Protein AF-0000000077863205 (afdb_homodimer)

Nearest PDB structures (foldseek):
  4hhq-assembly1_A  TM=4.491E-01  e=3.820E+00  synthetic construct
  4q1u-assembly1_A  TM=4.513E-01  e=4.059E+00  hybrid
  4hho-assembly1_A  TM=4.516E-01  e=4.584E+00  synthetic construct
  3sre-assembly1_A  TM=4.529E-01  e=5.500E+00  synthetic construct
  6g82-assembly1_A  TM=3.338E-01  e=6.211E+00  Homo sapiens

Radius of gyration: 22.75 Å; Cα contacts (8 Å, |Δi|>4): 1123; chains: 2; bounding box: 44×65×61 Å

Sequence (498 aa):
MNDMQRRRSVHSRLPDLRVNDDHTTYPGVRSLHTLRPDQIVPWNNFAADVRAITSSAIGHPPGAATLPIPDPETYLVGNELGLQGRFTETALGPVGNAIQTANPRATFGDIHCVPHEAALQDIPDVVCINIRRGNHMVGAVVELKTYRTMNLQEQDTLRVRRALGQLAHYIDEHQCRYGVISNYNQTIVAKRVGRYTFALSPIIPHGAISTANPVTISAKEALLFVAMQVRSNSWRWDHPPVGPELTEGMNDMQRRRSVHSRLPDLRVNDDHTTYPGVRSLHTLRPDQIVPWNNFAADVRAITSSAIGHPPGAATLPIPDPETYLVGNELGLQGRFTETALGPVGNAIQTANPRATFGDIHCVPHEAALQDIPDVVCINIRRGNHMVGAVVELKTYRTMNLQEQDTLRVRRALGQLAHYIDEHQCRYGVISNYNQTIVAKRVGRYTFALSPIIPHGAISTANPVTISAKEALLFVAMQVRSNSWRWDHPPVGPELTEG

Structure (mmCIF, N/CA/C/O backbone):
data_AF-0000000077863205-model_v1
#
loop_
_entity.id
_entity.type
_entity.pdbx_description
1 polymer 'Uncharacterized protein'
#
loop_
_atom_site.group_PDB
_atom_site.id
_atom_site.type_symbol
_atom_site.label_atom_id
_atom_site.label_alt_id
_atom_site.label_comp_id
_atom_site.label_asym_id
_atom_site.label_entity_id
_atom_site.label_seq_id
_atom_site.pdbx_PDB_ins_code
_atom_site.Cartn_x
_atom_site.Cartn_y
_atom_site.Cartn_z
_atom_site.occupancy
_atom_site.B_iso_or_equiv
_atom_site.auth_seq_id
_atom_site.auth_comp_id
_atom_site.auth_asym_id
_atom_site.auth_atom_id
_atom_site.pdbx_PDB_model_num
ATOM 1 N N . MET A 1 1 ? -9.047 3.756 -18.75 1 69.12 1 MET A N 1
ATOM 2 C CA . MET A 1 1 ? -7.91 3.164 -19.453 1 69.12 1 MET A CA 1
ATOM 3 C C . MET A 1 1 ? -8.383 2.254 -20.578 1 69.12 1 MET A C 1
ATOM 5 O O . MET A 1 1 ? -9.32 1.476 -20.406 1 69.12 1 MET A O 1
ATOM 9 N N . ASN A 1 2 ? -7.852 2.43 -21.703 1 81.31 2 ASN A N 1
ATOM 10 C CA . ASN A 1 2 ? -8.281 1.58 -22.812 1 81.31 2 ASN A CA 1
ATOM 11 C C . ASN A 1 2 ? -7.504 0.269 -22.844 1 81.31 2 ASN A C 1
ATOM 13 O O . ASN A 1 2 ? -6.605 0.052 -22.031 1 81.31 2 ASN A O 1
ATOM 17 N N . ASP A 1 3 ? -7.852 -0.614 -23.719 1 83.5 3 ASP A N 1
ATOM 18 C CA . ASP A 1 3 ? -7.332 -1.978 -23.75 1 83.5 3 ASP A CA 1
ATOM 19 C C . ASP A 1 3 ? -5.836 -1.985 -24.047 1 83.5 3 ASP A C 1
ATOM 21 O O . ASP A 1 3 ? -5.086 -2.771 -23.469 1 83.5 3 ASP A O 1
ATOM 25 N N . MET A 1 4 ? -5.426 -1.104 -24.891 1 87.44 4 MET A N 1
ATOM 26 C CA . MET A 1 4 ? -4.016 -1.044 -25.25 1 87.44 4 MET A CA 1
ATOM 27 C C . MET A 1 4 ? -3.16 -0.58 -24.078 1 87.44 4 MET A C 1
ATOM 29 O O . MET A 1 4 ? -2.07 -1.107 -23.859 1 87.44 4 MET A O 1
ATOM 33 N N . GLN A 1 5 ? -3.67 0.374 -23.359 1 87.38 5 GLN A N 1
ATOM 34 C CA . GLN A 1 5 ? -2.951 0.887 -22.203 1 87.38 5 GLN A CA 1
ATOM 35 C C . GLN A 1 5 ? -2.854 -0.169 -21.094 1 87.38 5 GLN A C 1
ATOM 37 O O . GLN A 1 5 ? -1.813 -0.303 -20.453 1 87.38 5 GLN A O 1
ATOM 42 N N . ARG A 1 6 ? -3.914 -0.899 -20.969 1 87.69 6 ARG A N 1
ATOM 43 C CA . ARG A 1 6 ? -3.928 -1.957 -19.969 1 87.69 6 ARG A CA 1
ATOM 44 C C . ARG A 1 6 ? -2.922 -3.051 -20.312 1 87.69 6 ARG A C 1
ATOM 46 O O . ARG A 1 6 ? -2.162 -3.494 -19.453 1 87.69 6 ARG A O 1
ATOM 53 N N . ARG A 1 7 ? -2.949 -3.371 -21.562 1 92.06 7 ARG A N 1
ATOM 54 C CA . ARG A 1 7 ? -2.025 -4.391 -22.047 1 92.06 7 ARG A CA 1
ATOM 55 C C . ARG A 1 7 ? -0.578 -3.941 -21.875 1 92.06 7 ARG A C 1
ATOM 57 O O . ARG A 1 7 ? 0.254 -4.684 -21.359 1 92.06 7 ARG A O 1
ATOM 64 N N . ARG A 1 8 ? -0.281 -2.74 -22.25 1 95.19 8 ARG A N 1
ATOM 65 C CA . ARG A 1 8 ? 1.075 -2.215 -22.141 1 95.19 8 ARG A CA 1
ATOM 66 C C . ARG A 1 8 ? 1.519 -2.137 -20.688 1 95.19 8 ARG A C 1
ATOM 68 O O . ARG A 1 8 ? 2.68 -2.404 -20.375 1 95.19 8 ARG A O 1
ATOM 75 N N . SER A 1 9 ? 0.605 -1.849 -19.875 1 94.81 9 SER A N 1
ATOM 76 C CA . SER A 1 9 ? 0.916 -1.718 -18.453 1 94.81 9 SER A CA 1
ATOM 77 C C . SER A 1 9 ? 1.313 -3.061 -17.859 1 94.81 9 SER A C 1
ATOM 79 O O . SER A 1 9 ? 2.283 -3.143 -17.094 1 94.81 9 SER A O 1
ATOM 81 N N . VAL A 1 10 ? 0.647 -4.129 -18.219 1 97.38 10 VAL A N 1
ATOM 82 C CA . VAL A 1 10 ? 0.893 -5.453 -17.656 1 97.38 10 VAL A CA 1
ATOM 83 C C . VAL A 1 10 ? 2.24 -5.98 -18.156 1 97.38 10 VAL A C 1
ATOM 85 O O . VAL A 1 10 ? 2.955 -6.66 -17.406 1 97.38 10 VAL A O 1
ATOM 88 N N . HIS A 1 11 ? 2.627 -5.602 -19.328 1 98.38 11 HIS A N 1
ATOM 89 C CA . HIS A 1 11 ? 3.836 -6.148 -19.922 1 98.38 11 HIS A CA 1
ATOM 90 C C . HIS A 1 11 ? 5.055 -5.293 -19.594 1 98.38 11 HIS A C 1
ATOM 92 O O . HIS A 1 11 ? 6.18 -5.645 -19.953 1 98.38 11 HIS A O 1
ATOM 98 N N . SER A 1 12 ? 4.867 -4.191 -18.922 1 98.19 12 SER A N 1
ATOM 99 C CA . SER A 1 12 ? 5.957 -3.277 -18.578 1 98.19 12 SER A CA 1
ATOM 100 C C . SER A 1 12 ? 6.59 -3.643 -17.25 1 98.19 12 SER A C 1
ATOM 102 O O . SER A 1 12 ? 6.047 -4.453 -16.5 1 98.19 12 SER A O 1
ATOM 104 N N . ARG A 1 13 ? 7.703 -3.053 -17 1 98.06 13 ARG A N 1
ATOM 105 C CA . ARG A 1 13 ? 8.469 -3.281 -15.773 1 98.06 13 ARG A CA 1
ATOM 106 C C . ARG A 1 13 ? 7.84 -2.541 -14.594 1 98.06 13 ARG A C 1
ATOM 108 O O . ARG A 1 13 ? 7.035 -1.625 -14.781 1 98.06 13 ARG A O 1
ATOM 115 N N . LEU A 1 14 ? 8.172 -2.959 -13.375 1 97.44 14 LEU A N 1
ATOM 116 C CA . LEU A 1 14 ? 7.879 -2.168 -12.18 1 97.44 14 LEU A CA 1
ATOM 117 C C . LEU A 1 14 ? 8.859 -1.01 -12.047 1 97.44 14 LEU A C 1
ATOM 119 O O . LEU A 1 14 ? 10.008 -1.11 -12.484 1 97.44 14 LEU A O 1
ATOM 123 N N . PRO A 1 15 ? 8.422 0.095 -11.469 1 96.06 15 PRO A N 1
ATOM 124 C CA . PRO A 1 15 ? 9.391 1.157 -11.188 1 96.06 15 PRO A CA 1
ATOM 125 C C . PRO A 1 15 ? 10.43 0.747 -10.141 1 96.06 15 PRO A C 1
ATOM 127 O O . PRO A 1 15 ? 10.18 -0.161 -9.344 1 96.06 15 PRO A O 1
ATOM 130 N N . ASP A 1 16 ? 11.609 1.416 -10.258 1 95.62 16 ASP A N 1
ATOM 131 C CA . ASP A 1 16 ? 12.57 1.254 -9.172 1 95.62 16 ASP A CA 1
ATOM 132 C C . ASP A 1 16 ? 12.047 1.856 -7.871 1 95.62 16 ASP A C 1
ATOM 134 O O . ASP A 1 16 ? 11.5 2.961 -7.871 1 95.62 16 ASP A O 1
ATOM 138 N N . LEU A 1 17 ? 12.18 1.082 -6.785 1 93 17 LEU A N 1
ATOM 139 C CA . LEU A 1 17 ? 11.828 1.652 -5.492 1 93 17 LEU A CA 1
ATOM 140 C C . LEU A 1 17 ? 12.742 2.818 -5.141 1 93 17 LEU A C 1
ATOM 142 O O . LEU A 1 17 ? 13.938 2.783 -5.434 1 93 17 LEU A O 1
ATOM 146 N N . ARG A 1 18 ? 12.109 3.803 -4.551 1 90.75 18 ARG A N 1
ATOM 147 C CA . ARG A 1 18 ? 12.922 4.828 -3.902 1 90.75 18 ARG A CA 1
ATOM 148 C C . ARG A 1 18 ? 13.266 4.426 -2.475 1 90.75 18 ARG A C 1
ATOM 150 O O . ARG A 1 18 ? 12.383 4.164 -1.662 1 90.75 18 ARG A O 1
ATOM 157 N N . VAL A 1 19 ? 14.477 4.281 -2.193 1 89.19 19 VAL A N 1
ATOM 158 C CA . VAL A 1 19 ? 14.898 3.771 -0.894 1 89.19 19 VAL A CA 1
ATOM 159 C C . VAL A 1 19 ? 15.969 4.688 -0.306 1 89.19 19 VAL A C 1
ATOM 161 O O . VAL A 1 19 ? 16.547 5.52 -1.016 1 89.19 19 VAL A O 1
ATOM 164 N N . ASN A 1 20 ? 16.047 4.617 1.047 1 80.5 20 ASN A N 1
ATOM 165 C CA . ASN A 1 20 ? 17.156 5.219 1.778 1 80.5 20 ASN A CA 1
ATOM 166 C C . ASN A 1 20 ? 17.984 4.168 2.514 1 80.5 20 ASN A C 1
ATOM 168 O O . ASN A 1 20 ? 17.641 3.773 3.629 1 80.5 20 ASN A O 1
ATOM 172 N N . ASP A 1 21 ? 18.891 3.545 1.944 1 67.31 21 ASP A N 1
ATOM 173 C CA . ASP A 1 21 ? 19.609 2.314 2.287 1 67.31 21 ASP A CA 1
ATOM 174 C C . ASP A 1 21 ? 20.328 2.453 3.625 1 67.31 21 ASP A C 1
ATOM 176 O O . ASP A 1 21 ? 20.891 1.483 4.133 1 67.31 21 ASP A O 1
ATOM 180 N N . ASP A 1 22 ? 20.312 3.463 4.195 1 60.91 22 ASP A N 1
ATOM 181 C CA . ASP A 1 22 ? 21.172 3.605 5.367 1 60.91 22 ASP A CA 1
ATOM 182 C C . ASP A 1 22 ? 20.484 3.098 6.629 1 60.91 22 ASP A C 1
ATOM 184 O O . ASP A 1 22 ? 21.047 3.131 7.719 1 60.91 22 ASP A O 1
ATOM 188 N N . HIS A 1 23 ? 19.312 2.475 6.379 1 60.12 23 HIS A N 1
ATOM 189 C CA . HIS A 1 23 ? 18.688 2.189 7.664 1 60.12 23 HIS A CA 1
ATOM 190 C C . HIS A 1 23 ? 18.125 0.771 7.703 1 60.12 23 HIS A C 1
ATOM 192 O O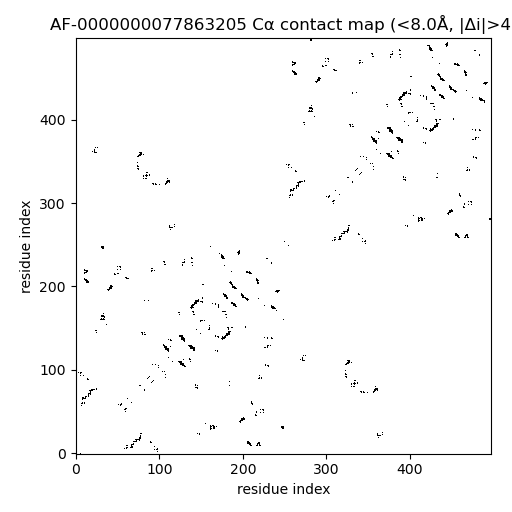 . HIS A 1 23 ? 17.875 0.171 6.656 1 60.12 23 HIS A O 1
ATOM 198 N N . THR A 1 24 ? 18.156 0.202 9 1 53.84 24 THR A N 1
ATOM 199 C CA . THR A 1 24 ? 17.922 -1.214 9.258 1 53.84 24 THR A CA 1
ATOM 200 C C . THR A 1 24 ? 16.422 -1.496 9.375 1 53.84 24 THR A C 1
ATOM 202 O O . THR A 1 24 ? 15.656 -0.644 9.836 1 53.84 24 THR A O 1
ATOM 205 N N . THR A 1 25 ? 15.93 -2.389 8.523 1 59.59 25 THR A N 1
ATOM 206 C CA . THR A 1 25 ? 14.602 -2.953 8.75 1 59.59 25 THR A CA 1
ATOM 207 C C . THR A 1 25 ? 14.688 -4.184 9.648 1 59.59 25 THR A C 1
ATOM 209 O O . THR A 1 25 ? 15.68 -4.918 9.617 1 59.59 25 THR A O 1
ATOM 212 N N . TYR A 1 26 ? 13.82 -4.242 10.703 1 52.81 26 TYR A N 1
ATOM 213 C CA . TYR A 1 26 ? 13.828 -5.434 11.547 1 52.81 26 TYR A CA 1
ATOM 214 C C . TYR A 1 26 ? 13.07 -6.578 10.891 1 52.81 26 TYR A C 1
ATOM 216 O O . TYR A 1 26 ? 12.078 -6.355 10.195 1 52.81 26 TYR A O 1
ATOM 224 N N . PRO A 1 27 ? 13.828 -7.707 10.922 1 53 27 PRO A N 1
ATOM 225 C CA . PRO A 1 27 ? 13.211 -8.898 10.32 1 53 27 PRO A CA 1
ATOM 226 C C . PRO A 1 27 ? 11.852 -9.227 10.93 1 53 27 PRO A C 1
ATOM 228 O O . PRO A 1 27 ? 11.648 -9.031 12.133 1 53 27 PRO A O 1
ATOM 231 N N . GLY A 1 28 ? 10.812 -9.234 10.195 1 53.03 28 GLY A N 1
ATOM 232 C CA . GLY A 1 28 ? 9.508 -9.711 10.641 1 53.03 28 GLY A CA 1
ATOM 233 C C . GLY A 1 28 ? 9.578 -11.062 11.336 1 53.03 28 GLY A C 1
ATOM 234 O O . GLY A 1 28 ? 10.656 -11.633 11.492 1 53.03 28 GLY A O 1
ATOM 235 N N . VAL A 1 29 ? 8.477 -11.531 11.867 1 51.09 29 VAL A N 1
ATOM 236 C CA . VAL A 1 29 ? 8.297 -12.789 12.594 1 51.09 29 VAL A CA 1
ATOM 237 C C . VAL A 1 29 ? 8.812 -13.953 11.75 1 51.09 29 VAL A C 1
ATOM 239 O O . VAL A 1 29 ? 8.516 -14.047 10.555 1 51.09 29 VAL A O 1
ATOM 242 N N . ARG A 1 30 ? 9.695 -14.664 12.344 1 57.16 30 ARG A N 1
ATOM 243 C CA . ARG A 1 30 ? 10.281 -15.867 11.758 1 57.16 30 ARG A CA 1
ATOM 244 C C . ARG A 1 30 ? 9.234 -16.969 11.625 1 57.16 30 ARG A C 1
ATOM 246 O O . ARG A 1 30 ? 8.547 -17.297 12.594 1 57.16 30 ARG A O 1
ATOM 253 N N . SER A 1 31 ? 8.945 -17.344 10.367 1 64 31 SER A N 1
ATOM 254 C CA . SER A 1 31 ? 8.062 -18.484 10.133 1 64 31 SER A CA 1
ATOM 255 C C . SER A 1 31 ? 8.648 -19.766 10.711 1 64 31 SER A C 1
ATOM 257 O O . SER A 1 31 ? 9.859 -19.969 10.68 1 64 31 SER A O 1
ATOM 259 N N . LEU A 1 32 ? 7.754 -20.594 11.25 1 74 32 LEU A N 1
ATOM 260 C CA . LEU A 1 32 ? 8.156 -21.891 11.789 1 74 32 LEU A CA 1
ATOM 261 C C . LEU A 1 32 ? 8.203 -22.938 10.688 1 74 32 LEU A C 1
ATOM 263 O O . LEU A 1 32 ? 8.75 -24.031 10.883 1 74 32 LEU A O 1
ATOM 267 N N . HIS A 1 33 ? 7.797 -22.609 9.508 1 82.06 33 HIS A N 1
ATOM 268 C CA . HIS A 1 33 ? 7.738 -23.562 8.406 1 82.06 33 HIS A CA 1
ATOM 269 C C . HIS A 1 33 ? 8.945 -23.422 7.484 1 82.06 33 HIS A C 1
ATOM 271 O O . HIS A 1 33 ? 9.422 -22.312 7.25 1 82.06 33 HIS A O 1
ATOM 277 N N . THR A 1 34 ? 9.375 -24.562 7.035 1 88.19 34 THR A N 1
ATOM 278 C CA . THR A 1 34 ? 10.492 -24.578 6.098 1 88.19 34 THR A CA 1
ATOM 279 C C . THR A 1 34 ? 10.188 -25.484 4.91 1 88.19 34 THR A C 1
ATOM 281 O O . THR A 1 34 ? 9.703 -26.609 5.09 1 88.19 34 THR A O 1
ATOM 284 N N . LEU A 1 35 ? 10.414 -25.016 3.785 1 89.5 35 LEU A N 1
ATOM 285 C CA . LEU A 1 35 ? 10.328 -25.859 2.592 1 89.5 35 LEU A CA 1
ATOM 286 C C . LEU A 1 35 ? 11.672 -26.5 2.275 1 89.5 35 LEU A C 1
ATOM 288 O O . LEU A 1 35 ? 12.648 -25.797 2.016 1 89.5 35 LEU A O 1
ATOM 292 N N . ARG A 1 36 ? 11.742 -27.766 2.266 1 88.81 36 ARG A N 1
ATOM 293 C CA . ARG A 1 36 ? 12.992 -28.484 2.047 1 88.81 36 ARG A CA 1
ATOM 294 C C . ARG A 1 36 ? 13.359 -28.5 0.565 1 88.81 36 ARG A C 1
ATOM 296 O O . ARG A 1 36 ? 12.484 -28.422 -0.297 1 88.81 36 ARG A O 1
ATOM 303 N N . PRO A 1 37 ? 14.68 -28.703 0.338 1 89.19 37 PRO A N 1
ATOM 304 C CA . PRO A 1 37 ? 15.133 -28.703 -1.054 1 89.19 37 PRO A CA 1
ATOM 305 C C . PRO A 1 37 ? 14.469 -29.797 -1.893 1 89.19 37 PRO A C 1
ATOM 307 O O . PRO A 1 37 ? 14.227 -29.609 -3.088 1 89.19 37 PRO A O 1
ATOM 310 N N . ASP A 1 38 ? 14.188 -30.953 -1.315 1 88.81 38 ASP A N 1
ATOM 311 C CA . ASP A 1 38 ? 13.609 -32.062 -2.064 1 88.81 38 ASP A CA 1
ATOM 312 C C . ASP A 1 38 ? 12.133 -31.828 -2.357 1 88.81 38 ASP A C 1
ATOM 314 O O . ASP A 1 38 ? 11.523 -32.562 -3.129 1 88.81 38 ASP A O 1
ATOM 318 N N . GLN A 1 39 ? 11.594 -30.75 -1.78 1 91.56 39 GLN A N 1
ATOM 319 C CA . GLN A 1 39 ? 10.195 -30.391 -2.014 1 91.56 39 GLN A CA 1
ATOM 320 C C . GLN A 1 39 ? 10.07 -29.328 -3.092 1 91.56 39 GLN A C 1
ATOM 322 O O . GLN A 1 39 ? 8.961 -28.859 -3.383 1 91.56 39 GLN A O 1
ATOM 327 N N . ILE A 1 40 ? 11.164 -28.938 -3.67 1 93.81 40 ILE A N 1
ATOM 328 C CA . ILE A 1 40 ? 11.18 -27.875 -4.664 1 93.81 40 ILE A CA 1
ATOM 329 C C . ILE A 1 40 ? 11.672 -28.422 -6.004 1 93.81 40 ILE A C 1
ATOM 331 O O . ILE A 1 40 ? 12.688 -29.109 -6.062 1 93.81 40 ILE A O 1
ATOM 335 N N . VAL A 1 41 ? 10.938 -28.203 -7.039 1 95.56 41 VAL A N 1
ATOM 336 C CA . VAL A 1 41 ? 11.383 -28.5 -8.391 1 95.56 41 VAL A CA 1
ATOM 337 C C . VAL A 1 41 ? 11.312 -27.234 -9.25 1 95.56 41 VAL A C 1
ATOM 339 O O . VAL A 1 41 ? 10.5 -26.344 -8.992 1 95.56 41 VAL A O 1
ATOM 342 N N . PRO A 1 42 ? 12.188 -27.141 -10.227 1 96.88 42 PRO A N 1
ATOM 343 C CA . PRO A 1 42 ? 12.086 -25.984 -11.125 1 96.88 42 PRO A CA 1
ATOM 344 C C . PRO A 1 42 ? 10.836 -26.031 -12.008 1 96.88 42 PRO A C 1
ATOM 346 O O . PRO A 1 42 ? 10.445 -27.109 -12.469 1 96.88 42 PRO A O 1
ATOM 349 N N . TRP A 1 43 ? 10.188 -24.875 -12.188 1 98.06 43 TRP A N 1
ATOM 350 C CA . TRP A 1 43 ? 9.117 -24.734 -13.172 1 98.06 43 TRP A CA 1
ATOM 351 C C . TRP A 1 43 ? 9.695 -24.469 -14.562 1 98.06 43 TRP A C 1
ATOM 353 O O . TRP A 1 43 ? 9.656 -23.344 -15.055 1 98.06 43 TRP A O 1
ATOM 363 N N . ASN A 1 44 ? 10.102 -25.469 -15.328 1 94.75 44 ASN A N 1
ATOM 364 C CA . ASN A 1 44 ? 10.906 -25.359 -16.547 1 94.75 44 ASN A CA 1
ATOM 365 C C . ASN A 1 44 ? 10.141 -24.672 -17.656 1 94.75 44 ASN A C 1
ATOM 367 O O . ASN A 1 44 ? 10.727 -23.922 -18.453 1 94.75 44 ASN A O 1
ATOM 371 N N . ASN A 1 45 ? 8.883 -24.812 -17.797 1 96.06 45 ASN A N 1
ATOM 372 C CA . ASN A 1 45 ? 8.094 -24.203 -18.859 1 96.06 45 ASN A CA 1
ATOM 373 C C . ASN A 1 45 ? 7.277 -23.016 -18.344 1 96.06 45 ASN A C 1
ATOM 375 O O . ASN A 1 45 ? 6.203 -22.734 -18.875 1 96.06 45 ASN A O 1
ATOM 379 N N . PHE A 1 46 ? 7.832 -22.328 -17.344 1 98.25 46 PHE A N 1
ATOM 380 C CA . PHE A 1 46 ? 7.094 -21.266 -16.656 1 98.25 46 PHE A CA 1
ATOM 381 C C . PHE A 1 46 ? 6.672 -20.188 -17.656 1 98.25 46 PHE A C 1
ATOM 383 O O . PHE A 1 46 ? 5.488 -19.859 -17.75 1 98.25 46 PHE A O 1
ATOM 390 N N . ALA A 1 47 ? 7.652 -19.656 -18.422 1 98.12 47 ALA A N 1
ATOM 391 C CA . ALA A 1 47 ? 7.379 -18.531 -19.312 1 98.12 47 ALA A CA 1
ATOM 392 C C . ALA A 1 47 ? 6.336 -18.906 -20.359 1 98.12 47 ALA A C 1
ATOM 394 O O . ALA A 1 47 ? 5.418 -18.125 -20.625 1 98.12 47 ALA A O 1
ATOM 395 N N . ALA A 1 48 ? 6.461 -20.062 -20.891 1 97.19 48 ALA A N 1
ATOM 396 C CA . ALA A 1 48 ? 5.516 -20.531 -21.906 1 97.19 48 ALA A CA 1
ATOM 397 C C . ALA A 1 48 ? 4.125 -20.734 -21.312 1 97.19 48 ALA A C 1
ATOM 399 O O . ALA A 1 48 ? 3.119 -20.375 -21.938 1 97.19 48 ALA A O 1
ATOM 400 N N . ASP A 1 49 ? 4.047 -21.344 -20.141 1 97.38 49 ASP A N 1
ATOM 401 C CA . ASP A 1 49 ? 2.773 -21.562 -19.469 1 97.38 49 ASP A CA 1
ATOM 402 C C . ASP A 1 49 ? 2.061 -20.234 -19.203 1 97.38 49 ASP A C 1
ATOM 404 O O . ASP A 1 49 ? 0.859 -20.109 -19.453 1 97.38 49 ASP A O 1
ATOM 408 N N . VAL A 1 50 ? 2.838 -19.25 -18.672 1 98.44 50 VAL A N 1
ATOM 409 C CA . VAL A 1 50 ? 2.281 -17.938 -18.344 1 98.44 50 VAL A CA 1
ATOM 410 C C . VAL A 1 50 ? 1.783 -17.266 -19.625 1 98.44 50 VAL A C 1
ATOM 412 O O . VAL A 1 50 ? 0.637 -16.812 -19.688 1 98.44 50 VAL A O 1
ATOM 415 N N . ARG A 1 51 ? 2.578 -17.297 -20.672 1 98 51 ARG A N 1
ATOM 416 C CA . ARG A 1 51 ? 2.256 -16.594 -21.906 1 98 51 ARG A CA 1
ATOM 417 C C . ARG A 1 51 ? 1.017 -17.203 -22.562 1 98 51 ARG A C 1
ATOM 419 O O . ARG A 1 51 ? 0.18 -16.469 -23.109 1 98 51 ARG A O 1
ATOM 426 N N . ALA A 1 52 ? 0.884 -18.453 -22.578 1 97.25 52 ALA A N 1
ATOM 427 C CA . ALA A 1 52 ? -0.263 -19.125 -23.172 1 97.25 52 ALA A CA 1
ATOM 428 C C . ALA A 1 52 ? -1.573 -18.625 -22.578 1 97.25 52 ALA A C 1
ATOM 430 O O . ALA A 1 52 ? -2.545 -18.391 -23.297 1 97.25 52 ALA A O 1
ATOM 431 N N . ILE A 1 53 ? -1.596 -18.391 -21.312 1 96.88 53 ILE A N 1
ATOM 432 C CA . ILE A 1 53 ? -2.807 -17.969 -20.609 1 96.88 53 ILE A CA 1
ATOM 433 C C . ILE A 1 53 ? -3.004 -16.469 -20.766 1 96.88 53 ILE A C 1
ATOM 435 O O . ILE A 1 53 ? -4.105 -16 -21.078 1 96.88 53 ILE A O 1
ATOM 439 N N . THR A 1 54 ? -1.918 -15.656 -20.578 1 96.94 54 THR A N 1
ATOM 440 C CA . THR A 1 54 ? -2.055 -14.203 -20.516 1 96.94 54 THR A CA 1
ATOM 441 C C . THR A 1 54 ? -2.299 -13.625 -21.906 1 96.94 54 THR A C 1
ATOM 443 O O . THR A 1 54 ? -3.023 -12.641 -22.062 1 96.94 54 THR A O 1
ATOM 446 N N . SER A 1 55 ? -1.755 -14.289 -22.969 1 95.88 55 SER A N 1
ATOM 447 C CA . SER A 1 55 ? -1.992 -13.805 -24.328 1 95.88 55 SER A CA 1
ATOM 448 C C . SER A 1 55 ? -3.451 -13.992 -24.734 1 95.88 55 SER A C 1
ATOM 450 O O . SER A 1 55 ? -4 -13.18 -25.484 1 95.88 55 SER A O 1
ATOM 452 N N . SER A 1 56 ? -4.031 -15.016 -24.266 1 93.94 56 SER A N 1
ATOM 453 C CA . SER A 1 56 ? -5.449 -15.242 -24.531 1 93.94 56 SER A CA 1
ATOM 454 C C . SER A 1 56 ? -6.316 -14.227 -23.781 1 93.94 56 SER A C 1
ATOM 456 O O . SER A 1 56 ? -7.387 -13.852 -24.266 1 93.94 56 SER A O 1
ATOM 458 N N . ALA A 1 57 ? -5.84 -13.781 -22.672 1 92.88 57 ALA A N 1
ATOM 459 C CA . ALA A 1 57 ? -6.625 -12.898 -21.812 1 92.88 57 ALA A CA 1
ATOM 460 C C . ALA A 1 57 ? -6.527 -11.453 -22.281 1 92.88 57 ALA A C 1
ATOM 462 O O . ALA A 1 57 ? -7.539 -10.75 -22.344 1 92.88 57 ALA A O 1
ATOM 463 N N . ILE A 1 58 ? -5.297 -10.992 -22.625 1 94.56 58 ILE A N 1
ATOM 464 C CA . ILE A 1 58 ? -5.172 -9.555 -22.875 1 94.56 58 ILE A CA 1
ATOM 465 C C . ILE A 1 58 ? -4.395 -9.328 -24.156 1 94.56 58 ILE A C 1
ATOM 467 O O . ILE A 1 58 ? -4.203 -8.18 -24.578 1 94.56 58 ILE A O 1
ATOM 471 N N . GLY A 1 59 ? -3.9 -10.367 -24.797 1 94.25 59 GLY A N 1
ATOM 472 C CA . GLY A 1 59 ? -3.107 -10.234 -26.016 1 94.25 59 GLY A CA 1
ATOM 473 C C . GLY A 1 59 ? -1.617 -10.383 -25.766 1 94.25 59 GLY A C 1
ATOM 474 O O . GLY A 1 59 ? -1.164 -10.359 -24.625 1 94.25 59 GLY A O 1
ATOM 475 N N . HIS A 1 60 ? -0.849 -10.523 -26.828 1 95.12 60 HIS A N 1
ATOM 476 C CA . HIS A 1 60 ? 0.602 -10.664 -26.766 1 95.12 60 HIS A CA 1
ATOM 477 C C . HIS A 1 60 ? 1.27 -9.344 -26.406 1 95.12 60 HIS A C 1
ATOM 479 O O . HIS A 1 60 ? 0.709 -8.273 -26.656 1 95.12 60 HIS A O 1
ATOM 485 N N . PRO A 1 61 ? 2.502 -9.469 -25.766 1 95.5 61 PRO A N 1
ATOM 486 C CA . PRO A 1 61 ? 3.201 -8.211 -25.469 1 95.5 61 PRO A CA 1
ATOM 487 C C . PRO A 1 61 ? 3.521 -7.41 -26.734 1 95.5 61 PRO A C 1
ATOM 489 O O . PRO A 1 61 ? 3.926 -7.98 -27.75 1 95.5 61 PRO A O 1
ATOM 492 N N . PRO A 1 62 ? 3.271 -6.141 -26.594 1 93.69 62 PRO A N 1
ATOM 493 C CA . PRO A 1 62 ? 3.74 -5.293 -27.688 1 93.69 62 PRO A CA 1
ATOM 494 C C . PRO A 1 62 ? 5.262 -5.184 -27.734 1 93.69 62 PRO A C 1
ATOM 496 O O . PRO A 1 62 ? 5.957 -5.766 -26.906 1 93.69 62 PRO A O 1
ATOM 499 N N . GLY A 1 63 ? 5.781 -4.527 -28.797 1 93 63 GLY A N 1
ATOM 500 C CA . GLY A 1 63 ? 7.215 -4.309 -28.891 1 93 63 GLY A CA 1
ATOM 501 C C . GLY A 1 63 ? 7.785 -3.576 -27.688 1 93 63 GLY A C 1
ATOM 502 O O . GLY A 1 63 ? 7.156 -2.658 -27.156 1 93 63 GLY A O 1
ATOM 503 N N . ALA A 1 64 ? 8.953 -3.996 -27.234 1 91.75 64 ALA A N 1
ATOM 504 C CA . ALA A 1 64 ? 9.602 -3.465 -26.047 1 91.75 64 ALA A CA 1
ATOM 505 C C . ALA A 1 64 ? 9.656 -1.94 -26.078 1 91.75 64 ALA A C 1
ATOM 507 O O . ALA A 1 64 ? 9.469 -1.279 -25.062 1 91.75 64 ALA A O 1
ATOM 508 N N . ALA A 1 65 ? 9.875 -1.456 -27.234 1 90.12 65 ALA A N 1
ATOM 509 C CA . ALA A 1 65 ? 10.062 -0.017 -27.406 1 90.12 65 ALA A CA 1
ATOM 510 C C . ALA A 1 65 ? 8.758 0.737 -27.141 1 90.12 65 ALA A C 1
ATOM 512 O O . ALA A 1 65 ? 8.773 1.948 -26.922 1 90.12 65 ALA A O 1
ATOM 513 N N . THR A 1 66 ? 7.668 0.066 -27.219 1 92.06 66 THR A N 1
ATOM 514 C CA . THR A 1 66 ? 6.375 0.721 -27.062 1 92.06 66 THR A CA 1
ATOM 515 C C . THR A 1 66 ? 5.906 0.673 -25.609 1 92.06 66 THR A C 1
ATOM 517 O O . THR A 1 66 ? 4.902 1.295 -25.266 1 92.06 66 THR A O 1
ATOM 520 N N . LEU A 1 67 ? 6.598 -0.025 -24.812 1 94.62 67 LEU A N 1
ATOM 521 C CA . LEU A 1 67 ? 6.18 -0.17 -23.422 1 94.62 67 LEU A CA 1
ATOM 522 C C . LEU A 1 67 ? 6.523 1.08 -22.609 1 94.62 67 LEU A C 1
ATOM 524 O O . LEU A 1 67 ? 7.582 1.679 -22.812 1 94.62 67 LEU A O 1
ATOM 528 N N . PRO A 1 68 ? 5.625 1.446 -21.766 1 91.75 68 PRO A N 1
ATOM 529 C CA . PRO A 1 68 ? 5.875 2.658 -20.984 1 91.75 68 PRO A CA 1
ATOM 530 C C . PRO A 1 68 ? 7.02 2.49 -19.984 1 91.75 68 PRO A C 1
ATOM 532 O O . PRO A 1 68 ? 7.188 1.412 -19.406 1 91.75 68 PRO A O 1
ATOM 535 N N . ILE A 1 69 ? 7.734 3.531 -19.812 1 90.06 69 ILE A N 1
ATOM 536 C CA . ILE A 1 69 ? 8.688 3.646 -18.719 1 90.06 69 ILE A CA 1
ATOM 537 C C . ILE A 1 69 ? 8.008 4.277 -17.516 1 90.06 69 ILE A C 1
ATOM 539 O O . ILE A 1 69 ? 7.461 5.379 -17.594 1 90.06 69 ILE A O 1
ATOM 543 N N . PRO A 1 70 ? 8.023 3.541 -16.438 1 90.19 70 PRO A N 1
ATOM 544 C CA . PRO A 1 70 ? 7.324 4.09 -15.281 1 90.19 70 PRO A CA 1
ATOM 545 C C . PRO A 1 70 ? 7.973 5.367 -14.75 1 90.19 70 PRO A C 1
ATOM 547 O O . PRO A 1 70 ? 9.195 5.512 -14.812 1 90.19 70 PRO A O 1
ATOM 550 N N . ASP A 1 71 ? 7.121 6.219 -14.172 1 84.62 71 ASP A N 1
ATOM 551 C CA . ASP A 1 71 ? 7.621 7.414 -13.492 1 84.62 71 ASP A CA 1
ATOM 552 C C . ASP A 1 71 ? 8.445 7.047 -12.258 1 84.62 71 ASP A C 1
ATOM 554 O O . ASP A 1 71 ? 8.188 6.023 -11.617 1 84.62 71 ASP A O 1
ATOM 558 N N . PRO A 1 72 ? 9.43 7.906 -11.961 1 88 72 PRO A N 1
ATOM 559 C CA . PRO A 1 72 ? 10.164 7.648 -10.727 1 88 72 PRO A CA 1
ATOM 560 C C . PRO A 1 72 ? 9.273 7.668 -9.492 1 88 72 PRO A C 1
ATOM 562 O O . PRO A 1 72 ? 8.344 8.477 -9.406 1 88 72 PRO A O 1
ATOM 565 N N . GLU A 1 73 ? 9.586 6.824 -8.602 1 90.5 73 GLU A N 1
ATOM 566 C CA . GLU A 1 73 ? 8.844 6.754 -7.348 1 90.5 73 GLU A CA 1
ATOM 567 C C . GLU A 1 73 ? 9.156 7.945 -6.449 1 90.5 73 GLU A C 1
ATOM 569 O O . GLU A 1 73 ? 10.305 8.391 -6.375 1 90.5 73 GLU A O 1
ATOM 574 N N . THR A 1 74 ? 8.109 8.406 -5.762 1 89.19 74 THR A N 1
ATOM 575 C CA . THR A 1 74 ? 8.305 9.531 -4.855 1 89.19 74 THR A CA 1
ATOM 576 C C . THR A 1 74 ? 8.266 9.07 -3.4 1 89.19 74 THR A C 1
ATOM 578 O O . THR A 1 74 ? 8.883 9.688 -2.531 1 89.19 74 THR A O 1
ATOM 581 N N . TYR A 1 75 ? 7.484 7.996 -3.1 1 92.12 75 TYR A N 1
ATOM 582 C CA . TYR A 1 75 ? 7.371 7.457 -1.748 1 92.12 75 TYR A CA 1
ATOM 583 C C . TYR A 1 75 ? 8.656 6.746 -1.333 1 92.12 75 TYR A C 1
ATOM 585 O O . TYR A 1 75 ? 9.172 5.91 -2.074 1 92.12 75 TYR A O 1
ATOM 593 N N . LEU A 1 76 ? 9.227 7.062 -0.19 1 91.31 76 LEU A N 1
ATOM 594 C CA . LEU A 1 76 ? 10.422 6.41 0.326 1 91.31 76 LEU A CA 1
ATOM 595 C C . LEU A 1 76 ? 10.062 5.148 1.106 1 91.31 76 LEU A C 1
ATOM 597 O O . LEU A 1 76 ? 9.305 5.215 2.082 1 91.31 76 LEU A O 1
ATOM 601 N N . VAL A 1 77 ? 10.562 4.078 0.633 1 90.31 77 VAL A N 1
ATOM 602 C CA . VAL A 1 77 ? 10.219 2.787 1.218 1 90.31 77 VAL A CA 1
ATOM 603 C C . VAL A 1 77 ? 11.375 2.285 2.08 1 90.31 77 VAL A C 1
ATOM 605 O O . VAL A 1 77 ? 12.523 2.26 1.637 1 90.31 77 VAL A O 1
ATOM 608 N N . GLY A 1 78 ? 11.008 1.889 3.338 1 83.5 78 GLY A N 1
ATOM 609 C CA . GLY A 1 78 ? 12.031 1.362 4.227 1 83.5 78 GLY A CA 1
ATOM 610 C C . GLY A 1 78 ? 11.602 0.093 4.941 1 83.5 78 GLY A C 1
ATOM 611 O O . GLY A 1 78 ? 12.438 -0.609 5.52 1 83.5 78 GLY A O 1
ATOM 612 N N . ASN A 1 79 ? 10.281 -0.185 4.891 1 80.69 79 ASN A N 1
ATOM 613 C CA . ASN A 1 79 ? 9.805 -1.361 5.609 1 80.69 79 ASN A CA 1
ATOM 614 C C . ASN A 1 79 ? 8.773 -2.133 4.793 1 80.69 79 ASN A C 1
ATOM 616 O O . ASN A 1 79 ? 8.492 -1.783 3.646 1 80.69 79 ASN A O 1
ATOM 620 N N . GLU A 1 80 ? 8.266 -3.184 5.363 1 79 80 GLU A N 1
ATOM 621 C CA . GLU A 1 80 ? 7.379 -4.113 4.668 1 79 80 GLU A CA 1
ATOM 622 C C . GLU A 1 80 ? 6.051 -3.449 4.32 1 79 80 GLU A C 1
ATOM 624 O O . GLU A 1 80 ? 5.484 -3.703 3.254 1 79 80 GLU A O 1
ATOM 629 N N . LEU A 1 81 ? 5.609 -2.6 5.191 1 76.25 81 LEU A N 1
ATOM 630 C CA . LEU A 1 81 ? 4.336 -1.934 4.934 1 76.25 81 LEU A CA 1
ATOM 631 C C . LEU A 1 81 ? 4.449 -0.987 3.746 1 76.25 81 LEU A C 1
ATOM 633 O O . LEU A 1 81 ? 3.564 -0.958 2.885 1 76.25 81 LEU A O 1
ATOM 637 N N . GLY A 1 82 ? 5.516 -0.201 3.766 1 82.75 82 GLY A N 1
ATOM 638 C CA . GLY A 1 82 ? 5.762 0.642 2.605 1 82.75 82 GLY A CA 1
ATOM 639 C C . GLY A 1 82 ? 5.914 -0.144 1.317 1 82.75 82 GLY A C 1
ATOM 640 O O . GLY A 1 82 ? 5.359 0.236 0.283 1 82.75 82 GLY A O 1
ATOM 641 N N . LEU A 1 83 ? 6.59 -1.228 1.438 1 88.56 83 LEU A N 1
ATOM 642 C CA . LEU A 1 83 ? 6.797 -2.08 0.273 1 88.56 83 LEU A CA 1
ATOM 643 C C . LEU A 1 83 ? 5.477 -2.654 -0.226 1 88.56 83 LEU A C 1
ATOM 645 O O . LEU A 1 83 ? 5.23 -2.693 -1.434 1 88.56 83 LEU A O 1
ATOM 649 N N . GLN A 1 84 ? 4.672 -3.104 0.653 1 86.19 84 GLN A N 1
ATOM 650 C CA . GLN A 1 84 ? 3.367 -3.639 0.281 1 86.19 84 GLN A CA 1
ATOM 651 C C . GLN A 1 84 ? 2.523 -2.586 -0.433 1 86.19 84 GLN A C 1
ATOM 653 O O . GLN A 1 84 ? 1.821 -2.895 -1.397 1 86.19 84 GLN A O 1
ATOM 658 N N . GLY A 1 85 ? 2.561 -1.443 0.078 1 85.38 85 GLY A N 1
ATOM 659 C CA . GLY A 1 85 ? 1.848 -0.361 -0.583 1 85.38 85 GLY A CA 1
ATOM 660 C C . GLY A 1 85 ? 2.303 -0.132 -2.012 1 85.38 85 GLY A C 1
ATOM 661 O O . GLY A 1 85 ? 1.478 -0.002 -2.918 1 85.38 85 GLY A O 1
ATOM 662 N N . ARG A 1 86 ? 3.615 -0.06 -2.17 1 90.81 86 ARG A N 1
ATOM 663 C CA . ARG A 1 86 ? 4.141 0.162 -3.514 1 90.81 86 ARG A CA 1
ATOM 664 C C . ARG A 1 86 ? 3.816 -1.012 -4.43 1 90.81 86 ARG A C 1
ATOM 666 O O . ARG A 1 86 ? 3.439 -0.816 -5.586 1 90.81 86 ARG A O 1
ATOM 673 N N . PHE A 1 87 ? 3.979 -2.23 -3.883 1 94.19 87 PHE A N 1
ATOM 674 C CA . PHE A 1 87 ? 3.674 -3.422 -4.668 1 94.19 87 PHE A CA 1
ATOM 675 C C . PHE A 1 87 ? 2.213 -3.428 -5.098 1 94.19 87 PHE A C 1
ATOM 677 O O . PHE A 1 87 ? 1.901 -3.75 -6.246 1 94.19 87 PHE A O 1
ATOM 684 N N . THR A 1 88 ? 1.334 -3.125 -4.219 1 91.25 88 THR A N 1
ATOM 685 C CA . THR A 1 88 ? -0.09 -3.066 -4.527 1 91.25 88 THR A CA 1
ATOM 686 C C . THR A 1 88 ? -0.361 -2.041 -5.625 1 91.25 88 THR A C 1
ATOM 688 O O . THR A 1 88 ? -1.104 -2.316 -6.57 1 91.25 88 THR A O 1
ATOM 691 N N . GLU A 1 89 ? 0.295 -0.956 -5.547 1 87.44 89 GLU A N 1
ATOM 692 C CA . GLU A 1 89 ? 0.055 0.112 -6.512 1 87.44 89 GLU A CA 1
ATOM 693 C C . GLU A 1 89 ? 0.647 -0.234 -7.875 1 87.44 89 GLU A C 1
ATOM 695 O O . GLU A 1 89 ? -0.013 -0.075 -8.906 1 87.44 89 GLU A O 1
ATOM 700 N N . THR A 1 90 ? 1.847 -0.708 -7.875 1 93.19 90 THR A N 1
ATOM 701 C CA . THR A 1 90 ? 2.604 -0.74 -9.125 1 93.19 90 THR A CA 1
ATOM 702 C C . THR A 1 90 ? 2.459 -2.096 -9.812 1 93.19 90 THR A C 1
ATOM 704 O O . THR A 1 90 ? 2.643 -2.205 -11.023 1 93.19 90 THR A O 1
ATOM 707 N N . ALA A 1 91 ? 2.154 -3.094 -8.984 1 96.38 91 ALA A N 1
ATOM 708 C CA . ALA A 1 91 ? 2.041 -4.426 -9.57 1 96.38 91 ALA A CA 1
ATOM 709 C C . ALA A 1 91 ? 0.586 -4.887 -9.609 1 96.38 91 ALA A C 1
ATOM 711 O O . ALA A 1 91 ? 0.039 -5.133 -10.688 1 96.38 91 ALA A O 1
ATOM 712 N N . LEU A 1 92 ? -0.081 -4.844 -8.531 1 96 92 LEU A N 1
ATOM 713 C CA . LEU A 1 92 ? -1.42 -5.418 -8.453 1 96 92 LEU A CA 1
ATOM 714 C C . LEU A 1 92 ? -2.447 -4.492 -9.094 1 96 92 LEU A C 1
ATOM 716 O O . LEU A 1 92 ? -3.434 -4.953 -9.672 1 96 92 LEU A O 1
ATOM 720 N N . GLY A 1 93 ? -2.273 -3.164 -8.961 1 90.62 93 GLY A N 1
ATOM 721 C CA . GLY A 1 93 ? -3.184 -2.205 -9.562 1 90.62 93 GLY A CA 1
ATOM 722 C C . GLY A 1 93 ? -3.371 -2.414 -11.055 1 90.62 93 GLY A C 1
ATOM 723 O O . GLY A 1 93 ? -4.488 -2.646 -11.516 1 90.62 93 GLY A O 1
ATOM 724 N N . PRO A 1 94 ? -2.289 -2.369 -11.789 1 92.69 94 PRO A N 1
ATOM 725 C CA . PRO A 1 94 ? -2.379 -2.598 -13.227 1 92.69 94 PRO A CA 1
ATOM 726 C C . PRO A 1 94 ? -3.016 -3.941 -13.578 1 92.69 94 PRO A C 1
ATOM 728 O O . PRO A 1 94 ? -3.793 -4.035 -14.531 1 92.69 94 PRO A O 1
ATOM 731 N N . VAL A 1 95 ? -2.682 -4.984 -12.82 1 96.19 95 VAL A N 1
ATOM 732 C CA . VAL A 1 95 ? -3.26 -6.301 -13.086 1 96.19 95 VAL A CA 1
ATOM 733 C C . VAL A 1 95 ? -4.762 -6.27 -12.805 1 96.19 95 VAL A C 1
ATOM 735 O O . VAL A 1 95 ? -5.555 -6.793 -13.594 1 96.19 95 VAL A O 1
ATOM 738 N N . GLY A 1 96 ? -5.113 -5.672 -11.703 1 93 96 GLY A N 1
ATOM 739 C CA . GLY A 1 96 ? -6.527 -5.504 -11.406 1 93 96 GLY A CA 1
ATOM 740 C C . GLY A 1 96 ? -7.285 -4.785 -12.508 1 93 96 GLY A C 1
ATOM 741 O O . GLY A 1 96 ? -8.398 -5.184 -12.867 1 93 96 GLY A O 1
ATOM 742 N N . ASN A 1 97 ? -6.723 -3.76 -13.047 1 90.31 97 ASN A N 1
ATOM 743 C CA . ASN A 1 97 ? -7.34 -3.006 -14.133 1 90.31 97 ASN A CA 1
ATOM 744 C C . ASN A 1 97 ? -7.48 -3.852 -15.391 1 90.31 97 ASN A C 1
ATOM 746 O O . ASN A 1 97 ? -8.438 -3.691 -16.156 1 90.31 97 ASN A O 1
ATOM 750 N N . ALA A 1 98 ? -6.547 -4.711 -15.586 1 91.94 98 ALA A N 1
ATOM 751 C CA . ALA A 1 98 ? -6.539 -5.535 -16.797 1 91.94 98 ALA A CA 1
ATOM 752 C C . ALA A 1 98 ? -7.656 -6.578 -16.75 1 91.94 98 ALA A C 1
ATOM 754 O O . ALA A 1 98 ? -8.18 -6.98 -17.781 1 91.94 98 ALA A O 1
ATOM 755 N N . ILE A 1 99 ? -7.992 -6.973 -15.586 1 88.38 99 ILE A N 1
ATOM 756 C CA . ILE A 1 99 ? -8.977 -8.047 -15.508 1 88.38 99 ILE A CA 1
ATOM 757 C C . ILE A 1 99 ? -10.312 -7.492 -15.016 1 88.38 99 ILE A C 1
ATOM 759 O O . ILE A 1 99 ? -11.258 -8.25 -14.781 1 88.38 99 ILE A O 1
ATOM 763 N N . GLN A 1 100 ? -10.305 -6.207 -14.883 1 84.56 100 GLN A N 1
ATOM 764 C CA . GLN A 1 100 ? -11.523 -5.582 -14.375 1 84.56 100 GLN A CA 1
ATOM 765 C C . GLN A 1 100 ? -12.664 -5.703 -15.383 1 84.56 100 GLN A C 1
ATOM 767 O O . GLN A 1 100 ? -12.492 -5.387 -16.562 1 84.56 100 GLN A O 1
ATOM 772 N N . THR A 1 101 ? -13.742 -6.281 -14.961 1 80.25 101 THR A N 1
ATOM 773 C CA . THR A 1 101 ? -15 -6.363 -15.703 1 80.25 101 THR A CA 1
ATOM 774 C C . THR A 1 101 ? -16.172 -5.914 -14.844 1 80.25 101 THR A C 1
ATOM 776 O O . THR A 1 101 ? -15.984 -5.551 -13.68 1 80.25 101 THR A O 1
ATOM 779 N N . ALA A 1 102 ? -17.312 -5.828 -15.438 1 76.38 102 ALA A N 1
ATOM 780 C CA . ALA A 1 102 ? -18.516 -5.488 -14.68 1 76.38 102 ALA A CA 1
ATOM 781 C C . ALA A 1 102 ? -18.781 -6.5 -13.57 1 76.38 102 ALA A C 1
ATOM 783 O O . ALA A 1 102 ? -19.297 -6.148 -12.508 1 76.38 102 ALA A O 1
ATOM 784 N N . ASN A 1 103 ? -18.453 -7.723 -13.836 1 79.69 103 ASN A N 1
ATOM 785 C CA . ASN A 1 103 ? -18.562 -8.805 -12.859 1 79.69 103 ASN A CA 1
ATOM 786 C C . ASN A 1 103 ? -17.266 -9.602 -12.742 1 79.69 103 ASN A C 1
ATOM 788 O O . ASN A 1 103 ? -17.172 -10.719 -13.242 1 79.69 103 ASN A O 1
ATOM 792 N N . PRO A 1 104 ? -16.391 -8.898 -12 1 85.25 104 PRO A N 1
ATOM 793 C CA . PRO A 1 104 ? -15.109 -9.594 -11.953 1 85.25 104 PRO A CA 1
ATOM 794 C C . PRO A 1 104 ? -15.188 -10.922 -11.211 1 85.25 104 PRO A C 1
ATOM 796 O O . PRO A 1 104 ? -15.898 -11.039 -10.211 1 85.25 104 PRO A O 1
ATOM 799 N N . ARG A 1 105 ? -14.539 -11.914 -11.672 1 92.12 105 ARG A N 1
ATOM 800 C CA . ARG A 1 105 ? -14.5 -13.242 -11.062 1 92.12 105 ARG A CA 1
ATOM 801 C C . ARG A 1 105 ? -13.227 -13.43 -10.242 1 92.12 105 ARG A C 1
ATOM 803 O O . ARG A 1 105 ? -13.094 -14.422 -9.516 1 92.12 105 ARG A O 1
ATOM 810 N N . ALA A 1 106 ? -12.305 -12.523 -10.383 1 95.25 106 ALA A N 1
ATOM 811 C CA . ALA A 1 106 ? -11.086 -12.547 -9.586 1 95.25 106 ALA A CA 1
ATOM 812 C C . ALA A 1 106 ? -10.578 -11.141 -9.305 1 95.25 106 ALA A C 1
ATOM 814 O O . ALA A 1 106 ? -10.773 -10.227 -10.117 1 95.25 106 ALA A O 1
ATOM 815 N N . THR A 1 107 ? -9.992 -10.961 -8.234 1 95 107 THR A N 1
ATOM 816 C CA . THR A 1 107 ? -9.359 -9.695 -7.867 1 95 107 THR A CA 1
ATOM 817 C C . THR A 1 107 ? -8.359 -9.906 -6.734 1 95 107 THR A C 1
ATOM 819 O O . THR A 1 107 ? -8.398 -10.922 -6.047 1 95 107 THR A O 1
ATOM 822 N N . PHE A 1 108 ? -7.449 -9 -6.57 1 96.25 108 PHE A N 1
ATOM 823 C CA . PHE A 1 108 ? -6.551 -9.031 -5.422 1 96.25 108 PHE A CA 1
ATOM 824 C C . PHE A 1 108 ? -7.152 -8.266 -4.242 1 96.25 108 PHE A C 1
ATOM 826 O O . PHE A 1 108 ? -7.93 -7.332 -4.434 1 96.25 108 PHE A O 1
ATOM 833 N N . GLY A 1 109 ? -6.816 -8.656 -3.111 1 93.44 109 GLY A N 1
ATOM 834 C CA . GLY A 1 109 ? -7.246 -8.023 -1.871 1 93.44 109 GLY A CA 1
ATOM 835 C C . GLY A 1 109 ? -6.543 -8.586 -0.647 1 93.44 109 GLY A C 1
ATOM 836 O O . GLY A 1 109 ? -5.5 -9.227 -0.763 1 93.44 109 GLY A O 1
ATOM 837 N N . ASP A 1 110 ? -6.957 -8.172 0.491 1 88.5 110 ASP A N 1
ATOM 838 C CA . ASP A 1 110 ? -6.41 -8.75 1.717 1 88.5 110 ASP A CA 1
ATOM 839 C C . ASP A 1 110 ? -7.344 -9.812 2.291 1 88.5 110 ASP A C 1
ATOM 841 O O . ASP A 1 110 ? -8.484 -9.945 1.844 1 88.5 110 ASP A O 1
ATOM 845 N N . ILE A 1 111 ? -6.879 -10.562 3.201 1 87.06 111 ILE A N 1
ATOM 846 C CA . ILE A 1 111 ? -7.516 -11.789 3.674 1 87.06 111 ILE A CA 1
ATOM 847 C C . ILE A 1 111 ? -8.805 -11.445 4.418 1 87.06 111 ILE A C 1
ATOM 849 O O . ILE A 1 111 ? -9.703 -12.281 4.527 1 87.06 111 ILE A O 1
ATOM 853 N N . HIS A 1 112 ? -8.945 -10.258 4.918 1 85.5 112 HIS A N 1
ATOM 854 C CA . HIS A 1 112 ? -10.109 -9.898 5.719 1 85.5 112 HIS A CA 1
ATOM 855 C C . HIS A 1 112 ? -11.305 -9.555 4.836 1 85.5 112 HIS A C 1
ATOM 857 O O . HIS A 1 112 ? -12.391 -9.266 5.34 1 85.5 112 HIS A O 1
ATOM 863 N N . CYS A 1 113 ? -11.094 -9.719 3.564 1 87.38 113 CYS A N 1
ATOM 864 C CA . CYS A 1 113 ? -12.195 -9.516 2.625 1 87.38 113 CYS A CA 1
ATOM 865 C C . CYS A 1 113 ? -12.891 -10.828 2.305 1 87.38 113 CYS A C 1
ATOM 867 O O . CYS A 1 113 ? -13.875 -10.852 1.568 1 87.38 113 CYS A O 1
ATOM 869 N N . VAL A 1 114 ? -12.312 -11.852 2.809 1 87.94 114 VAL A N 1
ATOM 870 C CA . VAL A 1 114 ? -12.875 -13.18 2.594 1 87.94 114 VAL A CA 1
ATOM 871 C C . VAL A 1 114 ? -13.32 -13.773 3.928 1 87.94 114 VAL A C 1
ATOM 873 O O . VAL A 1 114 ? -12.75 -13.453 4.977 1 87.94 114 VAL A O 1
ATOM 876 N N . PRO A 1 115 ? -14.422 -14.555 3.857 1 78.62 115 PRO A N 1
ATOM 877 C CA . PRO A 1 115 ? -14.773 -15.25 5.098 1 78.62 115 PRO A CA 1
ATOM 878 C C . PRO A 1 115 ? -13.586 -16.016 5.695 1 78.62 115 PRO A C 1
ATOM 880 O O . PRO A 1 115 ? -12.859 -16.688 4.973 1 78.62 115 PRO A O 1
ATOM 883 N N . HIS A 1 116 ? -13.305 -15.602 6.914 1 70.81 116 HIS A N 1
ATOM 884 C CA . HIS A 1 116 ? -12.172 -16.25 7.574 1 70.81 116 HIS A CA 1
ATOM 885 C C . HIS A 1 116 ? -12.461 -16.484 9.055 1 70.81 116 HIS A C 1
ATOM 887 O O . HIS A 1 116 ? -13.383 -15.891 9.617 1 70.81 116 HIS A O 1
ATOM 893 N N . GLU A 1 117 ? -11.727 -17.375 9.484 1 63.19 117 GLU A N 1
ATOM 894 C CA . GLU A 1 117 ? -11.844 -17.594 10.922 1 63.19 117 GLU A CA 1
ATOM 895 C C . GLU A 1 117 ? -11.172 -16.469 11.703 1 63.19 117 GLU A C 1
ATOM 897 O O . GLU A 1 117 ? -10.203 -15.867 11.227 1 63.19 117 GLU A O 1
ATOM 902 N N . ALA A 1 118 ? -11.695 -15.805 12.734 1 52.41 118 ALA A N 1
ATOM 903 C CA . ALA A 1 118 ? -11.508 -14.594 13.523 1 52.41 118 ALA A CA 1
ATOM 904 C C . ALA A 1 118 ? -10.023 -14.359 13.828 1 52.41 118 ALA A C 1
ATOM 906 O O . ALA A 1 118 ? -9.57 -13.211 13.875 1 52.41 118 ALA A O 1
ATOM 907 N N . ALA A 1 119 ? -9.305 -15.406 14.297 1 51.47 119 ALA A N 1
ATOM 908 C CA . ALA A 1 119 ? -8.031 -15.219 14.992 1 51.47 119 ALA A CA 1
ATOM 909 C C . ALA A 1 119 ? -6.855 -15.547 14.086 1 51.47 119 ALA A C 1
ATOM 911 O O . ALA A 1 119 ? -5.945 -16.281 14.484 1 51.47 119 ALA A O 1
ATOM 912 N N . LEU A 1 120 ? -6.875 -14.867 12.906 1 56.19 120 LEU A N 1
ATOM 913 C CA . LEU A 1 120 ? -5.762 -15.344 12.094 1 56.19 120 LEU A CA 1
ATOM 914 C C . LEU A 1 120 ? -4.477 -14.609 12.445 1 56.19 120 LEU A C 1
ATOM 916 O O . LEU A 1 120 ? -4.426 -13.375 12.391 1 56.19 120 LEU A O 1
ATOM 920 N N . GLN A 1 121 ? -3.578 -15.172 13.25 1 58.31 121 GLN A N 1
ATOM 921 C CA . GLN A 1 121 ? -2.285 -14.602 13.625 1 58.31 121 GLN A CA 1
ATOM 922 C C . GLN A 1 121 ? -1.312 -14.633 12.445 1 58.31 121 GLN A C 1
ATOM 924 O O . GLN A 1 121 ? -0.487 -13.734 12.297 1 58.31 121 GLN A O 1
ATOM 929 N N . ASP A 1 122 ? -1.39 -15.586 11.648 1 72.56 122 ASP A N 1
ATOM 930 C CA . ASP A 1 122 ? -0.493 -15.758 10.516 1 72.56 122 ASP A CA 1
ATOM 931 C C . ASP A 1 122 ? -1.267 -15.734 9.195 1 72.56 122 ASP A C 1
ATOM 933 O O . ASP A 1 122 ? -1.913 -16.719 8.836 1 72.56 122 ASP A O 1
ATOM 937 N N . ILE A 1 123 ? -1.228 -14.508 8.609 1 82.94 123 ILE A N 1
ATOM 938 C CA . ILE A 1 123 ? -2.043 -14.344 7.414 1 82.94 123 ILE A CA 1
ATOM 939 C C . ILE A 1 123 ? -1.16 -13.898 6.25 1 82.94 123 ILE A C 1
ATOM 941 O O . ILE A 1 123 ? -0.146 -13.227 6.453 1 82.94 123 ILE A O 1
ATOM 945 N N . PRO A 1 124 ? -1.531 -14.32 5.051 1 89.88 124 PRO A N 1
ATOM 946 C CA . PRO A 1 124 ? -0.814 -13.789 3.891 1 89.88 124 PRO A CA 1
ATOM 947 C C . PRO A 1 124 ? -0.953 -12.281 3.752 1 89.88 124 PRO A C 1
ATOM 949 O O . PRO A 1 124 ? -1.947 -11.703 4.199 1 89.88 124 PRO A O 1
ATOM 952 N N . ASP A 1 125 ? -0.01 -11.688 3.145 1 88.62 125 ASP A N 1
ATOM 953 C CA . ASP A 1 125 ? -0.012 -10.234 2.977 1 88.62 125 ASP A CA 1
ATOM 954 C C . ASP A 1 125 ? -1.081 -9.797 1.978 1 88.62 125 ASP A C 1
ATOM 956 O O . ASP A 1 125 ? -1.716 -8.758 2.154 1 88.62 125 ASP A O 1
ATOM 960 N N . VAL A 1 126 ? -1.233 -10.523 0.936 1 94.19 126 VAL A N 1
ATOM 961 C CA . VAL A 1 126 ? -2.217 -10.289 -0.118 1 94.19 126 VAL A CA 1
ATOM 962 C C . VAL A 1 126 ? -2.838 -11.617 -0.543 1 94.19 126 VAL A C 1
ATOM 964 O O . VAL A 1 126 ? -2.209 -12.672 -0.42 1 94.19 126 VAL A O 1
ATOM 967 N N . VAL A 1 127 ? -4.031 -11.57 -0.968 1 95.56 127 VAL A N 1
ATOM 968 C CA . VAL A 1 127 ? -4.664 -12.75 -1.554 1 95.56 127 VAL A CA 1
ATOM 969 C C . VAL A 1 127 ? -5.27 -12.391 -2.908 1 95.56 127 VAL A C 1
ATOM 971 O O . VAL A 1 127 ? -5.621 -11.234 -3.15 1 95.56 127 VAL A O 1
ATOM 974 N N . CYS A 1 128 ? -5.246 -13.328 -3.773 1 97.25 128 CYS A N 1
ATOM 975 C CA . CYS A 1 128 ? -6.102 -13.281 -4.953 1 97.25 128 CYS A CA 1
ATOM 976 C C . CYS A 1 128 ? -7.426 -13.984 -4.695 1 97.25 128 CYS A C 1
ATOM 978 O O . CYS A 1 128 ? -7.449 -15.164 -4.34 1 97.25 128 CYS A O 1
ATOM 980 N N . ILE A 1 129 ? -8.484 -13.305 -4.871 1 95.44 129 ILE A N 1
ATOM 981 C CA . ILE A 1 129 ? -9.805 -13.75 -4.43 1 95.44 129 ILE A CA 1
ATOM 982 C C . ILE A 1 129 ? -10.617 -14.219 -5.629 1 95.44 129 ILE A C 1
ATOM 984 O O . ILE A 1 129 ? -10.719 -13.516 -6.637 1 95.44 129 ILE A O 1
ATOM 988 N N . ASN A 1 130 ? -11.156 -15.383 -5.547 1 95.25 130 ASN A N 1
ATOM 989 C CA . ASN A 1 130 ? -12.18 -15.852 -6.473 1 95.25 130 ASN A CA 1
ATOM 990 C C . ASN A 1 130 ? -13.57 -15.359 -6.062 1 95.25 130 ASN A C 1
ATOM 992 O O . ASN A 1 130 ? -13.953 -15.492 -4.902 1 95.25 130 ASN A O 1
ATOM 996 N N . ILE A 1 131 ? -14.203 -14.797 -7.023 1 92.12 131 ILE A N 1
ATOM 997 C CA . ILE A 1 131 ? -15.539 -14.281 -6.762 1 92.12 131 ILE A CA 1
ATOM 998 C C . ILE A 1 131 ? -16.562 -15.031 -7.621 1 92.12 131 ILE A C 1
ATOM 1000 O O . ILE A 1 131 ? -16.562 -14.906 -8.844 1 92.12 131 ILE A O 1
ATOM 1004 N N . ARG A 1 132 ? -17.438 -15.812 -7.027 1 88.25 132 ARG A N 1
ATOM 1005 C CA . ARG A 1 132 ? -18.453 -16.562 -7.746 1 88.25 132 ARG A CA 1
ATOM 1006 C C . ARG A 1 132 ? -19.781 -16.547 -6.996 1 88.25 132 ARG A C 1
ATOM 1008 O O . ARG A 1 132 ? -19.844 -16.953 -5.836 1 88.25 132 ARG A O 1
ATOM 1015 N N . ARG A 1 133 ? -20.844 -16 -7.66 1 85 133 ARG A N 1
ATOM 1016 C CA . ARG A 1 133 ? -22.188 -15.953 -7.113 1 85 133 ARG A CA 1
ATOM 1017 C C . ARG A 1 133 ? -22.203 -15.328 -5.727 1 85 133 ARG A C 1
ATOM 1019 O O . ARG A 1 133 ? -22.766 -15.891 -4.785 1 85 133 ARG A O 1
ATOM 1026 N N . GLY A 1 134 ? -21.406 -14.344 -5.586 1 79.75 134 GLY A N 1
ATOM 1027 C CA . GLY A 1 134 ? -21.406 -13.594 -4.34 1 79.75 134 GLY A CA 1
ATOM 1028 C C . GLY A 1 134 ? -20.453 -14.164 -3.303 1 79.75 134 GLY A C 1
ATOM 1029 O O . GLY A 1 134 ? -20.219 -13.547 -2.266 1 79.75 134 GLY A O 1
ATOM 1030 N N . ASN A 1 135 ? -19.891 -15.305 -3.637 1 87.5 135 ASN A N 1
ATOM 1031 C CA . ASN A 1 135 ? -18.938 -15.922 -2.709 1 87.5 135 ASN A CA 1
ATOM 1032 C C . ASN A 1 135 ? -17.5 -15.5 -3 1 87.5 135 ASN A C 1
ATOM 1034 O O . ASN A 1 135 ? -17.109 -15.391 -4.16 1 87.5 135 ASN A O 1
ATOM 1038 N N . HIS A 1 136 ? -16.781 -15.188 -1.903 1 92.38 136 HIS A N 1
ATOM 1039 C CA . HIS A 1 136 ? -15.367 -14.852 -1.984 1 92.38 136 HIS A CA 1
ATOM 1040 C C . HIS A 1 136 ? -14.5 -15.945 -1.379 1 92.38 136 HIS A C 1
ATOM 1042 O O . HIS A 1 136 ? -14.695 -16.328 -0.224 1 92.38 136 HIS A O 1
ATOM 1048 N N . MET A 1 137 ? -13.57 -16.438 -2.115 1 92.25 137 MET A N 1
ATOM 1049 C CA . MET A 1 137 ? -12.656 -17.469 -1.646 1 92.25 137 MET A CA 1
ATOM 1050 C C . MET A 1 137 ? -11.211 -17.109 -1.983 1 92.25 137 MET A C 1
ATOM 1052 O O . MET A 1 137 ? -10.945 -16.516 -3.029 1 92.25 137 MET A O 1
ATOM 1056 N N . VAL A 1 138 ? -10.336 -17.531 -1.131 1 93.56 138 VAL A N 1
ATOM 1057 C CA . VAL A 1 138 ? -8.922 -17.344 -1.428 1 93.56 138 VAL A CA 1
ATOM 1058 C C . VAL A 1 138 ? -8.484 -18.312 -2.525 1 93.56 138 VAL A C 1
ATOM 1060 O O . VAL A 1 138 ? -8.539 -19.531 -2.346 1 93.56 138 VAL A O 1
ATOM 1063 N N . GLY A 1 139 ? -8.062 -17.75 -3.646 1 96.44 139 GLY A N 1
ATOM 1064 C CA . GLY A 1 139 ? -7.641 -18.594 -4.758 1 96.44 139 GLY A CA 1
ATOM 1065 C C . GLY A 1 139 ? -6.133 -18.688 -4.891 1 96.44 139 GLY A C 1
ATOM 1066 O O . GLY A 1 139 ? -5.621 -19.609 -5.527 1 96.44 139 GLY A O 1
ATOM 1067 N N . ALA A 1 140 ? -5.438 -17.75 -4.359 1 97.31 140 ALA A N 1
ATOM 1068 C CA . ALA A 1 140 ? -3.979 -17.719 -4.309 1 97.31 140 ALA A CA 1
ATOM 1069 C C . ALA A 1 140 ? -3.486 -16.766 -3.221 1 97.31 140 ALA A C 1
ATOM 1071 O O . ALA A 1 140 ? -4.258 -15.953 -2.699 1 97.31 140 ALA A O 1
ATOM 1072 N N . VAL A 1 141 ? -2.227 -16.891 -2.857 1 96.38 141 VAL A N 1
ATOM 1073 C CA . VAL A 1 141 ? -1.683 -16.062 -1.782 1 96.38 141 VAL A CA 1
ATOM 1074 C C . VAL A 1 141 ? -0.404 -15.383 -2.256 1 96.38 141 VAL A C 1
ATOM 1076 O O . VAL A 1 141 ? 0.307 -15.906 -3.117 1 96.38 141 VAL A O 1
ATOM 1079 N N . VAL A 1 142 ? -0.162 -14.195 -1.767 1 97.31 142 VAL A N 1
ATOM 1080 C CA . VAL A 1 142 ? 1.052 -13.43 -2.039 1 97.31 142 VAL A CA 1
ATOM 1081 C C . VAL A 1 142 ? 1.733 -13.062 -0.725 1 97.31 142 VAL A C 1
ATOM 1083 O O . VAL A 1 142 ? 1.101 -12.5 0.175 1 97.31 142 VAL A O 1
ATOM 1086 N N . GLU A 1 143 ? 2.936 -13.414 -0.644 1 93.19 143 GLU A N 1
ATOM 1087 C CA . GLU A 1 143 ? 3.773 -13.062 0.499 1 93.19 143 GLU A CA 1
ATOM 1088 C C . GLU A 1 143 ? 4.859 -12.07 0.103 1 93.19 143 GLU A C 1
ATOM 1090 O O . GLU A 1 143 ? 5.582 -12.281 -0.873 1 93.19 143 GLU A O 1
ATOM 1095 N N . LEU A 1 144 ? 4.922 -11.023 0.856 1 92.44 144 LEU A N 1
ATOM 1096 C CA . LEU A 1 144 ? 5.895 -9.977 0.572 1 92.44 144 LEU A CA 1
ATOM 1097 C C . LEU A 1 144 ? 6.969 -9.922 1.653 1 92.44 144 LEU A C 1
ATOM 1099 O O . LEU A 1 144 ? 6.672 -10.086 2.838 1 92.44 144 LEU A O 1
ATOM 1103 N N . LYS A 1 145 ? 8.18 -9.766 1.209 1 89.06 145 LYS A N 1
ATOM 1104 C CA . LYS A 1 145 ? 9.336 -9.586 2.072 1 89.06 145 LYS A CA 1
ATOM 1105 C C . LYS A 1 145 ? 10.078 -8.297 1.733 1 89.06 145 LYS A C 1
ATOM 1107 O O . LYS A 1 145 ? 9.93 -7.758 0.635 1 89.06 145 LYS A O 1
ATOM 1112 N N . THR A 1 146 ? 10.781 -7.836 2.68 1 85.94 146 THR A N 1
ATOM 1113 C CA . THR A 1 146 ? 11.57 -6.645 2.379 1 85.94 146 THR A CA 1
ATOM 1114 C C . THR A 1 146 ? 12.844 -7.016 1.621 1 85.94 146 THR A C 1
ATOM 1116 O O . THR A 1 146 ? 13.469 -8.039 1.909 1 85.94 146 THR A O 1
ATOM 1119 N N . TYR A 1 147 ? 13.172 -6.137 0.722 1 81.75 147 TYR A N 1
ATOM 1120 C CA . TYR A 1 147 ? 14.367 -6.352 -0.088 1 81.75 147 TYR A CA 1
ATOM 1121 C C . TYR A 1 147 ? 15.625 -6.266 0.765 1 81.75 147 TYR A C 1
ATOM 1123 O O . TYR A 1 147 ? 16.688 -6.762 0.37 1 81.75 147 TYR A O 1
ATOM 1131 N N . ARG A 1 148 ? 15.539 -5.715 1.873 1 79.31 148 ARG A N 1
ATOM 1132 C CA . ARG A 1 148 ? 16.688 -5.531 2.75 1 79.31 148 ARG A CA 1
ATOM 1133 C C . ARG A 1 148 ? 17.078 -6.84 3.426 1 79.31 148 ARG A C 1
ATOM 1135 O O . ARG A 1 148 ? 18.266 -7.086 3.688 1 79.31 148 ARG A O 1
ATOM 1142 N N . THR A 1 149 ? 16.094 -7.672 3.654 1 77.25 149 THR A N 1
ATOM 1143 C CA . THR A 1 149 ? 16.375 -8.828 4.496 1 77.25 149 THR A CA 1
ATOM 1144 C C . THR A 1 149 ? 16.266 -10.125 3.691 1 77.25 149 THR A C 1
ATOM 1146 O O . THR A 1 149 ? 16.625 -11.195 4.184 1 77.25 149 THR A O 1
ATOM 1149 N N . MET A 1 150 ? 15.812 -10.031 2.455 1 87.19 150 MET A N 1
ATOM 1150 C CA . MET A 1 150 ? 15.531 -11.242 1.685 1 87.19 150 MET A CA 1
ATOM 1151 C C . MET A 1 150 ? 16.109 -11.133 0.274 1 87.19 150 MET A C 1
ATOM 1153 O O . MET A 1 150 ? 15.75 -10.219 -0.472 1 87.19 150 MET A O 1
ATOM 1157 N N . ASN A 1 151 ? 16.969 -11.984 0.034 1 91.38 151 ASN A N 1
ATOM 1158 C CA . ASN A 1 151 ? 17.438 -12.203 -1.332 1 91.38 151 ASN A CA 1
ATOM 1159 C C . ASN A 1 151 ? 16.953 -13.539 -1.883 1 91.38 151 ASN A C 1
ATOM 1161 O O . ASN A 1 151 ? 17.469 -14.594 -1.521 1 91.38 151 ASN A O 1
ATOM 1165 N N . LEU A 1 152 ? 16 -13.469 -2.816 1 94.12 152 LEU A N 1
ATOM 1166 C CA . LEU A 1 152 ? 15.32 -14.672 -3.289 1 94.12 152 LEU A CA 1
ATOM 1167 C C . LEU A 1 152 ? 16.234 -15.477 -4.203 1 94.12 152 LEU A C 1
ATOM 1169 O O . LEU A 1 152 ? 15.953 -16.641 -4.504 1 94.12 152 LEU A O 1
ATOM 1173 N N . GLN A 1 153 ? 17.312 -14.883 -4.605 1 91.38 153 GLN A N 1
ATOM 1174 C CA . GLN A 1 153 ? 18.281 -15.617 -5.406 1 91.38 153 GLN A CA 1
ATOM 1175 C C . GLN A 1 153 ? 19 -16.672 -4.566 1 91.38 153 GLN A C 1
ATOM 1177 O O . GLN A 1 153 ? 19.531 -17.641 -5.102 1 91.38 153 GLN A O 1
ATOM 1182 N N . GLU A 1 154 ? 19 -16.453 -3.285 1 90.19 154 GLU A N 1
ATOM 1183 C CA . GLU A 1 154 ? 19.688 -17.359 -2.379 1 90.19 154 GLU A CA 1
ATOM 1184 C C . GLU A 1 154 ? 18.766 -18.453 -1.872 1 90.19 154 GLU A C 1
ATOM 1186 O O . GLU A 1 154 ? 18.641 -18.672 -0.664 1 90.19 154 GLU A O 1
ATOM 1191 N N . GLN A 1 155 ? 18.219 -19.234 -2.74 1 85.12 155 GLN A N 1
ATOM 1192 C CA . GLN A 1 155 ? 17.172 -20.203 -2.43 1 85.12 155 GLN A CA 1
ATOM 1193 C C . GLN A 1 155 ? 17.688 -21.328 -1.541 1 85.12 155 GLN A C 1
ATOM 1195 O O . GLN A 1 155 ? 16.906 -22.047 -0.911 1 85.12 155 GLN A O 1
ATOM 1200 N N . ASP A 1 156 ? 18.953 -21.438 -1.419 1 85.12 156 ASP A N 1
ATOM 1201 C CA . ASP A 1 156 ? 19.547 -22.516 -0.619 1 85.12 156 ASP A CA 1
ATOM 1202 C C . ASP A 1 156 ? 19.703 -22.094 0.839 1 85.12 156 ASP A C 1
ATOM 1204 O O . ASP A 1 156 ? 19.953 -22.922 1.709 1 85.12 156 ASP A O 1
ATOM 1208 N N . THR A 1 157 ? 19.484 -20.875 1.068 1 88.25 157 THR A N 1
ATOM 1209 C CA . THR A 1 157 ? 19.625 -20.406 2.441 1 88.25 157 THR A CA 1
ATOM 1210 C C . THR A 1 157 ? 18.375 -20.734 3.252 1 88.25 157 THR A C 1
ATOM 1212 O O . THR A 1 157 ? 17.266 -20.781 2.707 1 88.25 157 THR A O 1
ATOM 1215 N N . LEU A 1 158 ? 18.609 -20.938 4.543 1 86.25 158 LEU A N 1
ATOM 1216 C CA . LEU A 1 158 ? 17.516 -21.25 5.457 1 86.25 158 LEU A CA 1
ATOM 1217 C C . LEU A 1 158 ? 16.484 -20.125 5.469 1 86.25 158 LEU A C 1
ATOM 1219 O O . LEU A 1 158 ? 15.289 -20.375 5.598 1 86.25 158 LEU A O 1
ATOM 1223 N N . ARG A 1 159 ? 16.906 -18.938 5.336 1 87.06 159 ARG A N 1
ATOM 1224 C CA . ARG A 1 159 ? 16.016 -17.781 5.363 1 87.06 159 ARG A CA 1
ATOM 1225 C C . ARG A 1 159 ? 15.008 -17.844 4.223 1 87.06 159 ARG A C 1
ATOM 1227 O O . ARG A 1 159 ? 13.805 -17.672 4.441 1 87.06 159 ARG A O 1
ATOM 1234 N N . VAL A 1 160 ? 15.516 -18.078 3.082 1 90.75 160 VAL A N 1
ATOM 1235 C CA . VAL A 1 160 ? 14.633 -18.156 1.925 1 90.75 160 VAL A CA 1
ATOM 1236 C C . VAL A 1 160 ? 13.742 -19.391 2.025 1 90.75 160 VAL A C 1
ATOM 1238 O O . VAL A 1 160 ? 12.547 -19.328 1.73 1 90.75 160 VAL A O 1
ATOM 1241 N N . ARG A 1 161 ? 14.266 -20.5 2.508 1 90.5 161 ARG A N 1
ATOM 1242 C CA . ARG A 1 161 ? 13.492 -21.719 2.643 1 90.5 161 ARG A CA 1
ATOM 1243 C C . ARG A 1 161 ? 12.375 -21.547 3.664 1 90.5 161 ARG A C 1
ATOM 1245 O O . ARG A 1 161 ? 11.297 -22.141 3.521 1 90.5 161 ARG A O 1
ATOM 1252 N N . ARG A 1 162 ? 12.625 -20.781 4.656 1 88.56 162 ARG A N 1
ATOM 1253 C CA . ARG A 1 162 ? 11.578 -20.5 5.641 1 88.56 162 ARG A CA 1
ATOM 1254 C C . ARG A 1 162 ? 10.5 -19.594 5.047 1 88.56 162 ARG A C 1
ATOM 1256 O O . ARG A 1 162 ? 9.312 -19.781 5.332 1 88.56 162 ARG A O 1
ATOM 1263 N N . ALA A 1 163 ? 10.953 -18.656 4.262 1 90.5 163 ALA A N 1
ATOM 1264 C CA . ALA A 1 163 ? 9.969 -17.797 3.594 1 90.5 163 ALA A CA 1
ATOM 1265 C C . ALA A 1 163 ? 9.102 -18.609 2.639 1 90.5 163 ALA A C 1
ATOM 1267 O O . ALA A 1 163 ? 7.879 -18.438 2.598 1 90.5 163 ALA A O 1
ATOM 1268 N N . LEU A 1 164 ? 9.719 -19.531 1.956 1 92.38 164 LEU A N 1
ATOM 1269 C CA . LEU A 1 164 ? 8.984 -20.422 1.06 1 92.38 164 LEU A CA 1
ATOM 1270 C C . LEU A 1 164 ? 8.078 -21.359 1.847 1 92.38 164 LEU A C 1
ATOM 1272 O O . LEU A 1 164 ? 6.984 -21.703 1.397 1 92.38 164 LEU A O 1
ATOM 1276 N N . GLY A 1 165 ? 8.617 -21.781 2.953 1 90.06 165 GLY A N 1
ATOM 1277 C CA . GLY A 1 165 ? 7.785 -22.594 3.832 1 90.06 165 GLY A CA 1
ATOM 1278 C C . GLY A 1 165 ? 6.535 -21.875 4.305 1 90.06 165 GLY A C 1
ATOM 1279 O O . GLY A 1 165 ? 5.465 -22.484 4.395 1 90.06 165 GLY A O 1
ATOM 1280 N N . GLN A 1 166 ? 6.668 -20.625 4.672 1 88.44 166 GLN A N 1
ATOM 1281 C CA . GLN A 1 166 ? 5.52 -19.812 5.059 1 88.44 166 GLN A CA 1
ATOM 1282 C C . GLN A 1 166 ? 4.508 -19.719 3.916 1 88.44 166 GLN A C 1
ATOM 1284 O O . GLN A 1 166 ? 3.305 -19.859 4.133 1 88.44 166 GLN A O 1
ATOM 1289 N N . LEU A 1 167 ? 5.004 -19.5 2.754 1 92.5 167 LEU A N 1
ATOM 1290 C CA . LEU A 1 167 ? 4.141 -19.438 1.579 1 92.5 167 LEU A CA 1
ATOM 1291 C C . LEU A 1 167 ? 3.402 -20.766 1.381 1 92.5 167 LEU A C 1
ATOM 1293 O O . LEU A 1 167 ? 2.186 -20.781 1.187 1 92.5 167 LEU A O 1
ATOM 1297 N N . ALA A 1 168 ? 4.145 -21.812 1.45 1 91.44 168 ALA A N 1
ATOM 1298 C CA . ALA A 1 168 ? 3.555 -23.141 1.286 1 91.44 168 ALA A CA 1
ATOM 1299 C C . ALA A 1 168 ? 2.477 -23.391 2.336 1 91.44 168 ALA A C 1
ATOM 1301 O O . ALA A 1 168 ? 1.429 -23.969 2.031 1 91.44 168 ALA A O 1
ATOM 1302 N N . HIS A 1 169 ? 2.785 -22.969 3.488 1 88.25 169 HIS A N 1
ATOM 1303 C CA . HIS A 1 169 ? 1.812 -23.109 4.566 1 88.25 169 HIS A CA 1
ATOM 1304 C C . HIS A 1 169 ? 0.514 -22.391 4.234 1 88.25 169 HIS A C 1
ATOM 1306 O O . HIS A 1 169 ? -0.575 -22.922 4.438 1 88.25 169 HIS A O 1
ATOM 1312 N N . TYR A 1 170 ? 0.625 -21.188 3.738 1 89.88 170 TYR A N 1
ATOM 1313 C CA . TYR A 1 170 ? -0.567 -20.422 3.369 1 89.88 170 TYR A CA 1
ATOM 1314 C C . TYR A 1 170 ? -1.303 -21.094 2.215 1 89.88 170 TYR A C 1
ATOM 1316 O O . TYR A 1 170 ? -2.535 -21.141 2.193 1 89.88 170 TYR A O 1
ATOM 1324 N N . ILE A 1 171 ? -0.55 -21.562 1.232 1 92.38 171 ILE A N 1
ATOM 1325 C CA . ILE A 1 171 ? -1.149 -22.281 0.118 1 92.38 171 ILE A CA 1
ATOM 1326 C C . ILE A 1 171 ? -1.961 -23.469 0.647 1 92.38 171 ILE A C 1
ATOM 1328 O O . ILE A 1 171 ? -3.102 -23.672 0.228 1 92.38 171 ILE A O 1
ATOM 1332 N N . ASP A 1 172 ? -1.438 -24.172 1.599 1 88.19 172 ASP A N 1
ATOM 1333 C CA . ASP A 1 172 ? -2.111 -25.328 2.186 1 88.19 172 ASP A CA 1
ATOM 1334 C C . ASP A 1 172 ? -3.342 -24.906 2.982 1 88.19 172 ASP A C 1
ATOM 1336 O O . ASP A 1 172 ? -4.418 -25.484 2.834 1 88.19 172 ASP A O 1
ATOM 1340 N N . GLU A 1 173 ? -3.125 -23.906 3.768 1 85.12 173 GLU A N 1
ATOM 1341 C CA . GLU A 1 173 ? -4.188 -23.438 4.648 1 85.12 173 GLU A CA 1
ATOM 1342 C C . GLU A 1 173 ? -5.418 -23 3.852 1 85.12 173 GLU A C 1
ATOM 1344 O O . GLU A 1 173 ? -6.551 -23.188 4.301 1 85.12 173 GLU A O 1
ATOM 1349 N N . HIS A 1 174 ? -5.207 -22.547 2.682 1 88.75 174 HIS A N 1
ATOM 1350 C CA . HIS A 1 174 ? -6.324 -22 1.914 1 88.75 174 HIS A CA 1
ATOM 1351 C C . HIS A 1 174 ? -6.66 -22.906 0.729 1 88.75 174 HIS A C 1
ATOM 1353 O O . HIS A 1 174 ? -7.465 -22.531 -0.129 1 88.75 174 HIS A O 1
ATOM 1359 N N . GLN A 1 175 ? -6.004 -24 0.684 1 89.31 175 GLN A N 1
ATOM 1360 C CA . GLN A 1 175 ? -6.281 -25.031 -0.306 1 89.31 175 GLN A CA 1
ATOM 1361 C C . GLN A 1 175 ? -6.203 -24.469 -1.724 1 89.31 175 GLN A C 1
ATOM 1363 O O . GLN A 1 175 ? -7.098 -24.703 -2.539 1 89.31 175 GLN A O 1
ATOM 1368 N N . CYS A 1 176 ? -5.176 -23.734 -1.915 1 93.06 176 CYS A N 1
ATOM 1369 C CA . CYS A 1 176 ? -4.953 -23.203 -3.26 1 93.06 176 CYS A CA 1
ATOM 1370 C C . CYS A 1 176 ? -3.699 -23.812 -3.879 1 93.06 176 CYS A C 1
ATOM 1372 O O . CYS A 1 176 ? -2.947 -24.516 -3.205 1 93.06 176 CYS A O 1
ATOM 1374 N N . ARG A 1 177 ? -3.574 -23.594 -5.129 1 95.5 177 ARG A N 1
ATOM 1375 C CA . ARG A 1 177 ? -2.51 -24.234 -5.895 1 95.5 177 ARG A CA 1
ATOM 1376 C C . ARG A 1 177 ? -1.336 -23.281 -6.102 1 95.5 177 ARG A C 1
ATOM 1378 O O . ARG A 1 177 ? -0.194 -23.719 -6.254 1 95.5 177 ARG A O 1
ATOM 1385 N N . TYR A 1 178 ? -1.575 -22 -6.117 1 97.44 178 TYR A N 1
ATOM 1386 C CA . TYR A 1 178 ? -0.56 -21.031 -6.52 1 97.44 178 TYR A CA 1
ATOM 1387 C C . TYR A 1 178 ? -0.237 -20.078 -5.375 1 97.44 178 TYR A C 1
ATOM 1389 O O . TYR A 1 178 ? -1.11 -19.734 -4.574 1 97.44 178 TYR A O 1
ATOM 1397 N N . GLY A 1 179 ? 0.938 -19.656 -5.305 1 97.81 179 GLY A N 1
ATOM 1398 C CA . GLY A 1 179 ? 1.423 -18.609 -4.43 1 97.81 179 GLY A CA 1
ATOM 1399 C C . GLY A 1 179 ? 2.498 -17.75 -5.066 1 97.81 179 GLY A C 1
ATOM 1400 O O . GLY A 1 179 ? 3.129 -18.156 -6.043 1 97.81 179 GLY A O 1
ATOM 1401 N N . VAL A 1 180 ? 2.662 -16.578 -4.59 1 98.75 180 VAL A N 1
ATOM 1402 C CA . VAL A 1 180 ? 3.703 -15.656 -5.035 1 98.75 180 VAL A CA 1
ATOM 1403 C C . VAL A 1 180 ? 4.48 -15.133 -3.832 1 98.75 180 VAL A C 1
ATOM 1405 O O . VAL A 1 180 ? 3.889 -14.797 -2.803 1 98.75 180 VAL A O 1
ATOM 1408 N N . ILE A 1 181 ? 5.754 -15.133 -3.943 1 97.12 181 ILE A N 1
ATOM 1409 C CA . ILE A 1 181 ? 6.598 -14.453 -2.969 1 97.12 181 ILE A CA 1
ATOM 1410 C C . ILE A 1 181 ? 7.422 -13.375 -3.668 1 97.12 181 ILE A C 1
ATOM 1412 O O . ILE A 1 181 ? 7.934 -13.594 -4.77 1 97.12 181 ILE A O 1
ATOM 1416 N N . SER A 1 182 ? 7.496 -12.195 -3.084 1 97.31 182 SER A N 1
ATOM 1417 C CA . SER A 1 182 ? 8.203 -11.086 -3.715 1 97.31 182 SER A CA 1
ATOM 1418 C C . SER A 1 182 ? 8.859 -10.18 -2.672 1 97.31 182 SER A C 1
ATOM 1420 O O . SER A 1 182 ? 8.289 -9.953 -1.602 1 97.31 182 SER A O 1
ATOM 1422 N N . ASN A 1 183 ? 10.039 -9.773 -2.926 1 94.88 183 ASN A N 1
ATOM 1423 C CA . ASN A 1 183 ? 10.633 -8.664 -2.18 1 94.88 183 ASN A CA 1
ATOM 1424 C C . ASN A 1 183 ? 10.656 -7.383 -3.002 1 94.88 183 ASN A C 1
ATOM 1426 O O . ASN A 1 183 ? 11.484 -6.5 -2.76 1 94.88 183 ASN A O 1
ATOM 1430 N N . TYR A 1 184 ? 9.758 -7.324 -3.955 1 95.88 184 TYR A N 1
ATOM 1431 C CA . TYR A 1 184 ? 9.578 -6.246 -4.922 1 95.88 184 TYR A CA 1
ATOM 1432 C C . TYR A 1 184 ? 10.609 -6.34 -6.039 1 95.88 184 TYR A C 1
ATOM 1434 O O . TYR A 1 184 ? 10.258 -6.363 -7.219 1 95.88 184 TYR A O 1
ATOM 1442 N N . ASN A 1 185 ? 11.867 -6.449 -5.695 1 96.69 185 ASN A N 1
ATOM 1443 C CA . ASN A 1 185 ? 12.938 -6.539 -6.691 1 96.69 185 ASN A CA 1
ATOM 1444 C C . ASN A 1 185 ? 12.93 -7.891 -7.398 1 96.69 185 ASN A C 1
ATOM 1446 O O . ASN A 1 185 ? 13.336 -7.988 -8.555 1 96.69 185 ASN A O 1
ATOM 1450 N N . GLN A 1 186 ? 12.531 -8.859 -6.625 1 97.94 186 GLN A N 1
ATOM 1451 C CA . GLN A 1 186 ? 12.484 -10.242 -7.105 1 97.94 186 GLN A CA 1
ATOM 1452 C C . GLN A 1 186 ? 11.141 -10.883 -6.797 1 97.94 186 GLN A C 1
ATOM 1454 O O . GLN A 1 186 ? 10.594 -10.703 -5.703 1 97.94 186 GLN A O 1
ATOM 1459 N N . THR A 1 187 ? 10.594 -11.617 -7.754 1 98.38 187 THR A N 1
ATOM 1460 C CA . THR A 1 187 ? 9.336 -12.328 -7.57 1 98.38 187 THR A CA 1
ATOM 1461 C C . THR A 1 187 ? 9.461 -13.781 -8.016 1 98.38 187 THR A C 1
ATOM 1463 O O . THR A 1 187 ? 10.109 -14.07 -9.031 1 98.38 187 THR A O 1
ATOM 1466 N N . ILE A 1 188 ? 8.922 -14.664 -7.25 1 98.5 188 ILE A N 1
ATOM 1467 C CA . ILE A 1 188 ? 8.805 -16.078 -7.59 1 98.5 188 ILE A CA 1
ATOM 1468 C C . ILE A 1 188 ? 7.344 -16.516 -7.523 1 98.5 188 ILE A C 1
ATOM 1470 O O . ILE A 1 188 ? 6.633 -16.172 -6.57 1 98.5 188 ILE A O 1
ATOM 1474 N N . VAL A 1 189 ? 6.887 -17.203 -8.523 1 98.81 189 VAL A N 1
ATOM 1475 C CA . VAL A 1 189 ? 5.586 -17.859 -8.5 1 98.81 189 VAL A CA 1
ATOM 1476 C C . VAL A 1 189 ? 5.762 -19.344 -8.148 1 98.81 189 VAL A C 1
ATOM 1478 O O . VAL A 1 189 ? 6.609 -20.031 -8.719 1 98.81 189 VAL A O 1
ATOM 1481 N N . ALA A 1 190 ? 5.02 -19.781 -7.246 1 97.81 190 ALA A N 1
ATOM 1482 C CA . ALA A 1 190 ? 5.031 -21.172 -6.828 1 97.81 190 ALA A CA 1
ATOM 1483 C C . ALA A 1 190 ? 3.742 -21.875 -7.242 1 97.81 190 ALA A C 1
ATOM 1485 O O . ALA A 1 190 ? 2.654 -21.312 -7.141 1 97.81 190 ALA A O 1
ATOM 1486 N N . LYS A 1 191 ? 3.896 -23.078 -7.668 1 97.12 191 LYS A N 1
ATOM 1487 C CA . LYS A 1 191 ? 2.779 -23.953 -8.031 1 97.12 191 LYS A CA 1
ATOM 1488 C C . LYS A 1 191 ? 2.875 -25.297 -7.316 1 97.12 191 LYS A C 1
ATOM 1490 O O . LYS A 1 191 ? 3.895 -25.984 -7.406 1 97.12 191 LYS A O 1
ATOM 1495 N N . ARG A 1 192 ? 1.838 -25.562 -6.629 1 94.44 192 ARG A N 1
ATOM 1496 C CA . ARG A 1 192 ? 1.757 -26.922 -6.07 1 94.44 192 ARG A CA 1
ATOM 1497 C C . ARG A 1 192 ? 1.625 -27.953 -7.172 1 94.44 192 ARG A C 1
ATOM 1499 O O . ARG A 1 192 ? 0.709 -27.891 -7.996 1 94.44 192 ARG A O 1
ATOM 1506 N N . VAL A 1 193 ? 2.521 -28.891 -7.203 1 92.25 193 VAL A N 1
ATOM 1507 C CA . VAL A 1 193 ? 2.496 -29.875 -8.266 1 92.25 193 VAL A CA 1
ATOM 1508 C C . VAL A 1 193 ? 2.371 -31.281 -7.668 1 92.25 193 VAL A C 1
ATOM 1510 O O . VAL A 1 193 ? 2.268 -32.281 -8.398 1 92.25 193 VAL A O 1
ATOM 1513 N N . GLY A 1 194 ? 2.42 -31.406 -6.43 1 88.56 194 GLY A N 1
ATOM 1514 C CA . GLY A 1 194 ? 2.238 -32.625 -5.66 1 88.56 194 GLY A CA 1
ATOM 1515 C C . GLY A 1 194 ? 1.831 -32.375 -4.223 1 88.56 194 GLY A C 1
ATOM 1516 O O . GLY A 1 194 ? 1.686 -31.234 -3.807 1 88.56 194 GLY A O 1
ATOM 1517 N N . ARG A 1 195 ? 1.755 -33.438 -3.494 1 84.75 195 ARG A N 1
ATOM 1518 C CA . ARG A 1 195 ? 1.307 -33.312 -2.111 1 84.75 195 ARG A CA 1
ATOM 1519 C C . ARG A 1 195 ? 2.268 -32.438 -1.299 1 84.75 195 ARG A C 1
ATOM 1521 O O . ARG A 1 195 ? 1.838 -31.609 -0.489 1 84.75 195 ARG A O 1
ATOM 1528 N N . TYR A 1 196 ? 3.6 -32.562 -1.524 1 85.81 196 TYR A N 1
ATOM 1529 C CA . TYR A 1 196 ? 4.59 -31.812 -0.75 1 85.81 196 TYR A CA 1
ATOM 1530 C C . TYR A 1 196 ? 5.562 -31.078 -1.667 1 85.81 196 TYR A C 1
ATOM 1532 O O . TYR A 1 196 ? 6.625 -30.625 -1.228 1 85.81 196 TYR A O 1
ATOM 1540 N N . THR A 1 197 ? 5.195 -31.047 -2.916 1 91.12 197 THR A N 1
ATOM 1541 C CA . THR A 1 197 ? 6.16 -30.531 -3.883 1 91.12 197 THR A CA 1
ATOM 1542 C C . THR A 1 197 ? 5.625 -29.297 -4.574 1 91.12 197 THR A C 1
ATOM 1544 O O . THR A 1 197 ? 4.449 -29.234 -4.953 1 91.12 197 THR A O 1
ATOM 1547 N N . PHE A 1 198 ? 6.492 -28.375 -4.707 1 94.69 198 PHE A N 1
ATOM 1548 C CA . PHE A 1 198 ? 6.168 -27.109 -5.371 1 94.69 198 PHE A CA 1
ATOM 1549 C C . PHE A 1 198 ? 7.117 -26.859 -6.531 1 94.69 198 PHE A C 1
ATOM 1551 O O . PHE A 1 198 ? 8.32 -27.094 -6.418 1 94.69 198 PHE A O 1
ATOM 1558 N N . ALA A 1 199 ? 6.555 -26.5 -7.648 1 97.5 199 ALA A N 1
ATOM 1559 C CA . ALA A 1 199 ? 7.355 -25.938 -8.742 1 97.5 199 ALA A CA 1
ATOM 1560 C C . ALA A 1 199 ? 7.547 -24.438 -8.578 1 97.5 199 ALA A C 1
ATOM 1562 O O . ALA A 1 199 ? 6.59 -23.703 -8.32 1 97.5 199 ALA A O 1
ATOM 1563 N N . LEU A 1 200 ? 8.742 -23.969 -8.641 1 97.94 200 LEU A N 1
ATOM 1564 C CA . LEU A 1 200 ? 9.039 -22.547 -8.531 1 97.94 200 LEU A CA 1
ATOM 1565 C C . LEU A 1 200 ? 9.461 -21.969 -9.875 1 97.94 200 LEU A C 1
ATOM 1567 O O . LEU A 1 200 ? 10.211 -22.609 -10.617 1 97.94 200 LEU A O 1
ATOM 1571 N N . SER A 1 201 ? 8.984 -20.859 -10.203 1 98.5 201 SER A N 1
ATOM 1572 C CA . SER A 1 201 ? 9.445 -20.141 -11.391 1 98.5 201 SER A CA 1
ATOM 1573 C C . SER A 1 201 ? 10.883 -19.672 -11.227 1 98.5 201 SER A C 1
ATOM 1575 O O . SER A 1 201 ? 11.414 -19.641 -10.109 1 98.5 201 SER A O 1
ATOM 1577 N N . PRO A 1 202 ? 11.516 -19.328 -12.391 1 97.38 202 PRO A N 1
ATOM 1578 C CA . PRO A 1 202 ? 12.711 -18.5 -12.234 1 97.38 202 PRO A CA 1
ATOM 1579 C C . PRO A 1 202 ? 12.438 -17.188 -11.523 1 97.38 202 PRO A C 1
ATOM 1581 O O . PRO A 1 202 ? 11.281 -16.781 -11.391 1 97.38 202 PRO A O 1
ATOM 1584 N N . ILE A 1 203 ? 13.523 -16.594 -11.039 1 97.69 203 ILE A N 1
ATOM 1585 C CA . ILE A 1 203 ? 13.383 -15.266 -10.453 1 97.69 203 ILE A CA 1
ATOM 1586 C C . ILE A 1 203 ? 12.961 -14.266 -11.531 1 97.69 203 ILE A C 1
ATOM 1588 O O . ILE A 1 203 ? 13.555 -14.227 -12.617 1 97.69 203 ILE A O 1
ATOM 1592 N N . ILE A 1 204 ? 11.953 -13.547 -11.258 1 98.5 204 ILE A N 1
ATOM 1593 C CA . ILE A 1 204 ? 11.508 -12.461 -12.125 1 98.5 204 ILE A CA 1
ATOM 1594 C C . ILE A 1 204 ? 11.945 -11.117 -11.547 1 98.5 204 ILE A C 1
ATOM 1596 O O . ILE A 1 204 ? 11.406 -10.672 -10.531 1 98.5 204 ILE A O 1
ATOM 1600 N N . PRO A 1 205 ? 12.875 -10.469 -12.164 1 98.19 205 PRO A N 1
ATOM 1601 C CA . PRO A 1 205 ? 13.273 -9.156 -11.648 1 98.19 205 PRO A CA 1
ATOM 1602 C C . PRO A 1 205 ? 12.195 -8.094 -11.836 1 98.19 205 PRO A C 1
ATOM 1604 O O . PRO A 1 205 ? 11.422 -8.164 -12.797 1 98.19 205 PRO A O 1
ATOM 1607 N N . HIS A 1 206 ? 12.195 -7.09 -10.93 1 97.88 206 HIS A N 1
ATOM 1608 C CA . HIS A 1 206 ? 11.195 -6.031 -11.031 1 97.88 206 HIS A CA 1
ATOM 1609 C C . HIS A 1 206 ? 11.336 -5.266 -12.344 1 97.88 206 HIS A C 1
ATOM 1611 O O . HIS A 1 206 ? 10.359 -4.711 -12.852 1 97.88 206 HIS A O 1
ATOM 1617 N N . GLY A 1 207 ? 12.531 -5.27 -12.93 1 97.69 207 GLY A N 1
ATOM 1618 C CA . GLY A 1 207 ? 12.797 -4.535 -14.156 1 97.69 207 GLY A CA 1
ATOM 1619 C C . GLY A 1 207 ? 12.484 -5.332 -15.406 1 97.69 207 GLY A C 1
ATOM 1620 O O . GLY A 1 207 ? 12.648 -4.832 -16.531 1 97.69 207 GLY A O 1
ATOM 1621 N N . ALA A 1 208 ? 12.039 -6.555 -15.281 1 98.06 208 ALA A N 1
ATOM 1622 C CA . ALA A 1 208 ? 11.75 -7.383 -16.453 1 98.06 208 ALA A CA 1
ATOM 1623 C C . ALA A 1 208 ? 10.562 -6.832 -17.234 1 98.06 208 ALA A C 1
ATOM 1625 O O . ALA A 1 208 ? 9.562 -6.418 -16.641 1 98.06 208 ALA A O 1
ATOM 1626 N N . ILE A 1 209 ? 10.695 -6.777 -18.516 1 98.19 209 ILE A N 1
ATOM 1627 C CA . ILE A 1 209 ? 9.594 -6.5 -19.438 1 98.19 209 ILE A CA 1
ATOM 1628 C C . ILE A 1 209 ? 9.234 -7.773 -20.203 1 98.19 209 ILE A C 1
ATOM 1630 O O . ILE A 1 209 ? 10.094 -8.625 -20.438 1 98.19 209 ILE A O 1
ATOM 1634 N N . SER A 1 210 ? 8 -7.891 -20.516 1 98.19 210 SER A N 1
ATOM 1635 C CA . SER A 1 210 ? 7.59 -9.047 -21.312 1 98.19 210 SER A CA 1
ATOM 1636 C C . SER A 1 210 ? 8.008 -8.898 -22.766 1 98.19 210 SER A C 1
ATOM 1638 O O . SER A 1 210 ? 7.828 -7.84 -23.359 1 98.19 210 SER A O 1
ATOM 1640 N N . THR A 1 211 ? 8.531 -9.922 -23.25 1 96.94 211 THR A N 1
ATOM 1641 C CA . THR A 1 211 ? 8.906 -9.961 -24.656 1 96.94 211 THR A CA 1
ATOM 1642 C C . THR A 1 211 ? 8.477 -11.273 -25.312 1 96.94 211 THR A C 1
ATOM 1644 O O . THR A 1 211 ? 8.211 -12.258 -24.609 1 96.94 211 THR A O 1
ATOM 1647 N N . ALA A 1 212 ? 8.414 -11.273 -26.625 1 93.5 212 ALA A N 1
ATOM 1648 C CA . ALA A 1 212 ? 8 -12.461 -27.359 1 93.5 212 ALA A CA 1
ATOM 1649 C C . ALA A 1 212 ? 9.203 -13.344 -27.688 1 93.5 212 ALA A C 1
ATOM 1651 O O . ALA A 1 212 ? 9.094 -14.57 -27.703 1 93.5 212 ALA A O 1
ATOM 1652 N N . ASN A 1 213 ? 10.352 -12.711 -27.969 1 91 213 ASN A N 1
ATOM 1653 C CA . ASN A 1 213 ? 11.539 -13.461 -28.359 1 91 213 ASN A CA 1
ATOM 1654 C C . ASN A 1 213 ? 12.812 -12.797 -27.844 1 91 213 ASN A C 1
ATOM 1656 O O . ASN A 1 213 ? 13.219 -11.742 -28.344 1 91 213 ASN A O 1
ATOM 1660 N N . PRO A 1 214 ? 13.578 -13.461 -27.031 1 92.44 214 PRO A N 1
ATOM 1661 C CA . PRO A 1 214 ? 13.133 -14.609 -26.234 1 92.44 214 PRO A CA 1
ATOM 1662 C C . PRO A 1 214 ? 11.93 -14.289 -25.359 1 92.44 214 PRO A C 1
ATOM 1664 O O . PRO A 1 214 ? 11.672 -13.117 -25.062 1 92.44 214 PRO A O 1
ATOM 1667 N N . VAL A 1 215 ? 11.156 -15.359 -24.984 1 95.69 215 VAL A N 1
ATOM 1668 C CA . VAL A 1 215 ? 9.992 -15.148 -24.141 1 95.69 215 VAL A CA 1
ATOM 1669 C C . VAL A 1 215 ? 10.438 -14.75 -22.734 1 95.69 215 VAL A C 1
ATOM 1671 O O . VAL A 1 215 ? 11.109 -15.523 -22.047 1 95.69 215 VAL A O 1
ATOM 1674 N N . THR A 1 216 ? 10.125 -13.492 -22.359 1 97.38 216 THR A N 1
ATOM 1675 C CA . THR A 1 216 ? 10.336 -13.008 -21 1 97.38 216 THR A CA 1
ATOM 1676 C C . THR A 1 216 ? 9.016 -12.555 -20.375 1 97.38 216 THR A C 1
ATOM 1678 O O . THR A 1 216 ? 8.102 -12.125 -21.094 1 97.38 216 THR A O 1
ATOM 1681 N N . ILE A 1 217 ? 8.914 -12.711 -19.141 1 98.56 217 ILE A N 1
ATOM 1682 C CA . ILE A 1 217 ? 7.68 -12.438 -18.406 1 98.56 217 ILE A CA 1
ATOM 1683 C C . ILE A 1 217 ? 7.926 -11.328 -17.391 1 98.56 217 ILE A C 1
ATOM 1685 O O . ILE A 1 217 ? 8.867 -11.406 -16.594 1 98.56 217 ILE A O 1
ATOM 1689 N N . SER A 1 218 ? 7.156 -10.273 -17.484 1 98.75 218 SER A N 1
ATOM 1690 C CA . SER A 1 218 ? 7.219 -9.25 -16.438 1 98.75 218 SER A CA 1
ATOM 1691 C C . SER A 1 218 ? 6.574 -9.75 -15.148 1 98.75 218 SER A C 1
ATOM 1693 O O . SER A 1 218 ? 5.816 -10.719 -15.164 1 98.75 218 SER A O 1
ATOM 1695 N N . ALA A 1 219 ? 6.898 -9.086 -14.039 1 98.81 219 ALA A N 1
ATOM 1696 C CA . ALA A 1 219 ? 6.273 -9.422 -12.758 1 98.81 219 ALA A CA 1
ATOM 1697 C C . ALA A 1 219 ? 4.754 -9.289 -12.836 1 98.81 219 ALA A C 1
ATOM 1699 O O . ALA A 1 219 ? 4.02 -10.125 -12.312 1 98.81 219 ALA A O 1
ATOM 1700 N N . LYS A 1 220 ? 4.246 -8.25 -13.492 1 98.62 220 LYS A N 1
ATOM 1701 C CA . LYS A 1 220 ? 2.809 -8.016 -13.617 1 98.62 220 LYS A CA 1
ATOM 1702 C C . LYS A 1 220 ? 2.148 -9.109 -14.453 1 98.62 220 LYS A C 1
ATOM 1704 O O . LYS A 1 220 ? 1.03 -9.539 -14.156 1 98.62 220 LYS A O 1
ATOM 1709 N N . GLU A 1 221 ? 2.805 -9.531 -15.484 1 98.75 221 GLU A N 1
ATOM 1710 C CA . GLU A 1 221 ? 2.25 -10.609 -16.297 1 98.75 221 GLU A CA 1
ATOM 1711 C C . GLU A 1 221 ? 2.154 -11.906 -15.5 1 98.75 221 GLU A C 1
ATOM 1713 O O . GLU A 1 221 ? 1.186 -12.656 -15.641 1 98.75 221 GLU A O 1
ATOM 1718 N N . ALA A 1 222 ? 3.166 -12.18 -14.727 1 98.88 222 ALA A N 1
ATOM 1719 C CA . ALA A 1 222 ? 3.123 -13.359 -13.859 1 98.88 222 ALA A CA 1
ATOM 1720 C C . ALA A 1 222 ? 1.937 -13.289 -12.898 1 98.88 222 ALA A C 1
ATOM 1722 O O . ALA A 1 222 ? 1.251 -14.297 -12.688 1 98.88 222 ALA A O 1
ATOM 1723 N N . LEU A 1 223 ? 1.684 -12.133 -12.336 1 98.81 223 LEU A N 1
ATOM 1724 C CA . LEU A 1 223 ? 0.557 -11.938 -11.43 1 98.81 223 LEU A CA 1
ATOM 1725 C C . LEU A 1 223 ? -0.768 -12.07 -12.172 1 98.81 223 LEU A C 1
ATOM 1727 O O . LEU A 1 223 ? -1.745 -12.578 -11.617 1 98.81 223 LEU A O 1
ATOM 1731 N N . LEU A 1 224 ? -0.816 -11.562 -13.367 1 98.44 224 LEU A N 1
ATOM 1732 C CA . LEU A 1 224 ? -2.006 -11.75 -14.195 1 98.44 224 LEU A CA 1
ATOM 1733 C C . LEU A 1 224 ? -2.289 -13.234 -14.406 1 98.44 224 LEU A C 1
ATOM 1735 O O . LEU A 1 224 ? -3.441 -13.664 -14.336 1 98.44 224 LEU A O 1
ATOM 1739 N N . PHE A 1 225 ? -1.228 -13.977 -14.727 1 98.44 225 PHE A N 1
ATOM 1740 C CA . PHE A 1 225 ? -1.381 -15.422 -14.875 1 98.44 225 PHE A CA 1
ATOM 1741 C C . PHE A 1 225 ? -2.064 -16.016 -13.648 1 98.44 225 PHE A C 1
ATOM 1743 O O . PHE A 1 225 ? -3.023 -16.781 -13.781 1 98.44 225 PHE A O 1
ATOM 1750 N N . VAL A 1 226 ? -1.589 -15.672 -12.469 1 98.31 226 VAL A N 1
ATOM 1751 C CA . VAL A 1 226 ? -2.15 -16.203 -11.227 1 98.31 226 VAL A CA 1
ATOM 1752 C C . VAL A 1 226 ? -3.619 -15.797 -11.109 1 98.31 226 VAL A C 1
ATOM 1754 O O . VAL A 1 226 ? -4.473 -16.625 -10.797 1 98.31 226 VAL A O 1
ATOM 1757 N N . ALA A 1 227 ? -3.926 -14.539 -11.375 1 97.5 227 ALA A N 1
ATOM 1758 C CA . ALA A 1 227 ? -5.305 -14.062 -11.32 1 97.5 227 ALA A CA 1
ATOM 1759 C C . ALA A 1 227 ? -6.191 -14.82 -12.297 1 97.5 227 ALA A C 1
ATOM 1761 O O . ALA A 1 227 ? -7.348 -15.125 -11.992 1 97.5 227 ALA A O 1
ATOM 1762 N N . MET A 1 228 ? -5.672 -15.141 -13.469 1 97.06 228 MET A N 1
ATOM 1763 C CA . MET A 1 228 ? -6.441 -15.875 -14.469 1 97.06 228 MET A CA 1
ATOM 1764 C C . MET A 1 228 ? -6.703 -17.312 -14.023 1 97.06 228 MET A C 1
ATOM 1766 O O . MET A 1 228 ? -7.762 -17.875 -14.305 1 97.06 228 MET A O 1
ATOM 1770 N N . GLN A 1 229 ? -5.715 -17.906 -13.383 1 97 229 GLN A N 1
ATOM 1771 C CA . GLN A 1 229 ? -5.945 -19.234 -12.82 1 97 229 GLN A CA 1
ATOM 1772 C C . GLN A 1 229 ? -7.074 -19.219 -11.797 1 97 229 GLN A C 1
ATOM 1774 O O . GLN A 1 229 ? -7.926 -20.109 -11.781 1 97 229 GLN A O 1
ATOM 1779 N N . VAL A 1 230 ? -7.066 -18.188 -10.938 1 96.75 230 VAL A N 1
ATOM 1780 C CA . VAL A 1 230 ? -8.086 -18.047 -9.906 1 96.75 230 VAL A CA 1
ATOM 1781 C C . VAL A 1 230 ? -9.445 -17.781 -10.547 1 96.75 230 VAL A C 1
ATOM 1783 O O . VAL A 1 230 ? -10.469 -18.297 -10.086 1 96.75 230 VAL A O 1
ATOM 1786 N N . ARG A 1 231 ? -9.43 -17.047 -11.609 1 94.94 231 ARG A N 1
ATOM 1787 C CA . ARG A 1 231 ? -10.656 -16.734 -12.336 1 94.94 231 ARG A CA 1
ATOM 1788 C C . ARG A 1 231 ? -11.273 -17.984 -12.938 1 94.94 231 ARG A C 1
ATOM 1790 O O . ARG A 1 231 ? -12.5 -18.156 -12.93 1 94.94 231 ARG A O 1
ATOM 1797 N N . SER A 1 232 ? -10.5 -18.891 -13.539 1 90.5 232 SER A N 1
ATOM 1798 C CA . SER A 1 232 ? -10.961 -20.062 -14.266 1 90.5 232 SER A CA 1
ATOM 1799 C C . SER A 1 232 ? -11.227 -21.234 -13.32 1 90.5 232 SER A C 1
ATOM 1801 O O . SER A 1 232 ? -11.68 -22.297 -13.75 1 90.5 232 SER A O 1
ATOM 1803 N N . ASN A 1 233 ? -11.047 -21.219 -12.062 1 79.94 233 ASN A N 1
ATOM 1804 C CA . ASN A 1 233 ? -11.219 -22.25 -11.031 1 79.94 233 ASN A CA 1
ATOM 1805 C C . ASN A 1 233 ? -10.164 -23.328 -11.133 1 79.94 233 ASN A C 1
ATOM 1807 O O . ASN A 1 233 ? -10.406 -24.484 -10.75 1 79.94 233 ASN A O 1
ATOM 1811 N N . SER A 1 234 ? -9.055 -23.172 -11.75 1 86.12 234 SER A N 1
ATOM 1812 C CA . SER A 1 234 ? -7.926 -24.094 -11.797 1 86.12 234 SER A CA 1
ATOM 1813 C C . SER A 1 234 ? -7 -23.891 -10.602 1 86.12 234 SER A C 1
ATOM 1815 O O . SER A 1 234 ? -5.867 -24.375 -10.602 1 86.12 234 SER A O 1
ATOM 1817 N N . TRP A 1 235 ? -7.461 -23.281 -9.617 1 91.19 235 TRP A N 1
ATOM 1818 C CA . TRP A 1 235 ? -6.613 -22.844 -8.516 1 91.19 235 TRP A CA 1
ATOM 1819 C C . TRP A 1 235 ? -6.801 -23.734 -7.297 1 91.19 235 TRP A C 1
ATOM 1821 O O . TRP A 1 235 ? -5.965 -23.734 -6.387 1 91.19 235 TRP A O 1
ATOM 1831 N N . ARG A 1 236 ? -7.824 -24.484 -7.266 1 90.75 236 ARG A N 1
ATOM 1832 C CA . ARG A 1 236 ? -8.125 -25.266 -6.062 1 90.75 236 ARG A CA 1
ATOM 1833 C C . ARG A 1 236 ? -7.242 -26.5 -5.977 1 90.75 236 ARG A C 1
ATOM 1835 O O . ARG A 1 236 ? -6.977 -27.156 -6.988 1 90.75 236 ARG A O 1
ATOM 1842 N N . TRP A 1 237 ? -6.809 -26.656 -4.773 1 87.94 237 TRP A N 1
ATOM 1843 C CA . TRP A 1 237 ? -6.098 -27.891 -4.449 1 87.94 237 TRP A CA 1
ATOM 1844 C C . TRP A 1 237 ? -6.762 -28.609 -3.279 1 87.94 237 TRP A C 1
ATOM 1846 O O . TRP A 1 237 ? -6.641 -28.172 -2.129 1 87.94 237 TRP A O 1
ATOM 1856 N N . ASP A 1 238 ? -7.613 -29.531 -3.48 1 73.12 238 ASP A N 1
ATOM 1857 C CA . ASP A 1 238 ? -8.461 -30.188 -2.482 1 73.12 238 ASP A CA 1
ATOM 1858 C C . ASP A 1 238 ? -7.691 -31.266 -1.725 1 73.12 238 ASP A C 1
ATOM 1860 O O . ASP A 1 238 ? -8.289 -32.062 -0.986 1 73.12 238 ASP A O 1
ATOM 1864 N N . HIS A 1 239 ? -6.496 -31.438 -1.897 1 62.38 239 HIS A N 1
ATOM 1865 C CA . HIS A 1 239 ? -5.828 -32.531 -1.191 1 62.38 239 HIS A CA 1
ATOM 1866 C C . HIS A 1 239 ? -5.141 -32 0.074 1 62.38 239 HIS A C 1
ATOM 1868 O O . HIS A 1 239 ? -4.551 -30.938 0.075 1 62.38 239 HIS A O 1
ATOM 1874 N N . PRO A 1 240 ? -5.492 -32.656 1.288 1 57.06 240 PRO A N 1
ATOM 1875 C CA . PRO A 1 240 ? -4.777 -32.281 2.51 1 57.06 240 PRO A CA 1
ATOM 1876 C C . PRO A 1 240 ? -3.271 -32.125 2.295 1 57.06 240 PRO A C 1
ATOM 1878 O O . PRO A 1 240 ? -2.705 -32.812 1.426 1 57.06 240 PRO A O 1
ATOM 1881 N N . PRO A 1 241 ? -2.688 -31.031 2.664 1 56.16 241 PRO A N 1
ATOM 1882 C CA . PRO A 1 241 ? -1.229 -31.016 2.547 1 56.16 241 PRO A CA 1
ATOM 1883 C C . PRO A 1 241 ? -0.592 -32.375 2.863 1 56.16 241 PRO A C 1
ATOM 1885 O O . PRO A 1 241 ? -1.019 -33.062 3.797 1 56.16 241 PRO A O 1
ATOM 1888 N N . VAL A 1 242 ? 0.038 -33.156 1.914 1 43.88 242 VAL A N 1
ATOM 1889 C CA . VAL A 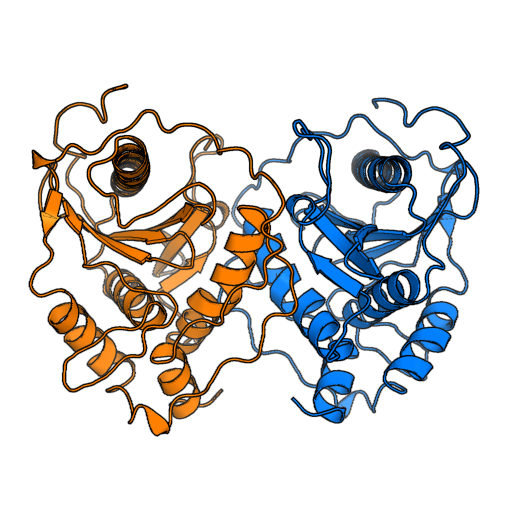1 242 ? 0.729 -34.438 1.967 1 43.88 242 VAL A CA 1
ATOM 1890 C C . VAL A 1 242 ? 2.238 -34.219 2.045 1 43.88 242 VAL A C 1
ATOM 1892 O O . VAL A 1 242 ? 2.779 -33.344 1.346 1 43.88 242 VAL A O 1
ATOM 1895 N N . GLY A 1 243 ? 2.941 -34.781 3.004 1 46.34 243 GLY A N 1
ATOM 1896 C CA . GLY A 1 243 ? 4.355 -34.969 3.283 1 46.34 243 GLY A CA 1
ATOM 1897 C C . GLY A 1 243 ? 4.793 -34.344 4.598 1 46.34 243 GLY A C 1
ATOM 1898 O O . GLY A 1 243 ? 3.957 -33.906 5.391 1 46.34 243 GLY A O 1
ATOM 1899 N N . PRO A 1 244 ? 6.16 -34.406 4.828 1 48.25 244 PRO A N 1
ATOM 1900 C CA . PRO A 1 244 ? 6.477 -33.969 6.188 1 48.25 244 PRO A CA 1
ATOM 1901 C C . PRO A 1 244 ? 5.949 -32.562 6.488 1 48.25 244 PRO A C 1
ATOM 1903 O O . PRO A 1 244 ? 5.867 -31.719 5.59 1 48.25 244 PRO A O 1
ATOM 1906 N N . GLU A 1 245 ? 5.109 -32.469 7.527 1 50.41 245 GLU A N 1
ATOM 1907 C CA . GLU A 1 245 ? 4.512 -31.281 8.117 1 50.41 245 GLU A CA 1
ATOM 1908 C C . GLU A 1 245 ? 5.477 -30.094 8.07 1 50.41 245 GLU A C 1
ATOM 1910 O O . GLU A 1 245 ? 6.684 -30.266 8.242 1 50.41 245 GLU A O 1
ATOM 1915 N N . LEU A 1 246 ? 5.176 -29.094 7.047 1 50.28 246 LEU A N 1
ATOM 1916 C CA . LEU A 1 246 ? 5.98 -27.891 7.227 1 50.28 246 LEU A CA 1
ATOM 1917 C C . LEU A 1 246 ? 6.605 -27.859 8.617 1 50.28 246 LEU A C 1
ATOM 1919 O O . LEU A 1 246 ? 5.93 -28.109 9.617 1 50.28 246 LEU A O 1
ATOM 1923 N N . THR A 1 247 ? 7.871 -28.297 8.758 1 48.84 247 THR A N 1
ATOM 1924 C CA . THR A 1 247 ? 8.539 -28.391 10.055 1 48.84 247 THR A CA 1
ATOM 1925 C C . THR A 1 247 ? 8.797 -27 10.633 1 48.84 247 THR A C 1
ATOM 1927 O O . THR A 1 247 ? 9.039 -26.047 9.883 1 48.84 247 THR A O 1
ATOM 1930 N N . GLU A 1 248 ? 8.234 -26.578 11.789 1 46.06 248 GLU A N 1
ATOM 1931 C CA . GLU A 1 248 ? 8.734 -25.453 12.578 1 46.06 248 GLU A CA 1
ATOM 1932 C C . GLU A 1 248 ? 10.258 -25.453 12.633 1 46.06 248 GLU A C 1
ATOM 1934 O O . GLU A 1 248 ? 10.875 -26.484 12.891 1 46.06 248 GLU A O 1
ATOM 1939 N N . GLY A 1 249 ? 10.883 -24.828 11.586 1 36.97 249 GLY A N 1
ATOM 1940 C CA . GLY A 1 249 ? 12.336 -24.766 11.602 1 36.97 249 GLY A CA 1
ATOM 1941 C C . GLY A 1 249 ? 12.906 -24.5 12.984 1 36.97 249 GLY A C 1
ATOM 1942 O O . GLY A 1 249 ? 12.203 -23.984 13.867 1 36.97 249 GLY A O 1
ATOM 1943 N N . MET B 1 1 ? 3.973 13.32 -15.977 1 69.19 1 MET B N 1
ATOM 1944 C CA . MET B 1 1 ? 2.779 14.102 -15.68 1 69.19 1 MET B CA 1
ATOM 1945 C C . MET B 1 1 ? 3.076 15.594 -15.758 1 69.19 1 MET B C 1
ATOM 1947 O O . MET B 1 1 ? 4.117 16.062 -15.281 1 69.19 1 MET B O 1
ATOM 1951 N N . ASN B 1 2 ? 2.281 16.297 -16.438 1 81.38 2 ASN B N 1
ATOM 1952 C CA . ASN B 1 2 ? 2.529 17.719 -16.547 1 81.38 2 ASN B CA 1
ATOM 1953 C C . ASN B 1 2 ? 1.913 18.484 -15.375 1 81.38 2 ASN B C 1
ATOM 1955 O O . ASN B 1 2 ? 1.263 17.891 -14.516 1 81.38 2 ASN B O 1
ATOM 1959 N N . ASP B 1 3 ? 2.131 19.766 -15.297 1 83.75 3 ASP B N 1
ATOM 1960 C CA . ASP B 1 3 ? 1.771 20.594 -14.148 1 83.75 3 ASP B CA 1
ATOM 1961 C C . ASP B 1 3 ? 0.257 20.641 -13.961 1 83.75 3 ASP B C 1
ATOM 1963 O O . ASP B 1 3 ? -0.237 20.609 -12.836 1 83.75 3 ASP B O 1
ATOM 1967 N N . MET B 1 4 ? -0.447 20.672 -15.039 1 88.06 4 MET B N 1
ATOM 1968 C CA . MET B 1 4 ? -1.903 20.75 -14.969 1 88.06 4 MET B CA 1
ATOM 1969 C C . MET B 1 4 ? -2.49 19.453 -14.43 1 88.06 4 MET B C 1
ATOM 1971 O O . MET B 1 4 ? -3.426 19.484 -13.625 1 88.06 4 MET B O 1
ATOM 1975 N N . GLN B 1 5 ? -1.922 18.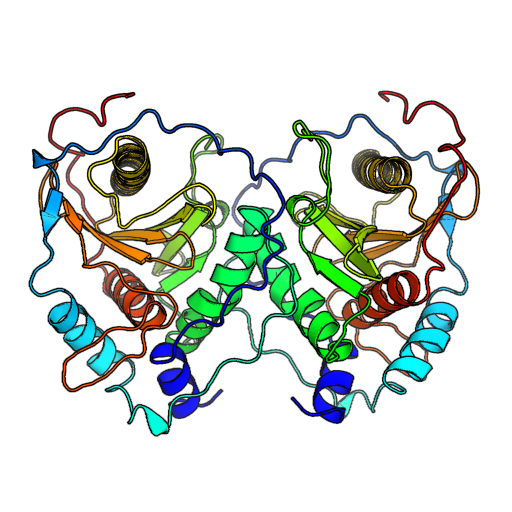359 -14.859 1 87.56 5 GLN B N 1
ATOM 1976 C CA . GLN B 1 5 ? -2.391 17.062 -14.391 1 87.56 5 GLN B CA 1
ATOM 1977 C C . GLN B 1 5 ? -2.098 16.875 -12.906 1 87.56 5 GLN B C 1
ATOM 1979 O O . GLN B 1 5 ? -2.926 16.328 -12.172 1 87.56 5 GLN B O 1
ATOM 1984 N N . ARG B 1 6 ? -0.962 17.359 -12.523 1 88.06 6 ARG B N 1
ATOM 1985 C CA . ARG B 1 6 ? -0.582 17.25 -11.117 1 88.06 6 ARG B CA 1
ATOM 1986 C C . ARG B 1 6 ? -1.511 18.078 -10.234 1 88.06 6 ARG B C 1
ATOM 1988 O O . ARG B 1 6 ? -1.98 17.609 -9.195 1 88.06 6 ARG B O 1
ATOM 1995 N N . ARG B 1 7 ? -1.754 19.25 -10.719 1 92.5 7 ARG B N 1
ATOM 1996 C CA . ARG B 1 7 ? -2.646 20.156 -10 1 92.5 7 ARG B CA 1
ATOM 1997 C C . ARG B 1 7 ? -4.055 19.562 -9.898 1 92.5 7 ARG B C 1
ATOM 1999 O O . ARG B 1 7 ? -4.645 19.531 -8.82 1 92.5 7 ARG B O 1
ATOM 2006 N N . ARG B 1 8 ? -4.562 19.047 -10.977 1 95.5 8 ARG B N 1
ATOM 2007 C CA . ARG B 1 8 ? -5.902 18.469 -11 1 95.5 8 ARG B CA 1
ATOM 2008 C C . ARG B 1 8 ? -5.984 17.25 -10.094 1 95.5 8 ARG B C 1
ATOM 2010 O O . ARG B 1 8 ? -6.996 17.031 -9.422 1 95.5 8 ARG B O 1
ATOM 2017 N N . SER B 1 9 ? -4.941 16.578 -10.07 1 94.88 9 SER B N 1
ATOM 2018 C CA . SER B 1 9 ? -4.906 15.359 -9.258 1 94.88 9 SER B CA 1
ATOM 2019 C C . SER B 1 9 ? -4.988 15.68 -7.77 1 94.88 9 SER B C 1
ATOM 2021 O O . SER B 1 9 ? -5.738 15.039 -7.031 1 94.88 9 SER B O 1
ATOM 2023 N N . VAL B 1 10 ? -4.309 16.703 -7.316 1 97.38 10 VAL B N 1
ATOM 2024 C CA . VAL B 1 10 ? -4.254 17.062 -5.906 1 97.38 10 VAL B CA 1
ATOM 2025 C C . VAL B 1 10 ? -5.609 17.625 -5.461 1 97.38 10 VAL B C 1
ATOM 2027 O O . VAL B 1 10 ? -6.039 17.391 -4.328 1 97.38 10 VAL B O 1
ATOM 2030 N N . HIS B 1 11 ? -6.309 18.234 -6.348 1 98.44 11 HIS B N 1
ATOM 2031 C CA . HIS B 1 11 ? -7.555 18.906 -5.984 1 98.44 11 HIS B CA 1
ATOM 2032 C C . HIS B 1 11 ? -8.75 17.969 -6.152 1 98.44 11 HIS B C 1
ATOM 2034 O O . HIS B 1 11 ? -9.883 18.344 -5.816 1 98.44 11 HIS B O 1
ATOM 2040 N N . SER B 1 12 ? -8.539 16.781 -6.648 1 98.19 12 SER B N 1
ATOM 2041 C CA . SER B 1 12 ? -9.617 15.828 -6.891 1 98.19 12 SER B CA 1
ATOM 2042 C C . SER B 1 12 ? -9.859 14.945 -5.672 1 98.19 12 SER B C 1
ATOM 2044 O O . SER B 1 12 ? -9.047 14.93 -4.738 1 98.19 12 SER B O 1
ATOM 2046 N N . ARG B 1 13 ? -10.938 14.25 -5.707 1 98.06 13 ARG B N 1
ATOM 2047 C CA . ARG B 1 13 ? -11.344 13.359 -4.625 1 98.06 13 ARG B CA 1
ATOM 2048 C C . ARG B 1 13 ? -10.539 12.062 -4.652 1 98.06 13 ARG B C 1
ATOM 2050 O O . ARG B 1 13 ? -9.914 11.727 -5.664 1 98.06 13 ARG B O 1
ATOM 2057 N N . LEU B 1 14 ? -10.5 11.344 -3.516 1 97.38 14 LEU B N 1
ATOM 2058 C CA . LEU B 1 14 ? -10.031 9.961 -3.496 1 97.38 14 LEU B CA 1
ATOM 2059 C C . LEU B 1 14 ? -11.078 9.016 -4.066 1 97.38 14 LEU B C 1
ATOM 2061 O O . LEU B 1 14 ? -12.281 9.281 -3.963 1 97.38 14 LEU B O 1
ATOM 2065 N N . PRO B 1 15 ? -10.641 7.938 -4.695 1 96.19 15 PRO B N 1
ATOM 2066 C CA . PRO B 1 15 ? -11.633 6.938 -5.109 1 96.19 15 PRO B CA 1
ATOM 2067 C C . PRO B 1 15 ? -12.328 6.27 -3.928 1 96.19 15 PRO B C 1
ATOM 2069 O O . PRO B 1 15 ? -11.781 6.238 -2.82 1 96.19 15 PRO B O 1
ATOM 2072 N N . ASP B 1 16 ? -13.578 5.812 -4.211 1 95.69 16 ASP B N 1
ATOM 2073 C CA . ASP B 1 16 ? -14.227 4.961 -3.213 1 95.69 16 ASP B CA 1
ATOM 2074 C C . ASP B 1 16 ? -13.477 3.646 -3.039 1 95.69 16 ASP B C 1
ATOM 2076 O O . ASP B 1 16 ? -13.062 3.027 -4.023 1 95.69 16 ASP B O 1
ATOM 2080 N N . LEU B 1 17 ? -13.258 3.266 -1.781 1 93.06 17 LEU B N 1
ATOM 2081 C CA . LEU B 1 17 ? -12.672 1.951 -1.549 1 93.06 17 LEU B CA 1
ATOM 2082 C C . LEU B 1 17 ? -13.602 0.844 -2.023 1 93.06 17 LEU B C 1
ATOM 2084 O O . LEU B 1 17 ? -14.828 0.953 -1.881 1 93.06 17 LEU B O 1
ATOM 2088 N N . ARG B 1 18 ? -12.961 -0.148 -2.594 1 90.81 18 ARG B N 1
ATOM 2089 C CA . ARG B 1 18 ? -13.703 -1.389 -2.809 1 90.81 18 ARG B CA 1
ATOM 2090 C C . ARG B 1 18 ? -13.648 -2.281 -1.574 1 90.81 18 ARG B C 1
ATOM 2092 O O . ARG B 1 18 ? -12.562 -2.641 -1.11 1 90.81 18 ARG B O 1
ATOM 2099 N N . VAL B 1 19 ? -14.734 -2.555 -1.007 1 89.5 19 VAL B N 1
ATOM 2100 C CA . VAL B 1 19 ? -14.773 -3.285 0.256 1 89.5 19 VAL B CA 1
ATOM 2101 C C . VAL B 1 19 ? -15.758 -4.445 0.154 1 89.5 19 VAL B C 1
ATOM 2103 O O . VAL B 1 19 ? -16.578 -4.492 -0.768 1 89.5 19 VAL B O 1
ATOM 2106 N N . ASN B 1 20 ? -15.5 -5.449 1.027 1 80.44 20 ASN B N 1
ATOM 2107 C CA . ASN B 1 20 ? -16.453 -6.527 1.265 1 80.44 20 ASN B CA 1
ATOM 2108 C C . ASN B 1 20 ? -16.922 -6.547 2.715 1 80.44 20 ASN B C 1
ATOM 2110 O O . ASN B 1 20 ? -16.281 -7.148 3.574 1 80.44 20 ASN B O 1
ATOM 2114 N N . ASP B 1 21 ? -17.859 -5.809 3.107 1 67.06 21 ASP B N 1
ATOM 2115 C CA . ASP B 1 21 ? -18.281 -5.395 4.441 1 67.06 21 ASP B CA 1
ATOM 2116 C C . ASP B 1 21 ? -18.688 -6.602 5.285 1 67.06 21 ASP B C 1
ATOM 2118 O O . ASP B 1 21 ? -19 -6.457 6.469 1 67.06 21 ASP B O 1
ATOM 2122 N N . ASP B 1 22 ? -18.688 -7.672 4.82 1 60.94 22 ASP B N 1
ATOM 2123 C CA . ASP B 1 22 ? -19.266 -8.766 5.605 1 60.94 22 ASP B CA 1
ATOM 2124 C C . ASP B 1 22 ? -18.219 -9.352 6.562 1 60.94 22 ASP B C 1
ATOM 2126 O O . ASP B 1 22 ? -18.516 -10.297 7.297 1 60.94 22 ASP B O 1
ATOM 2130 N N . HIS B 1 23 ? -17.094 -8.602 6.641 1 60.06 23 HIS B N 1
ATOM 2131 C CA . HIS B 1 23 ? -16.141 -9.344 7.465 1 60.06 23 HIS B CA 1
ATOM 2132 C C . HIS B 1 23 ? -15.43 -8.43 8.453 1 60.06 23 HIS B C 1
ATOM 2134 O O . HIS B 1 23 ? -15.398 -7.211 8.258 1 60.06 23 HIS B O 1
ATOM 2140 N N . THR B 1 24 ? -15.062 -9.07 9.664 1 53.97 24 THR B N 1
ATOM 2141 C CA . THR B 1 24 ? -14.609 -8.344 10.852 1 53.97 24 THR B CA 1
ATOM 2142 C C . THR B 1 24 ? -13.109 -8.078 10.781 1 53.97 24 THR B C 1
ATOM 2144 O O . THR B 1 24 ? -12.359 -8.867 10.203 1 53.97 24 THR B O 1
ATOM 2147 N N . THR B 1 25 ? -12.734 -6.812 10.859 1 59.22 25 THR B N 1
ATOM 2148 C CA . THR B 1 25 ? -11.344 -6.477 11.109 1 59.22 25 THR B CA 1
ATOM 2149 C C . THR B 1 25 ? -11.07 -6.391 12.609 1 59.22 25 THR B C 1
ATOM 2151 O O . THR B 1 25 ? -11.945 -6 13.383 1 59.22 25 THR B O 1
ATOM 2154 N N . TYR B 1 26 ? -9.977 -7.07 13.078 1 52.84 26 TYR B N 1
ATOM 2155 C CA . TYR B 1 26 ? -9.656 -6.965 14.492 1 52.84 26 TYR B CA 1
ATOM 2156 C C . TYR B 1 26 ? -8.945 -5.648 14.797 1 52.84 26 TYR B C 1
ATOM 2158 O O . TYR B 1 26 ? -8.164 -5.156 13.977 1 52.84 26 TYR B O 1
ATOM 2166 N N . PRO B 1 27 ? -9.547 -5.039 15.844 1 52.72 27 PRO B N 1
ATOM 2167 C CA . PRO B 1 27 ? -8.953 -3.762 16.25 1 52.72 27 PRO B CA 1
ATOM 2168 C C . PRO B 1 27 ? -7.457 -3.871 16.547 1 52.72 27 PRO B C 1
ATOM 2170 O O . PRO B 1 27 ? -6.996 -4.895 17.062 1 52.72 27 PRO B O 1
ATOM 2173 N N . GLY B 1 28 ? -6.629 -3.184 15.852 1 52.84 28 GLY B N 1
ATOM 2174 C CA . GLY B 1 28 ? -5.215 -3.082 16.172 1 52.84 28 GLY B CA 1
ATOM 2175 C C . GLY B 1 28 ? -4.949 -2.789 17.641 1 52.84 28 GLY B C 1
ATOM 2176 O O . GLY B 1 28 ? -5.883 -2.67 18.422 1 52.84 28 GLY B O 1
ATOM 2177 N N . VAL B 1 29 ? -3.725 -2.773 18.062 1 50.84 29 VAL B N 1
ATOM 2178 C CA . VAL B 1 29 ? -3.225 -2.541 19.422 1 50.84 29 VAL B CA 1
ATOM 2179 C C . VAL B 1 29 ? -3.777 -1.223 19.953 1 50.84 29 VAL B C 1
ATOM 2181 O O . VAL B 1 29 ? -3.793 -0.214 19.25 1 50.84 29 VAL B O 1
ATOM 2184 N N . ARG B 1 30 ? -4.359 -1.332 21.094 1 56.31 30 ARG B N 1
ATOM 2185 C CA . ARG B 1 30 ? -4.914 -0.198 21.812 1 56.31 30 ARG B CA 1
ATOM 2186 C C . ARG B 1 30 ? -3.811 0.735 22.312 1 56.31 30 ARG B C 1
ATOM 2188 O O . ARG B 1 30 ? -2.85 0.291 22.938 1 56.31 30 ARG B O 1
ATOM 2195 N N . SER B 1 31 ? -3.805 1.951 21.797 1 63.53 31 SER B N 1
ATOM 2196 C CA . SER B 1 31 ? -2.881 2.969 22.281 1 63.53 31 SER B CA 1
ATOM 2197 C C . SER B 1 31 ? -3.125 3.277 23.75 1 63.53 31 SER B C 1
ATOM 2199 O O . SER B 1 31 ? -4.27 3.293 24.203 1 63.53 31 SER B O 1
ATOM 2201 N N . LEU B 1 32 ? -2.033 3.48 24.484 1 72 32 LEU B N 1
ATOM 2202 C CA . LEU B 1 32 ? -2.109 3.857 25.891 1 72 32 LEU B CA 1
ATOM 2203 C C . LEU B 1 32 ? -2.305 5.363 26.031 1 72 32 LEU B C 1
ATOM 2205 O O . LEU B 1 32 ? -2.621 5.844 27.125 1 72 32 LEU B O 1
ATOM 2209 N N . HIS B 1 33 ? -2.277 6.086 24.984 1 81.12 33 HIS B N 1
ATOM 2210 C CA . HIS B 1 33 ? -2.379 7.539 25.031 1 81.12 33 HIS B CA 1
ATOM 2211 C C . HIS B 1 33 ? -3.789 8.008 24.688 1 81.12 33 HIS B C 1
ATOM 2213 O O . HIS B 1 33 ? -4.457 7.402 23.828 1 81.12 33 HIS B O 1
ATOM 2219 N N . THR B 1 34 ? -4.168 9.031 25.391 1 87.44 34 THR B N 1
ATOM 2220 C CA . THR B 1 34 ? -5.473 9.625 25.125 1 87.44 34 THR B CA 1
ATOM 2221 C C . THR B 1 34 ? -5.371 11.148 25.062 1 87.44 34 THR B C 1
ATOM 2223 O O . THR B 1 34 ? -4.727 11.766 25.906 1 87.44 34 THR B O 1
ATOM 2226 N N . LEU B 1 35 ? -5.898 11.703 24.094 1 89.31 35 LEU B N 1
ATOM 2227 C CA . LEU B 1 35 ? -6.016 13.156 24.031 1 89.31 35 LEU B CA 1
ATOM 2228 C C . LEU B 1 35 ? -7.32 13.625 24.656 1 89.31 35 LEU B C 1
ATOM 2230 O O . LEU B 1 35 ? -8.406 13.258 24.203 1 89.31 35 LEU B O 1
ATOM 2234 N N . ARG B 1 36 ? -7.223 14.422 25.641 1 88.25 36 ARG B N 1
ATOM 2235 C CA . ARG B 1 36 ? -8.398 14.891 26.359 1 88.25 36 ARG B CA 1
ATOM 2236 C C . ARG B 1 36 ? -9.109 16 25.594 1 88.25 36 ARG B C 1
ATOM 2238 O O . ARG B 1 36 ? -8.484 16.719 24.812 1 88.25 36 ARG B O 1
ATOM 2245 N N . PRO B 1 37 ? -10.414 16.156 25.938 1 88.88 37 PRO B N 1
ATOM 2246 C CA . PRO B 1 37 ? -11.188 17.172 25.234 1 88.88 37 PRO B CA 1
ATOM 2247 C C . PRO B 1 37 ? -10.633 18.578 25.422 1 88.88 37 PRO B C 1
ATOM 2249 O O . PRO B 1 37 ? -10.711 19.406 24.5 1 88.88 37 PRO B O 1
ATOM 2252 N N . ASP B 1 38 ? -10.086 18.891 26.562 1 88.5 38 ASP B N 1
ATOM 2253 C CA . ASP B 1 38 ? -9.594 20.234 26.844 1 88.5 38 ASP B CA 1
ATOM 2254 C C . ASP B 1 38 ? -8.258 20.5 26.141 1 88.5 38 ASP B C 1
ATOM 2256 O O . ASP B 1 38 ? -7.77 21.625 26.125 1 88.5 38 ASP B O 1
ATOM 2260 N N . GLN B 1 39 ? -7.727 19.438 25.5 1 90.88 39 GLN B N 1
ATOM 2261 C CA . GLN B 1 39 ? -6.477 19.562 24.766 1 90.88 39 GLN B CA 1
ATOM 2262 C C . GLN B 1 39 ? -6.73 19.734 23.281 1 90.88 39 GLN B C 1
ATOM 2264 O O . GLN B 1 39 ? -5.785 19.797 22.484 1 90.88 39 GLN B O 1
ATOM 2269 N N . ILE B 1 40 ? -7.969 19.812 22.922 1 93.38 40 ILE B N 1
ATOM 2270 C CA . ILE B 1 40 ? -8.344 19.906 21.516 1 93.38 40 ILE B CA 1
ATOM 2271 C C . ILE B 1 40 ? -9.086 21.219 21.266 1 93.38 40 ILE B C 1
ATOM 2273 O O . ILE B 1 40 ? -10.016 21.562 22 1 93.38 40 ILE B O 1
ATOM 2277 N N . VAL B 1 41 ? -8.648 21.969 20.328 1 95.56 41 VAL B N 1
ATOM 2278 C CA . VAL B 1 41 ? -9.375 23.141 19.859 1 95.56 41 VAL B CA 1
ATOM 2279 C C . VAL B 1 41 ? -9.664 23.016 18.359 1 95.56 41 VAL B C 1
ATOM 2281 O O . VAL B 1 41 ? -8.914 22.359 17.641 1 95.56 41 VAL B O 1
ATOM 2284 N N . PRO B 1 42 ? -10.766 23.594 17.922 1 96.94 42 PRO B N 1
ATOM 2285 C CA . PRO B 1 42 ? -11.016 23.578 16.484 1 96.94 42 PRO B CA 1
ATOM 2286 C C . PRO B 1 42 ? -10.023 24.438 15.695 1 96.94 42 PRO B C 1
ATOM 2288 O O . PRO B 1 42 ? -9.625 25.5 16.156 1 96.94 42 PRO B O 1
ATOM 2291 N N . TRP B 1 43 ? -9.586 23.922 14.539 1 98.06 43 TRP B N 1
ATOM 2292 C CA . TRP B 1 43 ? -8.812 24.719 13.586 1 98.06 43 TRP B CA 1
ATOM 2293 C C . TRP B 1 43 ? -9.734 25.562 12.703 1 98.06 43 TRP B C 1
ATOM 2295 O O . TRP B 1 43 ? -9.953 25.234 11.539 1 98.06 43 TRP B O 1
ATOM 2305 N N . ASN B 1 44 ? -10.172 26.719 13.125 1 94.75 44 ASN B N 1
ATOM 2306 C CA . ASN B 1 44 ? -11.258 27.5 12.523 1 94.75 44 ASN B CA 1
ATOM 2307 C C . ASN B 1 44 ? -10.867 28.016 11.141 1 94.75 44 ASN B C 1
ATOM 2309 O O . ASN B 1 44 ? -11.719 28.109 10.25 1 94.75 44 ASN B O 1
ATOM 2313 N N . ASN B 1 45 ? -9.68 28.359 10.883 1 96.06 45 ASN B N 1
ATOM 2314 C CA . ASN B 1 45 ? -9.258 28.891 9.594 1 96.06 45 ASN B CA 1
ATOM 2315 C C . ASN B 1 45 ? -8.484 27.844 8.789 1 96.06 45 ASN B C 1
ATOM 2317 O O . ASN B 1 45 ? -7.609 28.203 7.996 1 96.06 45 ASN B O 1
ATOM 2321 N N . PHE B 1 46 ? -8.867 26.578 8.969 1 98.25 46 PHE B N 1
ATOM 2322 C CA . PHE B 1 46 ? -8.117 25.469 8.375 1 98.25 46 PHE B CA 1
ATOM 2323 C C . PHE B 1 46 ? -8.078 25.609 6.855 1 98.25 46 PHE B C 1
ATOM 2325 O O . PHE B 1 46 ? -7 25.609 6.254 1 98.25 46 PHE B O 1
ATOM 2332 N N . ALA B 1 47 ? -9.266 25.766 6.242 1 98.19 47 ALA B N 1
ATOM 2333 C CA . ALA B 1 47 ? -9.344 25.781 4.785 1 98.19 47 ALA B CA 1
ATOM 2334 C C . ALA B 1 47 ? -8.555 26.938 4.203 1 98.19 47 ALA B C 1
ATOM 2336 O O . ALA B 1 47 ? -7.824 26.781 3.221 1 98.19 47 ALA B O 1
ATOM 2337 N N . ALA B 1 48 ? -8.664 28.078 4.805 1 97.25 48 ALA B N 1
ATOM 2338 C CA . ALA B 1 48 ? -7.945 29.25 4.332 1 97.25 48 ALA B CA 1
ATOM 2339 C C . ALA B 1 48 ? -6.438 29.078 4.504 1 97.25 48 ALA B C 1
ATOM 2341 O O . ALA B 1 48 ? -5.66 29.453 3.621 1 97.25 48 ALA B O 1
ATOM 2342 N N . ASP B 1 49 ? -6.012 28.562 5.645 1 97.44 49 ASP B N 1
ATOM 2343 C CA . ASP B 1 49 ? -4.594 28.312 5.906 1 97.44 49 ASP B CA 1
ATOM 2344 C C . ASP B 1 49 ? -4.004 27.359 4.867 1 97.44 49 ASP B C 1
ATOM 2346 O O . ASP B 1 49 ? -2.92 27.609 4.336 1 97.44 49 ASP B O 1
ATOM 2350 N N . VAL B 1 50 ? -4.742 26.266 4.59 1 98.44 50 VAL B N 1
ATOM 2351 C CA . VAL B 1 50 ? -4.285 25.25 3.637 1 98.44 50 VAL B CA 1
ATOM 2352 C C . VAL B 1 50 ? -4.199 25.875 2.24 1 98.44 50 VAL B C 1
ATOM 2354 O O . VAL B 1 50 ? -3.164 25.766 1.574 1 98.44 50 VAL B O 1
ATOM 2357 N N . ARG B 1 51 ? -5.211 26.609 1.85 1 98.06 51 ARG B N 1
ATOM 2358 C CA . ARG B 1 51 ? -5.285 27.172 0.506 1 98.06 51 ARG B CA 1
ATOM 2359 C C . ARG B 1 51 ? -4.176 28.188 0.277 1 98.06 51 ARG B C 1
ATOM 2361 O O . ARG B 1 51 ? -3.594 28.25 -0.808 1 98.06 51 ARG B O 1
ATOM 2368 N N . ALA B 1 52 ? -3.891 29 1.219 1 97.38 52 ALA B N 1
ATOM 2369 C CA . ALA B 1 52 ? -2.85 30.016 1.1 1 97.38 52 ALA B CA 1
ATOM 2370 C C . ALA B 1 52 ? -1.508 29.391 0.736 1 97.38 52 ALA B C 1
ATOM 2372 O O . ALA B 1 52 ? -0.778 29.922 -0.108 1 97.38 52 ALA B O 1
ATOM 2373 N N . ILE B 1 53 ? -1.204 28.266 1.285 1 96.94 53 ILE B N 1
ATOM 2374 C CA . ILE B 1 53 ? 0.084 27.609 1.088 1 96.94 53 ILE B CA 1
ATOM 2375 C C . ILE B 1 53 ? 0.057 26.812 -0.207 1 96.94 53 ILE B C 1
ATOM 2377 O O . ILE B 1 53 ? 0.985 26.891 -1.015 1 96.94 53 ILE B O 1
ATOM 2381 N N . THR B 1 54 ? -1.042 26.031 -0.457 1 97 54 THR B N 1
ATOM 2382 C CA . THR B 1 54 ? -1.074 25.094 -1.574 1 97 54 THR B CA 1
ATOM 2383 C C . THR B 1 54 ? -1.246 25.828 -2.896 1 97 54 THR B C 1
ATOM 2385 O O . THR B 1 54 ? -0.705 25.422 -3.924 1 97 54 THR B O 1
ATOM 2388 N N . SER B 1 55 ? -1.944 27 -2.875 1 95.94 55 SER B N 1
ATOM 2389 C CA . SER B 1 55 ? -2.102 27.766 -4.102 1 95.94 55 SER B CA 1
ATOM 2390 C C . SER B 1 55 ? -0.775 28.375 -4.551 1 95.94 55 SER B C 1
ATOM 2392 O O . SER B 1 55 ? -0.523 28.516 -5.75 1 95.94 55 SER B O 1
ATOM 2394 N N . SER B 1 56 ? 0.024 28.734 -3.633 1 94.12 56 SER B N 1
ATOM 2395 C CA . SER B 1 56 ? 1.353 29.25 -3.957 1 94.12 56 SER B CA 1
ATOM 2396 C C . SER B 1 56 ? 2.248 28.141 -4.512 1 94.12 56 SER B C 1
ATOM 2398 O O . SER B 1 56 ? 3.125 28.406 -5.34 1 94.12 56 SER B O 1
ATOM 2400 N N . ALA B 1 57 ? 2 26.938 -4.094 1 93 57 ALA B N 1
ATOM 2401 C CA . ALA B 1 57 ? 2.861 25.812 -4.457 1 93 57 ALA B CA 1
ATOM 2402 C C . ALA B 1 57 ? 2.488 25.266 -5.824 1 93 57 ALA B C 1
ATOM 2404 O O . ALA B 1 57 ? 3.361 25 -6.652 1 93 57 ALA B O 1
ATOM 2405 N N . ILE B 1 58 ? 1.156 25.094 -6.074 1 94.69 58 ILE B N 1
ATOM 2406 C CA . ILE B 1 58 ? 0.813 24.375 -7.297 1 94.69 58 ILE B CA 1
ATOM 2407 C C . ILE B 1 58 ? -0.278 25.125 -8.047 1 94.69 58 ILE B C 1
ATOM 2409 O O . ILE B 1 58 ? -0.692 24.719 -9.133 1 94.69 58 ILE B O 1
ATOM 2413 N N . GLY B 1 59 ? -0.792 26.203 -7.492 1 94.38 59 GLY B N 1
ATOM 2414 C CA . GLY B 1 59 ? -1.865 26.969 -8.117 1 94.38 59 GLY B CA 1
ATOM 2415 C C . GLY B 1 59 ? -3.225 26.688 -7.5 1 94.38 59 GLY B C 1
ATOM 2416 O O . GLY B 1 59 ? -3.387 25.734 -6.738 1 94.38 59 GLY B O 1
ATOM 2417 N N . HIS B 1 60 ? -4.199 27.516 -7.812 1 95.31 60 HIS B N 1
ATOM 2418 C CA . HIS B 1 60 ? -5.57 27.391 -7.32 1 95.31 60 HIS B CA 1
ATOM 2419 C C . HIS B 1 60 ? -6.285 26.203 -7.957 1 95.31 60 HIS B C 1
ATOM 2421 O O . HIS B 1 60 ? -5.93 25.781 -9.062 1 95.31 60 HIS B O 1
ATOM 2427 N N . PRO B 1 61 ? -7.305 25.641 -7.188 1 95.56 61 PRO B N 1
ATOM 2428 C CA . PRO B 1 61 ? -8.055 24.562 -7.809 1 95.56 61 PRO B CA 1
ATOM 2429 C C . PRO B 1 61 ? -8.758 24.984 -9.094 1 95.56 61 PRO B C 1
ATOM 2431 O O . PRO B 1 61 ? -9.32 26.078 -9.164 1 95.56 61 PRO B O 1
ATOM 2434 N N . PRO B 1 62 ? -8.633 24.094 -10.031 1 93.81 62 PRO B N 1
ATOM 2435 C CA . PRO B 1 62 ? -9.445 24.359 -11.219 1 93.81 62 PRO B CA 1
ATOM 2436 C C . PRO B 1 62 ? -10.938 24.156 -10.969 1 93.81 62 PRO B C 1
ATOM 2438 O O . PRO B 1 62 ? -11.336 23.781 -9.859 1 93.81 62 PRO B O 1
ATOM 2441 N N . GLY B 1 63 ? -11.758 24.5 -11.961 1 92.94 63 GLY B N 1
ATOM 2442 C CA . GLY B 1 63 ? -13.188 24.266 -11.844 1 92.94 63 GLY B CA 1
ATOM 2443 C C . GLY B 1 63 ? -13.539 22.812 -11.57 1 92.94 63 GLY B C 1
ATOM 2444 O O . GLY B 1 63 ? -12.906 21.906 -12.117 1 92.94 63 GLY B O 1
ATOM 2445 N N . ALA B 1 64 ? -14.5 22.594 -10.688 1 91.75 64 ALA B N 1
ATOM 2446 C CA . ALA B 1 64 ? -14.898 21.25 -10.242 1 91.75 64 ALA B CA 1
ATOM 2447 C C . ALA B 1 64 ? -15.148 20.328 -11.43 1 91.75 64 ALA B C 1
ATOM 2449 O O . ALA B 1 64 ? -14.797 19.141 -11.383 1 91.75 64 ALA B O 1
ATOM 2450 N N . ALA B 1 65 ? -15.688 20.906 -12.422 1 89.81 65 ALA B N 1
ATOM 2451 C CA . ALA B 1 65 ? -16.078 20.109 -13.586 1 89.81 65 ALA B CA 1
ATOM 2452 C C . ALA B 1 65 ? -14.852 19.594 -14.336 1 89.81 65 ALA B C 1
ATOM 2454 O O . ALA B 1 65 ? -14.953 18.656 -15.125 1 89.81 65 ALA B O 1
ATOM 2455 N N . THR B 1 66 ? -13.734 20.188 -14.125 1 92.06 66 THR B N 1
ATOM 2456 C CA . THR B 1 66 ? -12.531 19.812 -14.859 1 92.06 66 THR B CA 1
ATOM 2457 C C . THR B 1 66 ? -11.727 18.781 -14.078 1 92.06 66 THR B C 1
ATOM 2459 O O . THR B 1 66 ? -10.75 18.234 -14.594 1 92.06 66 THR B O 1
ATOM 2462 N N . LEU B 1 67 ? -12.117 18.516 -12.891 1 94.69 67 LEU B N 1
ATOM 2463 C CA . LEU B 1 67 ? -11.367 17.578 -12.062 1 94.69 67 LEU B CA 1
ATOM 2464 C C . LEU B 1 67 ? -11.648 16.141 -12.469 1 94.69 67 LEU B C 1
ATOM 2466 O O . LEU B 1 67 ? -12.789 15.789 -12.789 1 94.69 67 LEU B O 1
ATOM 2470 N N . PRO B 1 68 ? -10.617 15.352 -12.477 1 91.88 68 PRO B N 1
ATOM 2471 C CA . PRO B 1 68 ? -10.82 13.961 -12.891 1 91.88 68 PRO B CA 1
ATOM 2472 C C . PRO B 1 68 ? -11.656 13.164 -11.891 1 91.88 68 PRO B C 1
ATOM 2474 O O . PRO B 1 68 ? -11.547 13.375 -10.68 1 91.88 68 PRO B O 1
ATOM 2477 N N . ILE B 1 69 ? -12.445 12.305 -12.414 1 90.31 69 ILE B N 1
ATOM 2478 C CA . ILE B 1 69 ? -13.102 11.273 -11.625 1 90.31 69 ILE B CA 1
ATOM 2479 C C . ILE B 1 69 ? -12.227 10.023 -11.562 1 90.31 69 ILE B C 1
ATOM 2481 O O . ILE B 1 69 ? -11.852 9.469 -12.602 1 90.31 69 ILE B O 1
ATOM 2485 N N . PRO B 1 70 ? -11.875 9.664 -10.367 1 90.31 70 PRO B N 1
ATOM 2486 C CA . PRO B 1 70 ? -10.984 8.508 -10.281 1 90.31 70 PRO B CA 1
ATOM 2487 C C . PRO B 1 70 ? -11.625 7.227 -10.797 1 90.31 70 PRO B C 1
ATOM 2489 O O . PRO B 1 70 ? -12.836 7.031 -10.648 1 90.31 70 PRO B O 1
ATOM 2492 N N . ASP B 1 71 ? -10.766 6.344 -11.32 1 85.06 71 ASP B N 1
ATOM 2493 C CA . ASP B 1 71 ? -11.227 5.02 -11.727 1 85.06 71 ASP B CA 1
ATOM 2494 C C . ASP B 1 71 ? -11.672 4.199 -10.523 1 85.06 71 ASP B C 1
ATOM 2496 O O . ASP B 1 71 ? -11.148 4.367 -9.422 1 85.06 71 ASP B O 1
ATOM 2500 N N . PRO B 1 72 ? -12.664 3.322 -10.773 1 88.25 72 PRO B N 1
ATOM 2501 C CA . PRO B 1 72 ? -13.039 2.439 -9.672 1 88.25 72 PRO B CA 1
ATOM 2502 C C . PRO B 1 72 ? -11.883 1.578 -9.18 1 88.25 72 PRO B C 1
ATOM 2504 O O . PRO B 1 72 ? -11.062 1.121 -9.984 1 88.25 72 PRO B O 1
ATOM 2507 N N . GLU B 1 73 ? -11.859 1.381 -7.922 1 90.62 73 GLU B N 1
ATOM 2508 C CA . GLU B 1 73 ? -10.82 0.545 -7.316 1 90.62 73 GLU B CA 1
ATOM 2509 C C . GLU B 1 73 ? -11.047 -0.929 -7.641 1 90.62 73 GLU B C 1
ATOM 2511 O O . GLU B 1 73 ? -12.18 -1.401 -7.66 1 90.62 73 GLU B O 1
ATOM 2516 N N . THR B 1 74 ? -9.922 -1.6 -7.84 1 89.56 74 THR B N 1
ATOM 2517 C CA . THR B 1 74 ? -10.016 -3.025 -8.133 1 89.56 74 THR B CA 1
ATOM 2518 C C . THR B 1 74 ? -9.578 -3.854 -6.926 1 89.56 74 THR B C 1
ATOM 2520 O O . THR B 1 74 ? -10.031 -4.988 -6.75 1 89.56 74 THR B O 1
ATOM 2523 N N . TYR B 1 75 ? -8.648 -3.336 -6.102 1 92.19 75 TYR B N 1
ATOM 2524 C CA . TYR B 1 75 ? -8.148 -4.027 -4.918 1 92.19 75 TYR B CA 1
ATOM 2525 C C . TYR B 1 75 ? -9.203 -4.055 -3.818 1 92.19 75 TYR B C 1
ATOM 2527 O O . TYR B 1 75 ? -9.789 -3.021 -3.484 1 92.19 75 TYR B O 1
ATOM 2535 N N . LEU B 1 76 ? -9.516 -5.184 -3.256 1 91.38 76 LEU B N 1
ATOM 2536 C CA . LEU B 1 76 ? -10.469 -5.32 -2.158 1 91.38 76 LEU B CA 1
ATOM 2537 C C . LEU B 1 76 ? -9.781 -5.098 -0.813 1 91.38 76 LEU B C 1
ATOM 2539 O O . LEU B 1 76 ? -8.828 -5.805 -0.474 1 91.38 76 LEU B O 1
ATOM 2543 N N . VAL B 1 77 ? -10.258 -4.133 -0.136 1 90.44 77 VAL B N 1
ATOM 2544 C CA . VAL B 1 77 ? -9.625 -3.742 1.122 1 90.44 77 VAL B CA 1
ATOM 2545 C C . VAL B 1 77 ? -10.477 -4.23 2.295 1 90.44 77 VAL B C 1
ATOM 2547 O O . VAL B 1 77 ? -11.688 -3.998 2.332 1 90.44 77 VAL B O 1
ATOM 2550 N N . GLY B 1 78 ? -9.789 -4.891 3.254 1 83.75 78 GLY B N 1
ATOM 2551 C CA . GLY B 1 78 ? -10.5 -5.367 4.43 1 83.75 78 GLY B CA 1
ATOM 2552 C C . GLY B 1 78 ? -9.773 -5.074 5.727 1 83.75 78 GLY B C 1
ATOM 2553 O O . GLY B 1 78 ? -10.352 -5.184 6.809 1 83.75 78 GLY B O 1
ATOM 2554 N N . ASN B 1 79 ? -8.477 -4.703 5.594 1 81.12 79 ASN B N 1
ATOM 2555 C CA . ASN B 1 79 ? -7.711 -4.465 6.812 1 81.12 79 ASN B CA 1
ATOM 2556 C C . ASN B 1 79 ? -6.82 -3.234 6.684 1 81.12 79 ASN B C 1
ATOM 2558 O O . ASN B 1 79 ? -6.859 -2.535 5.668 1 81.12 79 ASN B O 1
ATOM 2562 N N . GLU B 1 80 ? -6.07 -2.957 7.719 1 79.81 80 GLU B N 1
ATOM 2563 C CA . GLU B 1 80 ? -5.273 -1.738 7.809 1 79.81 80 GLU B CA 1
ATOM 2564 C C . GLU B 1 80 ? -4.145 -1.737 6.777 1 79.81 80 GLU B C 1
ATOM 2566 O O . GLU B 1 80 ? -3.822 -0.694 6.207 1 79.81 80 GLU B O 1
ATOM 2571 N N . LEU B 1 81 ? -3.617 -2.896 6.547 1 77.5 81 LEU B N 1
ATOM 2572 C CA . LEU B 1 81 ? -2.535 -2.977 5.57 1 77.5 81 LEU B CA 1
ATOM 2573 C C . LEU B 1 81 ? -3.041 -2.652 4.168 1 77.5 81 LEU B C 1
ATOM 2575 O O . LEU B 1 81 ? -2.41 -1.884 3.439 1 77.5 81 LEU B O 1
ATOM 2579 N N . GLY B 1 82 ? -4.148 -3.285 3.832 1 83.12 82 GLY B N 1
ATOM 2580 C CA . GLY B 1 82 ? -4.766 -2.949 2.559 1 83.12 82 GLY B CA 1
ATOM 2581 C C . GLY B 1 82 ? -5.133 -1.481 2.441 1 83.12 82 GLY B C 1
ATOM 2582 O O . GLY B 1 82 ? -4.895 -0.858 1.405 1 83.12 82 GLY B O 1
ATOM 2583 N N . LEU B 1 83 ? -5.625 -0.971 3.504 1 89 83 LEU B N 1
ATOM 2584 C CA . LEU B 1 83 ? -6.012 0.436 3.527 1 89 83 LEU B CA 1
ATOM 2585 C C . LEU B 1 83 ? -4.797 1.337 3.354 1 89 83 LEU B C 1
ATOM 2587 O O . LEU B 1 83 ? -4.844 2.318 2.609 1 89 83 LEU B O 1
ATOM 2591 N N . GLN B 1 84 ? -3.771 1.047 4.035 1 87 84 GLN B N 1
ATOM 2592 C CA . GLN B 1 84 ? -2.545 1.828 3.918 1 87 84 GLN B CA 1
ATOM 2593 C C . GLN B 1 84 ? -2.018 1.812 2.486 1 87 84 GLN B C 1
ATOM 2595 O O . GLN B 1 84 ? -1.532 2.83 1.986 1 87 84 GLN B O 1
ATOM 2600 N N . GLY B 1 85 ? -2.053 0.691 1.9 1 85.69 85 GLY B N 1
ATOM 2601 C CA . GLY B 1 85 ? -1.646 0.604 0.506 1 85.69 85 GLY B CA 1
ATOM 2602 C C . GLY B 1 85 ? -2.457 1.506 -0.407 1 85.69 85 GLY B C 1
ATOM 2603 O O . GLY B 1 85 ? -1.895 2.217 -1.242 1 85.69 85 GLY B O 1
ATOM 2604 N N . ARG B 1 86 ? -3.75 1.431 -0.24 1 90.56 86 ARG B N 1
ATOM 2605 C CA . ARG B 1 86 ? -4.613 2.262 -1.074 1 90.56 86 ARG B CA 1
ATOM 2606 C C . ARG B 1 86 ? -4.379 3.744 -0.797 1 90.56 86 ARG B C 1
ATOM 2608 O O . ARG B 1 86 ? -4.324 4.551 -1.726 1 90.56 86 ARG B O 1
ATOM 2615 N N . PHE B 1 87 ? -4.25 4.062 0.503 1 94.06 87 PHE B N 1
ATOM 2616 C CA . PHE B 1 87 ? -4.008 5.449 0.879 1 94.06 87 PHE B CA 1
ATOM 2617 C C . PHE B 1 87 ? -2.701 5.953 0.276 1 94.06 87 PHE B C 1
ATOM 2619 O O . PHE B 1 87 ? -2.639 7.074 -0.232 1 94.06 87 PHE B O 1
ATOM 2626 N N . THR B 1 88 ? -1.688 5.199 0.353 1 91 88 THR B N 1
ATOM 2627 C CA . THR B 1 88 ? -0.396 5.559 -0.222 1 91 88 THR B CA 1
ATOM 2628 C C . THR B 1 88 ? -0.519 5.789 -1.726 1 91 88 THR B C 1
ATOM 2630 O O . THR B 1 88 ? 0.003 6.773 -2.252 1 91 88 THR B O 1
ATOM 2633 N N . GLU B 1 89 ? -1.252 4.988 -2.355 1 87.12 89 GLU B N 1
ATOM 2634 C CA . GLU B 1 89 ? -1.384 5.086 -3.807 1 87.12 89 GLU B CA 1
ATOM 2635 C C . GLU B 1 89 ? -2.244 6.281 -4.207 1 87.12 89 GLU B C 1
ATOM 2637 O O . GLU B 1 89 ? -1.871 7.051 -5.094 1 87.12 89 GLU B O 1
ATOM 2642 N N . THR B 1 90 ? -3.342 6.445 -3.561 1 92.81 90 THR B N 1
ATOM 2643 C CA . THR B 1 90 ? -4.367 7.332 -4.094 1 92.81 90 THR B CA 1
ATOM 2644 C C . THR B 1 90 ? -4.238 8.734 -3.492 1 92.81 90 THR B C 1
ATOM 2646 O O . THR B 1 90 ? -4.703 9.711 -4.078 1 92.81 90 THR B O 1
ATOM 2649 N N . ALA B 1 91 ? -3.625 8.75 -2.309 1 96.06 91 ALA B N 1
ATOM 2650 C CA . ALA B 1 91 ? -3.5 10.047 -1.651 1 96.06 91 ALA B CA 1
ATOM 2651 C C . ALA B 1 91 ? -2.057 10.539 -1.676 1 96.06 91 ALA B C 1
ATOM 2653 O O . ALA B 1 91 ? -1.761 11.586 -2.252 1 96.06 91 ALA B O 1
ATOM 2654 N N . LEU B 1 92 ? -1.156 9.758 -1.232 1 95.62 92 LEU B N 1
ATOM 2655 C CA . LEU B 1 92 ? 0.218 10.219 -1.064 1 95.62 92 LEU B CA 1
ATOM 2656 C C . LEU B 1 92 ? 0.947 10.25 -2.402 1 95.62 92 LEU B C 1
ATOM 2658 O O . LEU B 1 92 ? 1.812 11.102 -2.621 1 95.62 92 LEU B O 1
ATOM 2662 N N . GLY B 1 93 ? 0.659 9.297 -3.293 1 90 93 GLY B N 1
ATOM 2663 C CA . GLY B 1 93 ? 1.277 9.266 -4.609 1 90 93 GLY B CA 1
ATOM 2664 C C . GLY B 1 93 ? 1.113 10.57 -5.371 1 90 93 GLY B C 1
ATOM 2665 O O . GLY B 1 93 ? 2.102 11.203 -5.742 1 90 93 GLY B O 1
ATOM 2666 N N . PRO B 1 94 ? -0.111 10.977 -5.586 1 92.31 94 PRO B N 1
ATOM 2667 C CA . PRO B 1 94 ? -0.359 12.242 -6.285 1 92.31 94 PRO B CA 1
ATOM 2668 C C . PRO B 1 94 ? 0.324 13.43 -5.613 1 92.31 94 PRO B C 1
ATOM 2670 O O . PRO B 1 94 ? 0.844 14.312 -6.297 1 92.31 94 PRO B O 1
ATOM 2673 N N . VAL B 1 95 ? 0.325 13.461 -4.277 1 96.06 95 VAL B N 1
ATOM 2674 C CA . VAL B 1 95 ? 0.971 14.555 -3.562 1 96.06 95 VAL B CA 1
ATOM 2675 C C . VAL B 1 95 ? 2.48 14.5 -3.791 1 96.06 95 VAL B C 1
ATOM 2677 O O . VAL B 1 95 ? 3.111 15.531 -4.047 1 96.06 95 VAL B O 1
ATOM 2680 N N . GLY B 1 96 ? 3.02 13.328 -3.686 1 92.69 96 GLY B N 1
ATOM 2681 C CA . GLY B 1 96 ? 4.43 13.164 -3.99 1 92.69 96 GLY B CA 1
ATOM 2682 C C . GLY B 1 96 ? 4.805 13.648 -5.379 1 92.69 96 GLY B C 1
ATOM 2683 O O . GLY B 1 96 ? 5.828 14.312 -5.555 1 92.69 96 GLY B O 1
ATOM 2684 N N . ASN B 1 97 ? 4.004 13.359 -6.34 1 90.06 97 ASN B N 1
ATOM 2685 C CA . ASN B 1 97 ? 4.238 13.789 -7.711 1 90.06 97 ASN B CA 1
ATOM 2686 C C . ASN B 1 97 ? 4.164 15.312 -7.84 1 90.06 97 ASN B C 1
ATOM 2688 O O . ASN B 1 97 ? 4.879 15.906 -8.648 1 90.06 97 ASN B O 1
ATOM 2692 N N . ALA B 1 98 ? 3.324 15.891 -7.074 1 91.88 98 ALA B N 1
ATOM 2693 C CA . ALA B 1 98 ? 3.121 17.328 -7.148 1 91.88 98 ALA B CA 1
ATOM 2694 C C . ALA B 1 98 ? 4.328 18.094 -6.598 1 91.88 98 ALA B C 1
ATOM 2696 O O . ALA B 1 98 ? 4.621 19.203 -7.031 1 91.88 98 ALA B O 1
ATOM 2697 N N . ILE B 1 99 ? 4.992 17.469 -5.691 1 88.19 99 ILE B N 1
ATOM 2698 C CA . ILE B 1 99 ? 6.086 18.203 -5.066 1 88.19 99 ILE B CA 1
ATOM 2699 C C . ILE B 1 99 ? 7.422 17.625 -5.523 1 88.19 99 ILE B C 1
ATOM 2701 O O . ILE B 1 99 ? 8.477 18.031 -5.027 1 88.19 99 ILE B O 1
ATOM 2705 N N . GLN B 1 100 ? 7.285 16.734 -6.438 1 84.31 100 GLN B N 1
ATOM 2706 C CA . GLN B 1 100 ? 8.5 16.094 -6.918 1 84.31 100 GLN B CA 1
ATOM 2707 C C . GLN B 1 100 ? 9.375 17.078 -7.688 1 84.31 100 GLN B C 1
ATOM 2709 O O . GLN B 1 100 ? 8.891 17.766 -8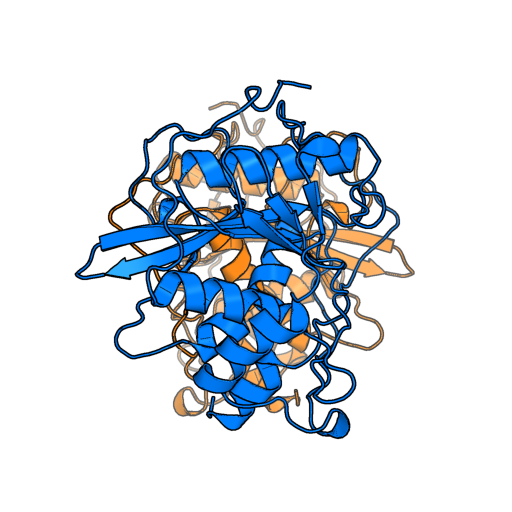.586 1 84.31 100 GLN B O 1
ATOM 2714 N N . THR B 1 101 ? 10.578 17.234 -7.254 1 79.44 101 THR B N 1
ATOM 2715 C CA . THR B 1 101 ? 11.617 18 -7.926 1 79.44 101 THR B CA 1
ATOM 2716 C C . THR B 1 101 ? 12.906 17.188 -8.039 1 79.44 101 THR B C 1
ATOM 2718 O O . THR B 1 101 ? 12.961 16.047 -7.582 1 79.44 101 THR B O 1
ATOM 2721 N N . ALA B 1 102 ? 13.836 17.703 -8.75 1 75.69 102 ALA B N 1
ATOM 2722 C CA . ALA B 1 102 ? 15.141 17.047 -8.852 1 75.69 102 ALA B CA 1
ATOM 2723 C C . ALA B 1 102 ? 15.773 16.859 -7.48 1 75.69 102 ALA B C 1
ATOM 2725 O O . ALA B 1 102 ? 16.484 15.883 -7.242 1 75.69 102 ALA B O 1
ATOM 2726 N N . ASN B 1 103 ? 15.539 17.797 -6.613 1 78.19 103 ASN B N 1
ATOM 2727 C CA . ASN B 1 103 ? 16.016 17.75 -5.234 1 78.19 103 ASN B CA 1
ATOM 2728 C C . ASN B 1 103 ? 14.883 18.016 -4.242 1 78.19 103 ASN B C 1
ATOM 2730 O O . ASN B 1 103 ? 14.805 19.094 -3.662 1 78.19 103 ASN B O 1
ATOM 2734 N N . PRO B 1 104 ? 14.148 16.891 -4.121 1 84.25 104 PRO B N 1
ATOM 2735 C CA . PRO B 1 104 ? 13 17.156 -3.252 1 84.25 104 PRO B CA 1
ATOM 2736 C C . PRO B 1 104 ? 13.406 17.422 -1.806 1 84.25 104 PRO B C 1
ATOM 2738 O O . PRO B 1 104 ? 14.344 16.812 -1.297 1 84.25 104 PRO B O 1
ATOM 2741 N N . ARG B 1 105 ? 12.836 18.344 -1.151 1 91.75 105 ARG B N 1
ATOM 2742 C CA . ARG B 1 105 ? 13.094 18.703 0.24 1 91.75 105 ARG B CA 1
ATOM 2743 C C . ARG B 1 105 ? 12.094 18.031 1.174 1 91.75 105 ARG B C 1
ATOM 2745 O O . ARG B 1 105 ? 12.25 18.078 2.396 1 91.75 105 ARG B O 1
ATOM 2752 N N . ALA B 1 106 ? 11.055 17.438 0.613 1 95.12 106 ALA B N 1
ATOM 2753 C CA . ALA B 1 106 ? 10.078 16.703 1.399 1 95.12 106 ALA B CA 1
ATOM 2754 C C . ALA B 1 106 ? 9.484 15.539 0.594 1 95.12 106 ALA B C 1
ATOM 2756 O O . ALA B 1 106 ? 9.375 15.625 -0.631 1 95.12 106 ALA B O 1
ATOM 2757 N N . THR B 1 107 ? 9.172 14.531 1.223 1 94.88 107 THR B N 1
ATOM 2758 C CA . THR B 1 107 ? 8.508 13.383 0.618 1 94.88 107 THR B CA 1
ATOM 2759 C C . THR B 1 107 ? 7.84 12.523 1.686 1 94.88 107 THR B C 1
ATOM 2761 O O . THR B 1 107 ? 8.156 12.633 2.871 1 94.88 107 THR B O 1
ATOM 2764 N N . PHE B 1 108 ? 6.887 11.727 1.312 1 96.12 108 PHE B N 1
ATOM 2765 C CA . PHE B 1 108 ? 6.301 10.75 2.227 1 96.12 108 PHE B CA 1
ATOM 2766 C C . PHE B 1 108 ? 7.074 9.438 2.186 1 96.12 108 PHE B C 1
ATOM 2768 O O . PHE B 1 108 ? 7.664 9.094 1.16 1 96.12 108 PHE B O 1
ATOM 2775 N N . GLY B 1 109 ? 7.07 8.773 3.229 1 93.38 109 GLY B N 1
ATOM 2776 C CA . GLY B 1 109 ? 7.707 7.477 3.365 1 93.38 109 GLY B CA 1
ATOM 2777 C C . GLY B 1 109 ? 7.406 6.801 4.691 1 93.38 109 GLY B C 1
ATOM 2778 O O . GLY B 1 109 ? 6.465 7.184 5.387 1 93.38 109 GLY B O 1
ATOM 2779 N N . ASP B 1 110 ? 8.023 5.707 4.93 1 88.69 110 ASP B N 1
ATOM 2780 C CA . ASP B 1 110 ? 7.871 5.055 6.23 1 88.69 110 ASP B CA 1
ATOM 2781 C C . ASP B 1 110 ? 9.039 5.387 7.152 1 88.69 110 ASP B C 1
ATOM 2783 O O . ASP B 1 110 ? 10.047 5.949 6.715 1 88.69 110 ASP B O 1
ATOM 2787 N N . ILE B 1 111 ? 8.898 5.121 8.391 1 87.25 111 ILE B N 1
ATOM 2788 C CA . ILE B 1 111 ? 9.773 5.594 9.453 1 87.25 111 ILE B CA 1
ATOM 2789 C C . ILE B 1 111 ? 11.148 4.953 9.305 1 87.25 111 ILE B C 1
ATOM 2791 O O . ILE B 1 111 ? 12.148 5.496 9.781 1 87.25 111 ILE B O 1
ATOM 2795 N N . HIS B 1 112 ? 11.266 3.832 8.641 1 85.5 112 HIS B N 1
ATOM 2796 C CA . HIS B 1 112 ? 12.539 3.117 8.555 1 85.5 112 HIS B CA 1
ATOM 2797 C C . HIS B 1 112 ? 13.43 3.719 7.477 1 85.5 112 HIS B C 1
ATOM 2799 O O . HIS B 1 112 ? 14.562 3.264 7.273 1 85.5 112 HIS B O 1
ATOM 2805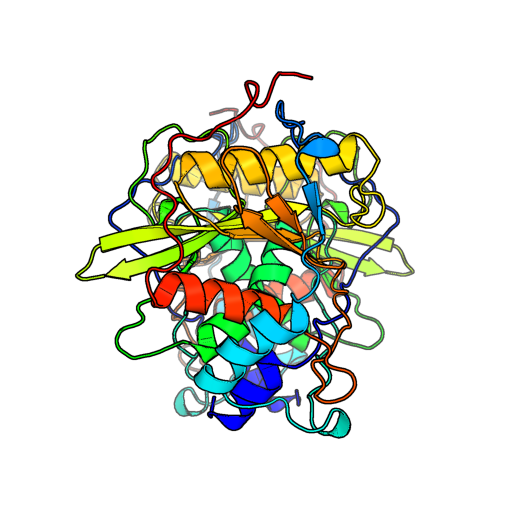 N N . CYS B 1 113 ? 12.945 4.777 6.906 1 87.5 113 CYS B N 1
ATOM 2806 C CA . CYS B 1 113 ? 13.75 5.504 5.93 1 87.5 113 CYS B CA 1
ATOM 2807 C C . CYS B 1 113 ? 14.5 6.652 6.59 1 87.5 113 CYS B C 1
ATOM 2809 O O . CYS B 1 113 ? 15.281 7.344 5.938 1 87.5 113 CYS B O 1
ATOM 2811 N N . VAL B 1 114 ? 14.195 6.836 7.812 1 88.12 114 VAL B N 1
ATOM 2812 C CA . VAL B 1 114 ? 14.852 7.895 8.578 1 88.12 114 VAL B CA 1
ATOM 2813 C C . VAL B 1 114 ? 15.672 7.285 9.703 1 88.12 114 VAL B C 1
ATOM 2815 O O . VAL B 1 114 ? 15.352 6.203 10.203 1 88.12 114 VAL B O 1
ATOM 2818 N N . PRO B 1 115 ? 16.812 7.961 10 1 79.25 115 PRO B N 1
ATOM 2819 C CA . PRO B 1 115 ? 17.531 7.473 11.18 1 79.25 115 PRO B CA 1
ATOM 2820 C C . PRO B 1 115 ? 16.625 7.332 12.398 1 79.25 115 PRO B C 1
ATOM 2822 O O . PRO B 1 115 ? 15.82 8.219 12.688 1 79.25 115 PRO B O 1
ATOM 2825 N N . HIS B 1 116 ? 16.625 6.094 12.867 1 70.88 116 HIS B N 1
ATOM 2826 C CA . HIS B 1 116 ? 15.766 5.84 14.023 1 70.88 116 HIS B CA 1
ATOM 2827 C C . HIS B 1 116 ? 16.438 4.875 15 1 70.88 116 HIS B C 1
ATOM 2829 O O . HIS B 1 116 ? 17.375 4.18 14.641 1 70.88 116 HIS B O 1
ATOM 2835 N N . GLU B 1 117 ? 15.953 5.02 16.141 1 63.28 117 GLU B N 1
ATOM 2836 C CA . GLU B 1 117 ? 16.438 4.051 17.109 1 63.28 117 GLU B CA 1
ATOM 2837 C C . GLU B 1 117 ? 15.852 2.666 16.859 1 63.28 117 GLU B C 1
ATOM 2839 O O . GLU B 1 117 ? 14.727 2.547 16.359 1 63.28 117 GLU B O 1
ATOM 2844 N N . ALA B 1 118 ? 16.516 1.529 16.828 1 52.62 118 ALA B N 1
ATOM 2845 C CA . ALA B 1 118 ? 16.359 0.139 16.422 1 52.62 118 ALA B CA 1
ATOM 2846 C C . ALA B 1 118 ? 14.992 -0.399 16.797 1 52.62 118 ALA B C 1
ATOM 2848 O O . ALA B 1 118 ? 14.406 -1.2 16.078 1 52.62 118 ALA B O 1
ATOM 2849 N N . ALA B 1 119 ? 14.516 -0.121 18.047 1 51.78 119 ALA B N 1
ATOM 2850 C CA . ALA B 1 119 ? 13.438 -0.895 18.656 1 51.78 119 ALA B CA 1
ATOM 2851 C C . ALA B 1 119 ? 12.125 -0.113 18.641 1 51.78 119 ALA B C 1
ATOM 2853 O O . ALA B 1 119 ? 11.336 -0.201 19.578 1 51.78 119 ALA B O 1
ATOM 2854 N N . LEU B 1 120 ? 11.789 0.365 17.406 1 56.59 120 LEU B N 1
ATOM 2855 C CA . LEU B 1 120 ? 10.578 1.16 17.562 1 56.59 120 LEU B CA 1
ATOM 2856 C C . LEU B 1 120 ? 9.336 0.277 17.5 1 56.59 120 LEU B C 1
ATOM 2858 O O . LEU B 1 120 ? 9.133 -0.452 16.531 1 56.59 120 LEU B O 1
ATOM 2862 N N . GLN B 1 121 ? 8.734 -0.081 18.641 1 58.38 121 GLN B N 1
ATOM 2863 C CA . GLN B 1 121 ? 7.52 -0.88 18.719 1 58.38 121 GLN B CA 1
ATOM 2864 C C . GLN B 1 121 ? 6.301 -0.074 18.297 1 58.38 121 GLN B C 1
ATOM 2866 O O . GLN B 1 121 ? 5.375 -0.617 17.688 1 58.38 121 GLN B O 1
ATOM 2871 N N . ASP B 1 122 ? 6.277 1.139 18.578 1 72.5 122 ASP B N 1
ATOM 2872 C CA . ASP B 1 122 ? 5.148 2.012 18.266 1 72.5 122 ASP B CA 1
ATOM 2873 C C . ASP B 1 122 ? 5.562 3.105 17.281 1 72.5 122 ASP B C 1
ATOM 2875 O O . ASP B 1 122 ? 6.203 4.086 17.672 1 72.5 122 ASP B O 1
ATOM 2879 N N . ILE B 1 123 ? 5.254 2.775 16 1 83.19 123 ILE B N 1
ATOM 2880 C CA . ILE B 1 123 ? 5.715 3.695 14.969 1 83.19 123 ILE B CA 1
ATOM 2881 C C . ILE B 1 123 ? 4.523 4.199 14.156 1 83.19 123 ILE B C 1
ATOM 2883 O O . ILE B 1 123 ? 3.521 3.494 14.008 1 83.19 123 ILE B O 1
ATOM 2887 N N . PRO B 1 124 ? 4.633 5.422 13.695 1 90.06 124 PRO B N 1
ATOM 2888 C CA . PRO B 1 124 ? 3.596 5.891 12.781 1 90.06 124 PRO B CA 1
ATOM 2889 C C . PRO B 1 124 ? 3.521 5.062 11.5 1 90.06 124 PRO B C 1
ATOM 2891 O O . PRO B 1 124 ? 4.52 4.469 11.086 1 90.06 124 PRO B O 1
ATOM 2894 N N . ASP B 1 125 ? 2.4 5.051 10.906 1 88.94 125 ASP B N 1
ATOM 2895 C CA . ASP B 1 125 ? 2.193 4.27 9.695 1 88.94 125 ASP B CA 1
ATOM 2896 C C . ASP B 1 125 ? 2.926 4.895 8.508 1 88.94 125 ASP B C 1
ATOM 2898 O O . ASP B 1 125 ? 3.453 4.184 7.652 1 88.94 125 ASP B O 1
ATOM 2902 N N . VAL B 1 126 ? 2.908 6.164 8.414 1 94.19 126 VAL B N 1
ATOM 2903 C CA . VAL B 1 126 ? 3.568 6.949 7.379 1 94.19 126 VAL B CA 1
ATOM 2904 C C . VAL B 1 126 ? 4.223 8.18 8 1 94.19 126 VAL B C 1
ATOM 2906 O O . VAL B 1 126 ? 3.773 8.672 9.039 1 94.19 126 VAL B O 1
ATOM 2909 N N . VAL B 1 127 ? 5.266 8.625 7.426 1 95.56 127 VAL B N 1
ATOM 2910 C CA . VAL B 1 127 ? 5.871 9.891 7.832 1 95.56 127 VAL B CA 1
ATOM 2911 C C . VAL B 1 127 ? 6.086 10.773 6.609 1 95.56 127 VAL B C 1
ATOM 2913 O O . VAL B 1 127 ? 6.227 10.281 5.492 1 95.56 127 VAL B O 1
ATOM 2916 N N . CYS B 1 128 ? 5.973 12.023 6.828 1 97.19 128 CYS B N 1
ATOM 2917 C CA . CYS B 1 128 ? 6.508 13.008 5.891 1 97.19 128 CYS B CA 1
ATOM 2918 C C . CYS B 1 128 ? 7.93 13.398 6.262 1 97.19 128 CYS B C 1
ATOM 2920 O O . CYS B 1 128 ? 8.18 13.859 7.379 1 97.19 128 CYS B O 1
ATOM 2922 N N . ILE B 1 129 ? 8.812 13.227 5.375 1 95.38 129 ILE B N 1
ATOM 2923 C CA . ILE B 1 129 ? 10.234 13.312 5.656 1 95.38 129 ILE B CA 1
ATOM 2924 C C . ILE B 1 129 ? 10.789 14.633 5.117 1 95.38 129 ILE B C 1
ATOM 2926 O O . ILE B 1 129 ? 10.562 14.984 3.957 1 95.38 129 ILE B O 1
ATOM 2930 N N . ASN B 1 130 ? 11.469 15.359 5.93 1 95.19 130 ASN B N 1
ATOM 2931 C CA . ASN B 1 130 ? 12.289 16.484 5.492 1 95.19 130 ASN B CA 1
ATOM 2932 C C . ASN B 1 130 ? 13.664 16.016 5.023 1 95.19 130 ASN B C 1
ATOM 2934 O O . ASN B 1 130 ? 14.336 15.242 5.707 1 95.19 130 ASN B O 1
ATOM 2938 N N . ILE B 1 131 ? 13.969 16.469 3.865 1 91.88 131 ILE B N 1
ATOM 2939 C CA . ILE B 1 131 ? 15.266 16.109 3.295 1 91.88 131 ILE B CA 1
ATOM 2940 C C . ILE B 1 131 ? 16.125 17.359 3.119 1 91.88 131 ILE B C 1
ATOM 2942 O O . ILE B 1 131 ? 15.812 18.219 2.303 1 91.88 131 ILE B O 1
ATOM 2946 N N . ARG B 1 132 ? 17.203 17.5 3.854 1 88.12 132 ARG B N 1
ATOM 2947 C CA . ARG B 1 132 ? 18.109 18.641 3.754 1 88.12 132 ARG B CA 1
ATOM 2948 C C . ARG B 1 132 ? 19.562 18.203 3.859 1 88.12 132 ARG B C 1
ATOM 2950 O O . ARG B 1 132 ? 19.969 17.578 4.848 1 88.12 132 ARG B O 1
ATOM 2957 N N . ARG B 1 133 ? 20.359 18.5 2.793 1 84.38 133 ARG B N 1
ATOM 2958 C CA . ARG B 1 133 ? 21.781 18.203 2.746 1 84.38 133 ARG B CA 1
ATOM 2959 C C . ARG B 1 133 ? 22.047 16.734 3.078 1 84.38 133 ARG B C 1
ATOM 2961 O O . ARG B 1 133 ? 22.891 16.438 3.934 1 84.38 133 ARG B O 1
ATOM 2968 N N . GLY B 1 134 ? 21.203 15.922 2.602 1 79.38 134 GLY B N 1
ATOM 2969 C CA . GLY B 1 134 ? 21.406 14.492 2.764 1 79.38 134 GLY B CA 1
ATOM 2970 C C . GLY B 1 134 ? 20.812 13.945 4.047 1 79.38 134 GLY B C 1
ATOM 2971 O O . GLY B 1 134 ? 20.75 12.734 4.242 1 79.38 134 GLY B O 1
ATOM 2972 N N . ASN B 1 135 ? 20.312 14.859 4.855 1 87.38 135 ASN B N 1
ATOM 2973 C CA . ASN B 1 135 ? 19.703 14.422 6.113 1 87.38 135 ASN B CA 1
ATOM 2974 C C . ASN B 1 135 ? 18.203 14.211 5.965 1 87.38 135 ASN B C 1
ATOM 2976 O O . ASN B 1 135 ? 17.516 14.984 5.293 1 87.38 135 ASN B O 1
ATOM 2980 N N . HIS B 1 136 ? 17.75 13.086 6.551 1 92.25 136 HIS B N 1
ATOM 2981 C CA . HIS B 1 136 ? 16.328 12.766 6.582 1 92.25 136 HIS B CA 1
ATOM 2982 C C . HIS B 1 136 ? 15.766 12.875 7.996 1 92.25 136 HIS B C 1
ATOM 2984 O O . HIS B 1 136 ? 16.281 12.25 8.93 1 92.25 136 HIS B O 1
ATOM 2990 N N . MET B 1 137 ? 14.758 13.664 8.172 1 92.31 137 MET B N 1
ATOM 2991 C CA . MET B 1 137 ? 14.109 13.844 9.469 1 92.31 137 MET B CA 1
ATOM 2992 C C . MET B 1 137 ? 12.594 13.711 9.344 1 92.31 137 MET B C 1
ATOM 2994 O O . MET B 1 137 ? 12.016 14.125 8.336 1 92.31 137 MET B O 1
ATOM 2998 N N . VAL B 1 138 ? 12 13.203 10.375 1 93.69 138 VAL B N 1
ATOM 2999 C CA . VAL B 1 138 ? 10.547 13.148 10.391 1 93.69 138 VAL B CA 1
ATOM 3000 C C . VAL B 1 138 ? 9.977 14.555 10.602 1 93.69 138 VAL B C 1
ATOM 3002 O O . VAL B 1 138 ? 10.234 15.188 11.625 1 93.69 138 VAL B O 1
ATOM 3005 N N . GLY B 1 139 ? 9.227 15.023 9.617 1 96.38 139 GLY B N 1
ATOM 3006 C CA . GLY B 1 139 ? 8.656 16.359 9.711 1 96.38 139 GLY B CA 1
ATOM 3007 C C . GLY B 1 139 ? 7.184 16.344 10.078 1 96.38 139 GLY B C 1
ATOM 3008 O O . GLY B 1 139 ? 6.648 17.344 10.555 1 96.38 139 GLY B O 1
ATOM 3009 N N . ALA B 1 140 ? 6.52 15.258 9.836 1 97.38 140 ALA B N 1
ATOM 3010 C CA . ALA B 1 140 ? 5.125 15.023 10.203 1 97.38 140 ALA B CA 1
ATOM 3011 C C . ALA B 1 140 ? 4.801 13.531 10.234 1 97.38 140 ALA B C 1
ATOM 3013 O O . ALA B 1 140 ? 5.574 12.719 9.727 1 97.38 140 ALA B O 1
ATOM 3014 N N . VAL B 1 141 ? 3.695 13.195 10.859 1 96.44 141 VAL B N 1
ATOM 3015 C CA . VAL B 1 141 ? 3.334 11.781 10.992 1 96.44 141 VAL B CA 1
ATOM 3016 C C . VAL B 1 141 ? 1.906 11.57 10.5 1 96.44 141 VAL B C 1
ATOM 3018 O O . VAL B 1 141 ? 1.075 12.477 10.562 1 96.44 141 VAL B O 1
ATOM 3021 N N . VAL B 1 142 ? 1.654 10.406 9.93 1 97.31 142 VAL B N 1
ATOM 3022 C CA . VAL B 1 142 ? 0.33 9.992 9.477 1 97.31 142 VAL B CA 1
ATOM 3023 C C . VAL B 1 142 ? -0.051 8.672 10.125 1 97.31 142 VAL B C 1
ATOM 3025 O O . VAL B 1 142 ? 0.713 7.703 10.078 1 97.31 142 VAL B O 1
ATOM 3028 N N . GLU B 1 143 ? -1.15 8.695 10.75 1 93.31 143 GLU B N 1
ATOM 3029 C CA . GLU B 1 143 ? -1.718 7.5 11.359 1 93.31 143 GLU B CA 1
ATOM 3030 C C . GLU B 1 143 ? -2.979 7.051 10.625 1 93.31 143 GLU B C 1
ATOM 3032 O O . GLU B 1 143 ? -3.887 7.855 10.391 1 93.31 143 GLU B O 1
ATOM 3037 N N . LEU B 1 144 ? -2.982 5.809 10.281 1 92.69 144 LEU B N 1
ATOM 3038 C CA . LEU B 1 144 ? -4.113 5.258 9.539 1 92.69 144 LEU B CA 1
ATOM 3039 C C . LEU B 1 144 ? -4.891 4.266 10.398 1 92.69 144 LEU B C 1
ATOM 3041 O O . LEU B 1 144 ? -4.297 3.494 11.156 1 92.69 144 LEU B O 1
ATOM 3045 N N . LYS B 1 145 ? -6.18 4.371 10.32 1 89.31 145 LYS B N 1
ATOM 3046 C CA . LYS B 1 145 ? -7.113 3.455 10.977 1 89.31 145 LYS B CA 1
ATOM 3047 C C . LYS B 1 145 ? -8.07 2.83 9.961 1 89.31 145 LYS B C 1
ATOM 3049 O O . LYS B 1 145 ? -8.242 3.355 8.859 1 89.31 145 LYS B O 1
ATOM 3054 N N . THR B 1 146 ? -8.57 1.732 10.328 1 86.5 146 THR B N 1
ATOM 3055 C CA . THR B 1 146 ? -9.539 1.127 9.43 1 86.5 146 THR B CA 1
ATOM 3056 C C . THR B 1 146 ? -10.906 1.792 9.578 1 86.5 146 THR B C 1
ATOM 3058 O O . THR B 1 146 ? -11.312 2.133 10.688 1 86.5 146 THR B O 1
ATOM 3061 N N . TYR B 1 147 ? -11.547 1.897 8.461 1 82.19 147 TYR B N 1
ATOM 3062 C CA . TYR B 1 147 ? -12.875 2.506 8.438 1 82.19 147 TYR B CA 1
ATOM 3063 C C . TYR B 1 147 ? -13.883 1.639 9.18 1 82.19 147 TYR B C 1
ATOM 3065 O O . TYR B 1 147 ? -14.945 2.119 9.586 1 82.19 147 TYR B O 1
ATOM 3073 N N . ARG B 1 148 ? -13.586 0.447 9.375 1 79.62 148 ARG B N 1
ATOM 3074 C CA . ARG B 1 148 ? -14.492 -0.49 10.031 1 79.62 148 ARG B CA 1
ATOM 3075 C C . ARG B 1 148 ? -14.555 -0.241 11.531 1 79.62 148 ARG B C 1
ATOM 3077 O O . ARG B 1 148 ? -15.602 -0.426 12.156 1 79.62 148 ARG B O 1
ATOM 3084 N N . THR B 1 149 ? -13.445 0.218 12.07 1 77.38 149 THR B N 1
ATOM 3085 C CA . THR B 1 149 ? -13.375 0.261 13.523 1 77.38 149 THR B CA 1
ATOM 3086 C C . THR B 1 149 ? -13.312 1.703 14.023 1 77.38 149 THR B C 1
ATOM 3088 O O . THR B 1 149 ? -13.414 1.956 15.227 1 77.38 149 THR B O 1
ATOM 3091 N N . MET B 1 150 ? -13.188 2.66 13.102 1 87.5 150 MET B N 1
ATOM 3092 C CA . MET B 1 150 ? -12.961 4.043 13.508 1 87.5 150 MET B CA 1
ATOM 3093 C C . MET B 1 150 ? -13.867 4.992 12.727 1 87.5 150 MET B C 1
ATOM 3095 O O . MET B 1 150 ? -13.82 5.035 11.5 1 87.5 150 MET B O 1
ATOM 3099 N N . ASN B 1 151 ? -14.656 5.621 13.453 1 91.69 151 ASN B N 1
ATOM 3100 C CA . ASN B 1 151 ? -15.414 6.754 12.938 1 91.69 151 ASN B CA 1
ATOM 3101 C C . ASN B 1 151 ? -14.914 8.078 13.523 1 91.69 151 ASN B C 1
ATOM 3103 O O . ASN B 1 151 ? -15.203 8.398 14.672 1 91.69 151 ASN B O 1
ATOM 3107 N N . LEU B 1 152 ? -14.227 8.859 12.68 1 94.25 152 LEU B N 1
ATOM 3108 C CA . LEU B 1 152 ? -13.547 10.055 13.164 1 94.25 152 LEU B CA 1
ATOM 3109 C C . LEU B 1 152 ? -14.547 11.156 13.477 1 94.25 152 LEU B C 1
ATOM 3111 O O . LEU B 1 152 ? -14.203 12.148 14.125 1 94.25 152 LEU B O 1
ATOM 3115 N N . GLN B 1 153 ? -15.75 10.969 13.047 1 91.69 153 GLN B N 1
ATOM 3116 C CA . GLN B 1 153 ? -16.797 11.93 13.383 1 91.69 153 GLN B CA 1
ATOM 3117 C C . GLN B 1 153 ? -17.141 11.859 14.867 1 91.69 153 GLN B C 1
ATOM 3119 O O . GLN B 1 153 ? -17.672 12.82 15.43 1 91.69 153 GLN B O 1
ATOM 3124 N N . GLU B 1 154 ? -16.859 10.727 15.445 1 90.38 154 GLU B N 1
ATOM 3125 C CA . GLU B 1 154 ? -17.203 10.516 16.844 1 90.38 154 GLU B CA 1
ATOM 3126 C C . GLU B 1 154 ? -16.062 10.93 17.766 1 90.38 154 GLU B C 1
ATOM 3128 O O . GLU B 1 154 ? -15.625 10.141 18.609 1 90.38 154 GLU B O 1
ATOM 3133 N N . GLN B 1 155 ? -15.672 12.172 17.734 1 85.25 155 GLN B N 1
ATOM 3134 C CA . GLN B 1 155 ? -14.469 12.664 18.406 1 85.25 155 GLN B CA 1
ATOM 3135 C C . GLN B 1 155 ? -14.625 12.625 19.922 1 85.25 155 GLN B C 1
ATOM 3137 O O . GLN B 1 155 ? -13.641 12.695 20.656 1 85.25 155 GLN B O 1
ATOM 3142 N N . ASP B 1 156 ? -15.812 12.422 20.406 1 85.06 156 ASP B N 1
ATOM 3143 C CA . ASP B 1 156 ? -16.047 12.406 21.844 1 85.06 156 ASP B CA 1
ATOM 3144 C C . ASP B 1 156 ? -15.891 10.992 22.406 1 85.06 156 ASP B C 1
ATOM 3146 O O . ASP B 1 156 ? -15.828 10.812 23.625 1 85.06 156 ASP B O 1
ATOM 3150 N N . THR B 1 157 ? -15.766 10.078 21.547 1 88.25 157 THR B N 1
ATOM 3151 C CA . THR B 1 157 ? -15.609 8.711 22.016 1 88.25 157 THR B CA 1
ATOM 3152 C C . THR B 1 157 ? -14.164 8.445 22.438 1 88.25 157 THR B C 1
ATOM 3154 O O . THR B 1 157 ? -13.234 9.039 21.891 1 88.25 157 THR B O 1
ATOM 3157 N N . LEU B 1 158 ? -14.055 7.547 23.406 1 86.06 158 LEU B N 1
ATOM 3158 C CA . LEU B 1 158 ? -12.742 7.164 23.906 1 86.06 158 LEU B CA 1
ATOM 3159 C C . LEU B 1 158 ? -11.883 6.574 22.797 1 86.06 158 LEU B C 1
ATOM 3161 O O . LEU B 1 158 ? -10.664 6.777 22.766 1 86.06 158 LEU B O 1
ATOM 3165 N N . ARG B 1 159 ? -12.453 5.902 21.922 1 87.25 159 ARG B N 1
ATOM 3166 C CA . ARG B 1 159 ? -11.727 5.266 20.828 1 87.25 159 ARG B CA 1
ATOM 3167 C C . ARG B 1 159 ? -11.031 6.305 19.953 1 87.25 159 ARG B C 1
ATOM 3169 O O . ARG B 1 159 ? -9.844 6.172 19.656 1 87.25 159 ARG B O 1
ATOM 3176 N N . VAL B 1 160 ? -11.773 7.27 19.594 1 90.88 160 VAL B N 1
ATOM 3177 C CA . VAL B 1 160 ? -11.203 8.312 18.75 1 90.88 160 VAL B CA 1
ATOM 3178 C C . VAL B 1 160 ? -10.18 9.117 19.547 1 90.88 160 VAL B C 1
ATOM 3180 O O . VAL B 1 160 ? -9.109 9.453 19.047 1 90.88 160 VAL B O 1
ATOM 3183 N N . ARG B 1 161 ? -10.43 9.367 20.812 1 90.19 161 ARG B N 1
ATOM 3184 C CA . ARG B 1 161 ? -9.508 10.125 21.656 1 90.19 161 ARG B CA 1
ATOM 3185 C C . ARG B 1 161 ? -8.195 9.367 21.859 1 90.19 161 ARG B C 1
ATOM 3187 O O . ARG B 1 161 ? -7.133 9.977 21.969 1 90.19 161 ARG B O 1
ATOM 3194 N N . ARG B 1 162 ? -8.297 8.094 21.906 1 88.25 162 ARG B N 1
ATOM 3195 C CA . ARG B 1 162 ? -7.09 7.281 22 1 88.25 162 ARG B CA 1
ATOM 3196 C C . ARG B 1 162 ? -6.297 7.305 20.703 1 88.25 162 ARG B C 1
ATOM 3198 O O . ARG B 1 162 ? -5.066 7.344 20.719 1 88.25 162 ARG B O 1
ATOM 3205 N N . ALA B 1 163 ? -7.031 7.262 19.609 1 90.31 163 ALA B N 1
ATOM 3206 C CA . ALA B 1 163 ? -6.348 7.359 18.328 1 90.31 163 ALA B CA 1
ATOM 3207 C C . ALA B 1 163 ? -5.645 8.711 18.188 1 90.31 163 ALA B C 1
ATOM 3209 O O . ALA B 1 163 ? -4.504 8.773 17.719 1 90.31 163 ALA B O 1
ATOM 3210 N N . LEU B 1 164 ? -6.293 9.734 18.641 1 92.19 164 LEU B N 1
ATOM 3211 C CA . LEU B 1 164 ? -5.699 11.07 18.609 1 92.19 164 LEU B CA 1
ATOM 3212 C C . LEU B 1 164 ? -4.527 11.164 19.578 1 92.19 164 LEU B C 1
ATOM 3214 O O . LEU B 1 164 ? -3.543 11.852 19.312 1 92.19 164 LEU B O 1
ATOM 3218 N N . GLY B 1 165 ? -4.723 10.5 20.703 1 89.38 165 GLY B N 1
ATOM 3219 C CA . GLY B 1 165 ? -3.617 10.43 21.641 1 89.38 165 GLY B CA 1
ATOM 3220 C C . GLY B 1 165 ? -2.383 9.766 21.062 1 89.38 165 GLY B C 1
ATOM 3221 O O . GLY B 1 165 ? -1.259 10.203 21.312 1 89.38 165 GLY B O 1
ATOM 3222 N N . GLN B 1 166 ? -2.578 8.695 20.344 1 88.44 166 GLN B N 1
ATOM 3223 C CA . GLN B 1 166 ? -1.474 8.023 19.656 1 88.44 166 GLN B CA 1
ATOM 3224 C C . GLN B 1 166 ? -0.792 8.953 18.672 1 88.44 166 GLN B C 1
ATOM 3226 O O . GLN B 1 166 ? 0.438 9.016 18.609 1 88.44 166 GLN B O 1
ATOM 3231 N N . LEU B 1 167 ? -1.572 9.656 17.938 1 92.25 167 LEU B N 1
ATOM 3232 C CA . LEU B 1 167 ? -1.034 10.633 16.984 1 92.25 167 LEU B CA 1
ATOM 3233 C C . LEU B 1 167 ? -0.213 11.695 17.719 1 92.25 167 LEU B C 1
ATOM 3235 O O . LEU B 1 167 ? 0.909 12 17.297 1 92.25 167 LEU B O 1
ATOM 3239 N N . ALA B 1 168 ? -0.774 12.203 18.75 1 90.94 168 ALA B N 1
ATOM 3240 C CA . ALA B 1 168 ? -0.084 13.219 19.547 1 90.94 168 ALA B CA 1
ATOM 3241 C C . ALA B 1 168 ? 1.245 12.695 20.078 1 90.94 168 ALA B C 1
ATOM 3243 O O . ALA B 1 168 ? 2.25 13.414 20.078 1 90.94 168 ALA B O 1
ATOM 3244 N N . HIS B 1 169 ? 1.181 11.516 20.5 1 87.81 169 HIS B N 1
ATOM 3245 C CA . HIS B 1 169 ? 2.4 10.883 20.984 1 87.81 169 HIS B CA 1
ATOM 3246 C C . HIS B 1 169 ? 3.473 10.836 19.906 1 87.81 169 HIS B C 1
ATOM 3248 O O . HIS B 1 169 ? 4.637 11.148 20.172 1 87.81 169 HIS B O 1
ATOM 3254 N N . TYR B 1 170 ? 3.09 10.445 18.719 1 89.69 170 TYR B N 1
ATOM 3255 C CA . TYR B 1 170 ? 4.051 10.398 17.625 1 89.69 170 TYR B CA 1
ATOM 3256 C C . TYR B 1 170 ? 4.559 11.789 17.281 1 89.69 170 TYR B C 1
ATOM 3258 O O . TYR B 1 170 ? 5.742 11.969 16.984 1 89.69 170 TYR B O 1
ATOM 3266 N N . ILE B 1 171 ? 3.656 12.75 17.234 1 92.12 171 ILE B N 1
ATOM 3267 C CA . ILE B 1 171 ? 4.051 14.133 16.984 1 92.12 171 ILE B CA 1
ATOM 3268 C C . ILE B 1 171 ? 5.113 14.555 18 1 92.12 171 ILE B C 1
ATOM 3270 O O . ILE B 1 171 ? 6.137 15.133 17.625 1 92.12 171 ILE B O 1
ATOM 3274 N N . ASP B 1 172 ? 4.938 14.203 19.219 1 87.94 172 ASP B N 1
ATOM 3275 C CA . ASP B 1 172 ? 5.867 14.562 20.281 1 87.94 172 ASP B CA 1
ATOM 3276 C C . ASP B 1 172 ? 7.191 13.82 20.125 1 87.94 172 ASP B C 1
ATOM 3278 O O . ASP B 1 172 ? 8.266 14.414 20.25 1 87.94 172 ASP B O 1
ATOM 3282 N N . GLU B 1 173 ? 7.047 12.555 19.891 1 85.12 173 GLU B N 1
ATOM 3283 C CA . GLU B 1 173 ? 8.227 11.711 19.781 1 85.12 173 GLU B CA 1
ATOM 3284 C C . GLU B 1 173 ? 9.164 12.195 18.688 1 85.12 173 GLU B C 1
ATOM 3286 O O . GLU B 1 173 ? 10.383 12.094 18.812 1 85.12 173 GLU B O 1
ATOM 3291 N N . HIS B 1 174 ? 8.609 12.797 17.719 1 88.88 174 HIS B N 1
ATOM 3292 C CA . HIS B 1 174 ? 9.43 13.188 16.562 1 88.88 174 HIS B CA 1
ATOM 3293 C C . HIS B 1 174 ? 9.578 14.703 16.484 1 88.88 174 HIS B C 1
ATOM 3295 O O . HIS B 1 174 ? 10.094 15.219 15.492 1 88.88 174 HIS B O 1
ATOM 3301 N N . GLN B 1 175 ? 9.07 15.344 17.453 1 89.25 175 GLN B N 1
ATOM 3302 C CA . GLN B 1 175 ? 9.227 16.781 17.594 1 89.25 175 GLN B CA 1
ATOM 3303 C C . GLN B 1 175 ? 8.734 17.531 16.359 1 89.25 175 GLN B C 1
ATOM 3305 O O . GLN B 1 175 ? 9.422 18.406 15.836 1 89.25 175 GLN B O 1
ATOM 3310 N N . CYS B 1 176 ? 7.594 17.094 15.93 1 93.12 176 CYS B N 1
ATOM 3311 C CA . CYS B 1 176 ? 6.992 17.781 14.797 1 93.12 176 CYS B CA 1
ATOM 3312 C C . CYS B 1 176 ? 5.699 18.484 15.203 1 93.12 176 CYS B C 1
ATOM 3314 O O . CYS B 1 176 ? 5.227 18.312 16.328 1 93.12 176 CYS B O 1
ATOM 3316 N N . ARG B 1 177 ? 5.25 19.297 14.344 1 95.31 177 ARG B N 1
ATOM 3317 C CA . ARG B 1 177 ? 4.113 20.156 14.648 1 95.31 177 ARG B CA 1
ATOM 3318 C C . ARG B 1 177 ? 2.818 19.578 14.086 1 95.31 177 ARG B C 1
ATOM 3320 O O . ARG B 1 177 ? 1.736 19.812 14.625 1 95.31 177 ARG B O 1
ATOM 3327 N N . TYR B 1 178 ? 2.891 18.812 13.031 1 97.5 178 TYR B N 1
ATOM 3328 C CA . TYR B 1 178 ? 1.697 18.406 12.297 1 97.5 178 TYR B CA 1
ATOM 3329 C C . TYR B 1 178 ? 1.551 16.891 12.312 1 97.5 178 TYR B C 1
ATOM 3331 O O . TYR B 1 178 ? 2.547 16.156 12.305 1 97.5 178 TYR B O 1
ATOM 3339 N N . GLY B 1 179 ? 0.385 16.422 12.336 1 97.75 179 GLY B N 1
ATOM 3340 C CA . GLY B 1 179 ? 0.006 15.039 12.156 1 97.75 179 GLY B CA 1
ATOM 3341 C C . GLY B 1 179 ? -1.289 14.867 11.383 1 97.75 179 GLY B C 1
ATOM 3342 O O . GLY B 1 179 ? -2.09 15.797 11.289 1 97.75 179 GLY B O 1
ATOM 3343 N N . VAL B 1 180 ? -1.458 13.742 10.797 1 98.75 180 VAL B N 1
ATOM 3344 C CA . VAL B 1 180 ? -2.678 13.391 10.078 1 98.75 180 VAL B CA 1
ATOM 3345 C C . VAL B 1 180 ? -3.193 12.039 10.57 1 98.75 180 VAL B C 1
ATOM 3347 O O . VAL B 1 180 ? -2.414 11.102 10.766 1 98.75 180 VAL B O 1
ATOM 3350 N N . ILE B 1 181 ? -4.457 11.984 10.812 1 97.12 181 ILE B N 1
ATOM 3351 C CA . ILE B 1 181 ? -5.113 10.703 11.062 1 97.12 181 ILE B CA 1
ATOM 3352 C C . ILE B 1 181 ? -6.203 10.477 10.023 1 97.12 181 ILE B C 1
ATOM 3354 O O . ILE B 1 181 ? -6.938 11.398 9.664 1 97.12 181 ILE B O 1
ATOM 3358 N N . SER B 1 182 ? -6.273 9.273 9.484 1 97.44 182 SER B N 1
ATOM 3359 C CA . SER B 1 182 ? -7.242 8.977 8.43 1 97.44 182 SER B CA 1
ATOM 3360 C C . SER B 1 182 ? -7.727 7.535 8.516 1 97.44 182 SER B C 1
ATOM 3362 O O . SER B 1 182 ? -6.953 6.633 8.836 1 97.44 182 SER B O 1
ATOM 3364 N N . ASN B 1 183 ? -8.977 7.34 8.336 1 95.06 183 ASN B N 1
ATOM 3365 C CA . ASN B 1 183 ? -9.5 6.004 8.07 1 95.06 183 ASN B CA 1
ATOM 3366 C C . ASN B 1 183 ? -9.875 5.828 6.602 1 95.06 183 ASN B C 1
ATOM 3368 O O . ASN B 1 183 ? -10.719 4.992 6.27 1 95.06 183 ASN B O 1
ATOM 3372 N N . TYR B 1 184 ? -9.25 6.633 5.773 1 95.94 184 TYR B N 1
ATOM 3373 C CA . TYR B 1 184 ? -9.438 6.723 4.332 1 95.94 184 TYR B CA 1
ATOM 3374 C C . TYR B 1 184 ? -10.695 7.52 3.996 1 95.94 184 TYR B C 1
ATOM 3376 O O . TYR B 1 184 ? -10.641 8.484 3.234 1 95.94 184 TYR B O 1
ATOM 3384 N N . ASN B 1 185 ? -11.805 7.184 4.586 1 96.75 185 ASN B N 1
ATOM 3385 C CA . ASN B 1 185 ? -13.062 7.883 4.332 1 96.75 185 ASN B CA 1
ATOM 3386 C C . ASN B 1 185 ? -13.07 9.273 4.953 1 96.75 185 ASN B C 1
ATOM 3388 O O . ASN B 1 185 ? -13.734 10.18 4.453 1 96.75 185 ASN B O 1
ATOM 3392 N N . GLN B 1 186 ? -12.375 9.328 6.066 1 98 186 GLN B N 1
ATOM 3393 C CA . GLN B 1 186 ? -12.281 10.562 6.84 1 98 186 GLN B CA 1
ATOM 3394 C C . GLN B 1 186 ? -10.836 10.891 7.191 1 98 186 GLN B C 1
ATOM 3396 O O . GLN B 1 186 ? -10.07 10 7.562 1 98 186 GLN B O 1
ATOM 3401 N N . THR B 1 187 ? -10.461 12.148 7.043 1 98.38 187 THR B N 1
ATOM 3402 C CA . THR B 1 187 ? -9.117 12.594 7.391 1 98.38 187 THR B CA 1
ATOM 3403 C C . THR B 1 187 ? -9.172 13.836 8.273 1 98.38 187 THR B C 1
ATOM 3405 O O . THR B 1 187 ? -10.008 14.719 8.062 1 98.38 187 THR B O 1
ATOM 3408 N N . ILE B 1 188 ? -8.359 13.867 9.281 1 98.5 188 ILE B N 1
ATOM 3409 C CA . ILE B 1 188 ? -8.156 15.023 10.148 1 98.5 188 ILE B CA 1
ATOM 3410 C C . ILE B 1 188 ? -6.684 15.414 10.156 1 98.5 188 ILE B C 1
ATOM 3412 O O . ILE B 1 188 ? -5.809 14.555 10.289 1 98.5 188 ILE B O 1
ATOM 3416 N N . VAL B 1 189 ? -6.402 16.688 9.992 1 98.81 189 VAL B N 1
ATOM 3417 C CA . VAL B 1 189 ? -5.066 17.234 10.195 1 98.81 189 VAL B CA 1
ATOM 3418 C C . VAL B 1 189 ? -4.973 17.859 11.586 1 98.81 189 VAL B C 1
ATOM 3420 O O . VAL B 1 189 ? -5.848 18.641 11.984 1 98.81 189 VAL B O 1
ATOM 3423 N N . ALA B 1 190 ? -3.986 17.531 12.266 1 97.75 190 ALA B N 1
ATOM 3424 C CA . ALA B 1 190 ? -3.73 18.078 13.594 1 97.75 190 ALA B CA 1
ATOM 3425 C C . ALA B 1 190 ? -2.506 19 13.586 1 97.75 190 ALA B C 1
ATOM 3427 O O . ALA B 1 190 ? -1.504 18.688 12.93 1 97.75 190 ALA B O 1
ATOM 3428 N N . LYS B 1 191 ? -2.609 20.047 14.297 1 97 191 LYS B N 1
ATOM 3429 C CA . LYS B 1 191 ? -1.521 21.016 14.484 1 97 191 LYS B CA 1
ATOM 3430 C C . LYS B 1 191 ? -1.276 21.297 15.961 1 97 191 LYS B C 1
ATOM 3432 O O . LYS B 1 191 ? -2.197 21.672 16.688 1 97 191 LYS B O 1
ATOM 3437 N N . ARG B 1 192 ? -0.08 21.062 16.312 1 94.19 192 ARG B N 1
ATOM 3438 C CA . ARG B 1 192 ? 0.3 21.469 17.656 1 94.19 192 ARG B CA 1
ATOM 3439 C C . ARG B 1 192 ? 0.284 23 17.797 1 94.19 192 ARG B C 1
ATOM 3441 O O . ARG B 1 192 ? 0.957 23.688 17.031 1 94.19 192 ARG B O 1
ATOM 3448 N N . VAL B 1 193 ? -0.468 23.5 18.719 1 91.94 193 VAL B N 1
ATOM 3449 C CA . VAL B 1 193 ? -0.583 24.938 18.859 1 91.94 193 VAL B CA 1
ATOM 3450 C C . VAL B 1 193 ? -0.15 25.375 20.25 1 91.94 193 VAL B C 1
ATOM 3452 O O . VAL B 1 193 ? -0.105 26.562 20.562 1 91.94 193 VAL B O 1
ATOM 3455 N N . GLY B 1 194 ? 0.117 24.5 21.109 1 88.25 194 GLY B N 1
ATOM 3456 C CA . GLY B 1 194 ? 0.622 24.703 22.469 1 88.25 194 GLY B CA 1
ATOM 3457 C C . GLY B 1 194 ? 1.322 23.484 23.016 1 88.25 194 GLY B C 1
ATOM 3458 O O . GLY B 1 194 ? 1.424 22.453 22.344 1 88.25 194 GLY B O 1
ATOM 3459 N N . ARG B 1 195 ? 1.695 23.578 24.25 1 84.19 195 ARG B N 1
ATOM 3460 C CA . ARG B 1 195 ? 2.438 22.484 24.859 1 84.19 195 ARG B CA 1
ATOM 3461 C C . ARG B 1 195 ? 1.594 21.203 24.922 1 84.19 195 ARG B C 1
ATOM 3463 O O . ARG B 1 195 ? 2.094 20.109 24.672 1 84.19 195 ARG B O 1
ATOM 3470 N N . TYR B 1 196 ? 0.267 21.328 25.172 1 84.81 196 TYR B N 1
ATOM 3471 C CA . TYR B 1 196 ? -0.595 20.156 25.328 1 84.81 196 TYR B CA 1
ATOM 3472 C C . TYR B 1 196 ? -1.832 20.281 24.438 1 84.81 196 TYR B C 1
ATOM 3474 O O . TYR B 1 196 ? -2.805 19.547 24.625 1 84.81 196 TYR B O 1
ATOM 3482 N N . THR B 1 197 ? -1.781 21.25 23.562 1 90.75 197 THR B N 1
ATOM 3483 C CA . THR B 1 197 ? -3.004 21.562 22.828 1 90.75 197 THR B CA 1
ATOM 3484 C C . THR B 1 197 ? -2.801 21.359 21.328 1 90.75 197 THR B C 1
ATOM 3486 O O . THR B 1 197 ? -1.766 21.75 20.781 1 90.75 197 THR B O 1
ATOM 3489 N N . PHE B 1 198 ? -3.791 20.781 20.75 1 94.5 198 PHE B N 1
ATOM 3490 C CA . PHE B 1 198 ? -3.791 20.547 19.312 1 94.5 198 PHE B CA 1
ATOM 3491 C C . PHE B 1 198 ? -5.016 21.188 18.656 1 94.5 198 PHE B C 1
ATOM 3493 O O . PHE B 1 198 ? -6.117 21.109 19.203 1 94.5 198 PHE B O 1
ATOM 3500 N N . ALA B 1 199 ? -4.777 21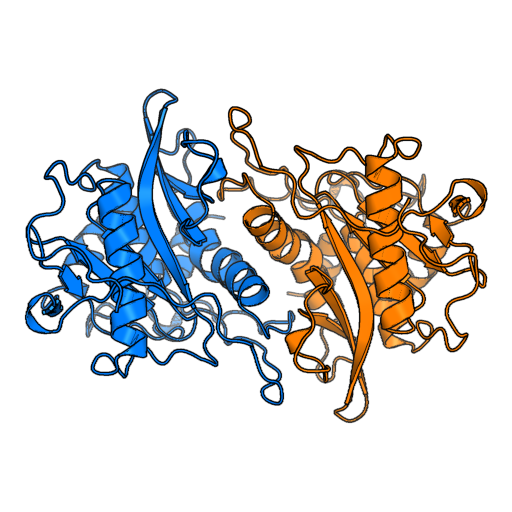.875 17.578 1 97.38 199 ALA B N 1
ATOM 3501 C CA . ALA B 1 199 ? -5.875 22.281 16.703 1 97.38 199 ALA B CA 1
ATOM 3502 C C . ALA B 1 199 ? -6.199 21.188 15.695 1 97.38 199 ALA B C 1
ATOM 3504 O O . ALA B 1 199 ? -5.297 20.641 15.055 1 97.38 1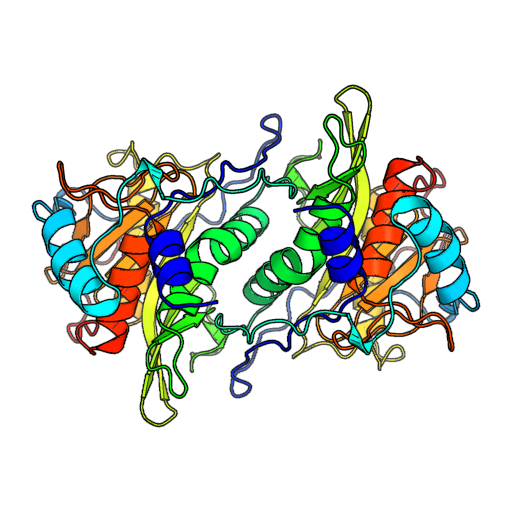99 ALA B O 1
ATOM 3505 N N . LEU B 1 200 ? -7.426 20.797 15.578 1 97.94 200 LEU B N 1
ATOM 3506 C CA . LEU B 1 200 ? -7.855 19.781 14.625 1 97.94 200 LEU B CA 1
ATOM 3507 C C . LEU B 1 200 ? -8.656 20.391 13.492 1 97.94 200 LEU B C 1
ATOM 3509 O O . LEU B 1 200 ? -9.484 21.281 13.719 1 97.94 200 LEU B O 1
ATOM 3513 N N . SER B 1 201 ? -8.414 20 12.336 1 98.56 201 SER B N 1
ATOM 3514 C CA . SER B 1 201 ? -9.227 20.406 11.195 1 98.56 201 SER B CA 1
ATOM 3515 C C . SER B 1 201 ? -10.633 19.812 11.281 1 98.56 201 SER B C 1
ATOM 3517 O O . SER B 1 201 ? -10.867 18.891 12.047 1 98.56 201 SER B O 1
ATOM 3519 N N . PRO B 1 202 ? -11.547 20.422 10.484 1 97.44 202 PRO B N 1
ATOM 3520 C CA . PRO B 1 202 ? -12.766 19.656 10.242 1 97.44 202 PRO B CA 1
ATOM 3521 C C . PRO B 1 202 ? -12.492 18.312 9.57 1 97.44 202 PRO B C 1
ATOM 3523 O O . PRO B 1 202 ? -11.391 18.094 9.055 1 97.44 202 PRO B O 1
ATOM 3526 N N . ILE B 1 203 ? -13.492 17.438 9.656 1 97.75 203 ILE B N 1
ATOM 3527 C CA . ILE B 1 203 ? -13.375 16.172 8.945 1 97.75 203 ILE B CA 1
ATOM 3528 C C . ILE B 1 203 ? -13.344 16.422 7.441 1 97.75 203 ILE B C 1
ATOM 3530 O O . ILE B 1 203 ? -14.18 17.156 6.914 1 97.75 203 ILE B O 1
ATOM 3534 N N . ILE B 1 204 ? -12.383 15.891 6.797 1 98.56 204 ILE B N 1
ATOM 3535 C CA . ILE B 1 204 ? -12.289 15.938 5.344 1 98.56 204 ILE B CA 1
ATOM 3536 C C . ILE B 1 204 ? -12.719 14.594 4.758 1 98.56 204 ILE B C 1
ATOM 3538 O O . ILE B 1 204 ? -12.008 13.594 4.883 1 98.56 204 ILE B O 1
ATOM 3542 N N . PRO B 1 205 ? -13.844 14.547 4.117 1 98.25 205 PRO B N 1
ATOM 3543 C CA . PRO B 1 205 ? -14.258 13.281 3.506 1 98.25 205 PRO B CA 1
ATOM 3544 C C . PRO B 1 205 ? -13.391 12.891 2.311 1 98.25 205 PRO B C 1
ATOM 3546 O O . PRO B 1 205 ? -12.883 13.766 1.605 1 98.25 205 PRO B O 1
ATOM 3549 N N . HIS B 1 206 ? -13.305 11.555 2.072 1 97.88 206 HIS B N 1
ATOM 3550 C CA . HIS B 1 206 ? -12.492 11.094 0.951 1 97.88 206 HIS B CA 1
ATOM 3551 C C . HIS B 1 206 ? -13.039 11.609 -0.376 1 97.88 206 HIS B C 1
ATOM 3553 O O . HIS B 1 206 ? -12.297 11.758 -1.345 1 97.88 206 HIS B O 1
ATOM 3559 N N . GLY B 1 207 ? -14.328 11.938 -0.414 1 97.75 207 GLY B N 1
ATOM 3560 C CA . GLY B 1 207 ? -14.969 12.391 -1.636 1 97.75 207 GLY B CA 1
ATOM 3561 C C . GLY B 1 207 ? -14.891 13.891 -1.835 1 97.75 207 GLY B C 1
ATOM 3562 O O . GLY B 1 207 ? -15.383 14.422 -2.832 1 97.75 207 GLY B O 1
ATOM 3563 N N . ALA B 1 208 ? -14.266 14.609 -0.935 1 98.06 208 ALA B N 1
ATOM 3564 C CA . ALA B 1 208 ? -14.172 16.062 -1.051 1 98.06 208 ALA B CA 1
ATOM 3565 C C . ALA B 1 208 ? -13.289 16.469 -2.227 1 98.06 208 ALA B C 1
ATOM 3567 O O . ALA B 1 208 ? -12.234 15.867 -2.449 1 98.06 208 ALA B O 1
ATOM 3568 N N . ILE B 1 209 ? -13.734 17.406 -2.979 1 98.19 209 ILE B N 1
ATOM 3569 C CA . ILE B 1 209 ? -12.938 18.078 -4.004 1 98.19 209 ILE B CA 1
ATOM 3570 C C . ILE B 1 209 ? -12.625 19.5 -3.562 1 98.19 209 ILE B C 1
ATOM 3572 O O . ILE B 1 209 ? -13.406 20.125 -2.838 1 98.19 209 ILE B O 1
ATOM 3576 N N . SER B 1 210 ? -11.508 19.969 -3.973 1 98.25 210 SER B N 1
ATOM 3577 C CA . SER B 1 210 ? -11.172 21.344 -3.65 1 98.25 210 SER B CA 1
ATOM 3578 C C . SER B 1 210 ? -11.945 22.328 -4.52 1 98.25 210 SER B C 1
ATOM 3580 O O . SER B 1 210 ? -12.047 22.141 -5.734 1 98.25 210 SER B O 1
ATOM 3582 N N . THR B 1 211 ? -12.438 23.281 -3.885 1 97 211 THR B N 1
ATOM 3583 C CA . THR B 1 211 ? -13.148 24.344 -4.594 1 97 211 THR B CA 1
ATOM 3584 C C . THR B 1 211 ? -12.734 25.719 -4.066 1 97 211 THR B C 1
ATOM 3586 O O . THR B 1 211 ? -12.195 25.828 -2.963 1 97 211 THR B O 1
ATOM 3589 N N . ALA B 1 212 ? -12.992 26.734 -4.871 1 93.69 212 ALA B N 1
ATOM 3590 C CA . ALA B 1 212 ? -12.625 28.109 -4.492 1 93.69 212 ALA B CA 1
ATOM 3591 C C . ALA B 1 212 ? -13.75 28.766 -3.709 1 93.69 212 ALA B C 1
ATOM 3593 O O . ALA B 1 212 ? -13.5 29.562 -2.791 1 93.69 212 ALA B O 1
ATOM 3594 N N . ASN B 1 213 ? -15 28.453 -4.066 1 91.06 213 ASN B N 1
ATOM 3595 C CA . ASN B 1 213 ? -16.141 29.078 -3.424 1 91.06 213 ASN B CA 1
ATOM 3596 C C . ASN B 1 213 ? -17.344 28.125 -3.344 1 91.06 213 ASN B C 1
ATOM 3598 O O . ASN B 1 213 ? -17.953 27.812 -4.359 1 91.06 213 ASN B O 1
ATOM 3602 N N . PRO B 1 214 ? -17.797 27.812 -2.158 1 92.38 214 PRO B N 1
ATOM 3603 C CA . PRO B 1 214 ? -17.062 27.969 -0.907 1 92.38 214 PRO B CA 1
ATOM 3604 C C . PRO B 1 214 ? -15.719 27.234 -0.931 1 92.38 214 PRO B C 1
ATOM 3606 O O . PRO B 1 214 ? -15.531 26.312 -1.73 1 92.38 214 PRO B O 1
ATOM 3609 N N . VAL B 1 215 ? -14.758 27.703 -0.076 1 95.69 215 VAL B N 1
ATOM 3610 C CA . VAL B 1 215 ? -13.453 27.062 -0.016 1 95.69 215 VAL B CA 1
ATOM 3611 C C . VAL B 1 215 ? -13.594 25.672 0.608 1 95.69 215 VAL B C 1
ATOM 3613 O O . VAL B 1 215 ? -13.992 25.547 1.768 1 95.69 215 VAL B O 1
ATOM 3616 N N . THR B 1 216 ? -13.336 24.641 -0.218 1 97.38 216 THR B N 1
ATOM 3617 C CA . THR B 1 216 ? -13.266 23.266 0.253 1 97.38 216 THR B CA 1
ATOM 3618 C C . THR B 1 216 ? -11.898 22.656 -0.049 1 97.38 216 THR B C 1
ATOM 3620 O O . THR B 1 216 ? -11.242 23.047 -1.016 1 97.38 216 THR B O 1
ATOM 3623 N N . ILE B 1 217 ? -11.469 21.812 0.785 1 98.56 217 ILE B N 1
ATOM 3624 C CA . ILE B 1 217 ? -10.141 21.219 0.699 1 98.56 217 ILE B CA 1
ATOM 3625 C C . ILE B 1 217 ? -10.258 19.703 0.51 1 98.56 217 ILE B C 1
ATOM 3627 O O . ILE B 1 217 ? -10.953 19.031 1.272 1 98.56 217 ILE B O 1
ATOM 3631 N N . SER B 1 218 ? -9.664 19.219 -0.559 1 98.75 218 SER B N 1
ATOM 3632 C CA . SER B 1 218 ? -9.586 17.766 -0.713 1 98.75 218 SER B CA 1
ATOM 3633 C C . SER B 1 218 ? -8.594 17.156 0.272 1 98.75 218 SER B C 1
ATOM 3635 O O . SER B 1 218 ? -7.754 17.875 0.835 1 98.75 218 SER B O 1
ATOM 3637 N N . ALA B 1 219 ? -8.711 15.844 0.489 1 98.81 219 ALA B N 1
ATOM 3638 C CA . ALA B 1 219 ? -7.762 15.148 1.35 1 98.81 219 ALA B CA 1
ATOM 3639 C C . ALA B 1 219 ? -6.336 15.297 0.827 1 98.81 219 ALA B C 1
ATOM 3641 O O . ALA B 1 219 ? -5.398 15.5 1.604 1 98.81 219 ALA B O 1
ATOM 3642 N N . LYS B 1 220 ? -6.129 15.211 -0.479 1 98.62 220 LYS B N 1
ATOM 3643 C CA . LYS B 1 220 ? -4.805 15.336 -1.082 1 98.62 220 LYS B CA 1
ATOM 3644 C C . LYS B 1 220 ? -4.242 16.75 -0.894 1 98.62 220 LYS B C 1
ATOM 3646 O O . LYS B 1 220 ? -3.043 16.906 -0.661 1 98.62 220 LYS B O 1
ATOM 3651 N N . GLU B 1 221 ? -5.066 17.719 -1.008 1 98.75 221 GLU B N 1
ATOM 3652 C CA . GLU B 1 221 ? -4.602 19.094 -0.794 1 98.75 221 GLU B CA 1
ATOM 3653 C C . GLU B 1 221 ? -4.168 19.297 0.652 1 98.75 221 GLU B C 1
ATOM 3655 O O . GLU B 1 221 ? -3.182 20 0.912 1 98.75 221 GLU B O 1
ATOM 3660 N N . ALA B 1 222 ? -4.926 18.75 1.563 1 98.88 222 ALA B N 1
ATOM 3661 C CA . ALA B 1 222 ? -4.535 18.828 2.969 1 98.88 222 ALA B CA 1
ATOM 3662 C C . ALA B 1 222 ? -3.168 18.188 3.193 1 98.88 222 ALA B C 1
ATOM 3664 O O . ALA B 1 222 ? -2.338 18.734 3.928 1 98.88 222 ALA B O 1
ATOM 3665 N N . LEU B 1 223 ? -2.924 17.062 2.568 1 98.75 223 LEU B N 1
ATOM 3666 C CA . LEU B 1 223 ? -1.641 16.375 2.674 1 9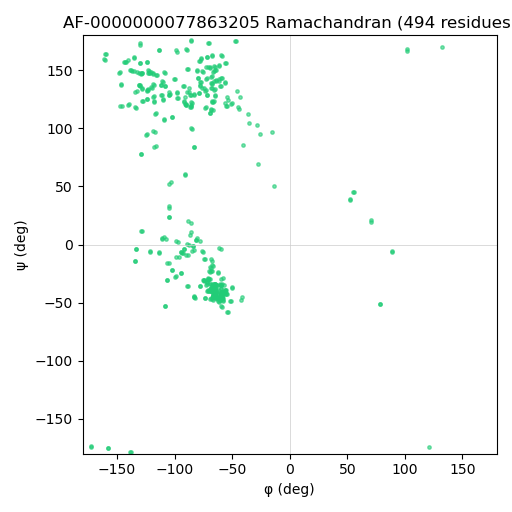8.75 223 LEU B CA 1
ATOM 3667 C C . LEU B 1 223 ? -0.532 17.188 2.018 1 98.75 223 LEU B C 1
ATOM 3669 O O . LEU B 1 223 ? 0.604 17.203 2.496 1 98.75 223 LEU B O 1
ATOM 3673 N N . LEU B 1 224 ? -0.832 17.797 0.915 1 98.44 224 LEU B N 1
ATOM 3674 C CA . LEU B 1 224 ? 0.133 18.703 0.286 1 98.44 224 LEU B CA 1
ATOM 3675 C C . LEU B 1 224 ? 0.53 19.828 1.235 1 98.44 224 LEU B C 1
ATOM 3677 O O . LEU B 1 224 ? 1.707 20.172 1.325 1 98.44 224 LEU B O 1
ATOM 3681 N N . PHE B 1 225 ? -0.482 20.422 1.882 1 98.44 225 PHE B N 1
ATOM 3682 C CA . PHE B 1 225 ? -0.199 21.453 2.871 1 98.44 225 PHE B CA 1
ATOM 3683 C C . PHE B 1 225 ? 0.829 20.969 3.885 1 98.44 225 PHE B C 1
ATOM 3685 O O . PHE B 1 225 ? 1.809 21.656 4.164 1 98.44 225 PHE B O 1
ATOM 3692 N N . VAL B 1 226 ? 0.619 19.766 4.422 1 98.31 226 VAL B N 1
ATOM 3693 C CA . VAL B 1 226 ? 1.522 19.203 5.422 1 98.31 226 VAL B CA 1
ATOM 3694 C C . VAL B 1 226 ? 2.916 19.047 4.82 1 98.31 226 VAL B C 1
ATOM 3696 O O . VAL B 1 226 ? 3.914 19.422 5.438 1 98.31 226 VAL B O 1
ATOM 3699 N N . ALA B 1 227 ? 2.996 18.5 3.611 1 97.5 227 ALA B N 1
ATOM 3700 C CA . ALA B 1 227 ? 4.281 18.312 2.939 1 97.5 227 ALA B CA 1
ATOM 3701 C C . ALA B 1 227 ? 4.988 19.641 2.734 1 97.5 227 ALA B C 1
ATOM 3703 O O . ALA B 1 227 ? 6.211 19.734 2.867 1 97.5 227 ALA B O 1
ATOM 3704 N N . MET B 1 228 ? 4.242 20.688 2.426 1 97.06 228 MET B N 1
ATOM 3705 C CA . MET B 1 228 ? 4.828 22.016 2.213 1 97.06 228 MET B CA 1
ATOM 3706 C C . MET B 1 228 ? 5.359 22.594 3.52 1 97.06 228 MET B C 1
ATOM 3708 O O . MET B 1 228 ? 6.375 23.281 3.527 1 97.06 228 MET B O 1
ATOM 3712 N N . GLN B 1 229 ? 4.633 22.359 4.602 1 97 229 GLN B N 1
ATOM 3713 C CA . GLN B 1 229 ? 5.148 22.781 5.898 1 97 229 GLN B CA 1
ATOM 3714 C C . GLN B 1 229 ? 6.484 22.109 6.207 1 97 229 GLN B C 1
ATOM 3716 O O . GLN B 1 229 ? 7.41 22.75 6.703 1 97 229 GLN B O 1
ATOM 3721 N N . VAL B 1 230 ? 6.566 20.812 5.91 1 96.69 230 VAL B N 1
ATOM 3722 C CA . VAL B 1 230 ? 7.781 20.047 6.16 1 96.69 230 VAL B CA 1
ATOM 3723 C C . VAL B 1 230 ? 8.906 20.531 5.25 1 96.69 230 VAL B C 1
ATOM 3725 O O . VAL B 1 230 ? 10.062 20.625 5.672 1 96.69 230 VAL B O 1
ATOM 3728 N N . ARG B 1 231 ? 8.547 20.906 4.07 1 94.81 231 ARG B N 1
ATOM 3729 C CA . ARG B 1 231 ? 9.516 21.406 3.102 1 94.81 231 ARG B CA 1
ATOM 3730 C C . ARG B 1 231 ? 10.102 22.734 3.566 1 94.81 231 ARG B C 1
ATOM 3732 O O . ARG B 1 231 ? 11.305 22.984 3.4 1 94.81 231 ARG B O 1
ATOM 3739 N N . SER B 1 232 ? 9.336 23.688 4.086 1 90.5 232 SER B N 1
ATOM 3740 C CA . SER B 1 232 ? 9.734 25.031 4.453 1 90.5 232 SER B CA 1
ATOM 3741 C C . SER B 1 232 ? 10.352 25.078 5.848 1 90.5 232 SER B C 1
ATOM 3743 O O . SER B 1 232 ? 10.781 26.125 6.316 1 90.5 232 SER B O 1
ATOM 3745 N N . ASN B 1 233 ? 10.477 24.031 6.613 1 80.44 233 ASN B N 1
ATOM 3746 C CA . ASN B 1 233 ? 11.016 23.906 7.965 1 80.44 233 ASN B CA 1
ATOM 3747 C C . ASN B 1 233 ? 10.102 24.547 9 1 80.44 233 ASN B C 1
ATOM 3749 O O . ASN B 1 233 ? 10.562 25.062 10.016 1 80.44 233 ASN B O 1
ATOM 3753 N N . SER B 1 234 ? 8.859 24.75 8.773 1 86.06 234 SER B N 1
ATOM 3754 C CA . SER B 1 234 ? 7.871 25.234 9.727 1 86.06 234 SER B CA 1
ATOM 3755 C C . SER B 1 234 ? 7.238 24.078 10.5 1 86.06 234 SER B C 1
ATOM 3757 O O . SER B 1 234 ? 6.184 24.25 11.117 1 86.06 234 SER B O 1
ATOM 3759 N N . TRP B 1 235 ? 7.859 23 10.531 1 90.81 235 TRP B N 1
ATOM 3760 C CA . TRP B 1 235 ? 7.258 21.781 11.055 1 90.81 235 TRP B CA 1
ATOM 3761 C C . TRP B 1 235 ? 7.844 21.422 12.414 1 90.81 235 TRP B C 1
ATOM 3763 O O . TRP B 1 235 ? 7.262 20.625 13.156 1 90.81 235 TRP B O 1
ATOM 3773 N N . ARG B 1 236 ? 8.93 22 12.75 1 90.69 236 ARG B N 1
ATOM 3774 C CA . ARG B 1 236 ? 9.602 21.594 13.977 1 90.69 236 ARG B CA 1
ATOM 3775 C C . ARG B 1 236 ? 8.914 22.203 15.203 1 90.69 236 ARG B C 1
ATOM 3777 O O . ARG B 1 236 ? 8.5 23.359 15.18 1 90.69 236 ARG B O 1
ATOM 3784 N N . TRP B 1 237 ? 8.812 21.344 16.125 1 87.81 237 TRP B N 1
ATOM 3785 C CA . TRP B 1 237 ? 8.336 21.781 17.438 1 87.81 237 TRP B CA 1
ATOM 3786 C C . TRP B 1 237 ? 9.328 21.391 18.531 1 87.81 237 TRP B C 1
ATOM 3788 O O . TRP B 1 237 ? 9.438 20.219 18.891 1 87.81 237 TRP B O 1
ATOM 3798 N N . ASP B 1 238 ? 10.242 22.266 18.906 1 73.19 238 ASP B N 1
ATOM 3799 C CA . ASP B 1 238 ? 11.359 22 19.828 1 73.19 238 ASP B CA 1
ATOM 3800 C C . ASP B 1 238 ? 10.891 22 21.281 1 73.19 238 ASP B C 1
ATOM 3802 O O . ASP B 1 238 ? 11.711 22.078 22.188 1 73.19 238 ASP B O 1
ATOM 3806 N N . HIS B 1 239 ? 9.742 22.141 21.562 1 62.25 239 HIS B N 1
ATOM 3807 C CA . HIS B 1 239 ? 9.375 22.172 22.984 1 62.25 239 HIS B CA 1
ATOM 3808 C C . HIS B 1 239 ? 9.047 20.781 23.5 1 62.25 239 HIS B C 1
ATOM 3810 O O . HIS B 1 239 ? 8.438 19.969 22.797 1 62.25 239 HIS B O 1
ATOM 3816 N N . PRO B 1 240 ? 9.758 20.438 24.625 1 55.97 240 PRO B N 1
ATOM 3817 C CA . PRO B 1 240 ? 9.469 19.141 25.203 1 55.97 240 PRO B CA 1
ATOM 3818 C C . PRO B 1 240 ? 7.969 18.828 25.281 1 55.97 240 PRO B C 1
ATOM 3820 O O . PRO B 1 240 ? 7.16 19.75 25.422 1 55.97 240 PRO B O 1
ATOM 3823 N N . PRO B 1 241 ? 7.488 17.875 24.641 1 54.53 241 PRO B N 1
ATOM 3824 C CA . PRO B 1 241 ? 6.07 17.531 24.75 1 54.53 241 PRO B CA 1
ATOM 3825 C C . PRO B 1 241 ? 5.465 17.906 26.094 1 54.53 241 PRO B C 1
ATOM 3827 O O . PRO B 1 241 ? 6.102 17.719 27.141 1 54.53 241 PRO B O 1
ATOM 3830 N N . VAL B 1 242 ? 4.617 19.062 26.328 1 42.34 242 VAL B N 1
ATOM 3831 C CA . VAL B 1 242 ? 3.908 19.641 27.469 1 42.34 242 VAL B CA 1
ATOM 3832 C C . VAL B 1 242 ? 2.521 19 27.578 1 42.34 242 VAL B C 1
ATOM 3834 O O . VAL B 1 242 ? 1.799 18.891 26.594 1 42.34 242 VAL B O 1
ATOM 3837 N N . GLY B 1 243 ? 2.072 18.609 28.719 1 45.38 243 GLY B N 1
ATOM 3838 C CA . GLY B 1 243 ? 0.806 18.328 29.375 1 45.38 243 GLY B CA 1
ATOM 3839 C C . GLY B 1 243 ? 0.804 17 30.125 1 45.38 243 GLY B C 1
ATOM 3840 O O . GLY B 1 243 ? 1.812 16.297 30.141 1 45.38 243 GLY B O 1
ATOM 3841 N N . PRO B 1 244 ? -0.293 16.859 30.891 1 45.25 244 PRO B N 1
ATOM 3842 C CA . PRO B 1 244 ? -0.273 15.617 31.672 1 45.25 244 PRO B CA 1
ATOM 3843 C C . PRO B 1 244 ? 0.139 14.398 30.844 1 45.25 244 PRO B C 1
ATOM 3845 O O . PRO B 1 244 ? -0.038 14.391 29.625 1 45.25 244 PRO B O 1
ATOM 3848 N N . GLU B 1 245 ? 1.16 13.469 31.344 1 44.78 245 GLU B N 1
ATOM 3849 C CA . GLU B 1 245 ? 1.683 12.211 30.812 1 44.78 245 GLU B CA 1
ATOM 3850 C C . GLU B 1 245 ? 0.656 11.516 29.922 1 44.78 245 GLU B C 1
ATOM 3852 O O . GLU B 1 245 ? -0.525 11.445 30.266 1 44.78 245 GLU B O 1
ATOM 3857 N N . LEU B 1 246 ? 0.663 11.703 28.281 1 42.5 246 LEU B N 1
ATOM 3858 C CA . LEU B 1 246 ? -0.242 10.773 27.609 1 42.5 246 LEU B CA 1
ATOM 3859 C C . LEU B 1 246 ? -0.686 9.664 28.547 1 42.5 246 LEU B C 1
ATOM 3861 O O . LEU B 1 246 ? 0.119 8.82 28.938 1 42.5 246 LEU B O 1
ATOM 3865 N N . THR B 1 247 ? -1.146 9.922 29.703 1 36.03 247 THR B N 1
ATOM 3866 C CA . THR B 1 247 ? -1.51 9.031 30.812 1 36.03 247 THR B CA 1
ATOM 3867 C C . THR B 1 247 ? -2.324 7.848 30.297 1 36.03 247 THR B C 1
ATOM 3869 O O . THR B 1 247 ? -3.1 7.988 29.344 1 36.03 247 THR B O 1
ATOM 3872 N N . GLU B 1 248 ? -1.81 6.555 30.469 1 34.56 248 GLU B N 1
ATOM 3873 C CA . GLU B 1 248 ? -2.557 5.301 30.5 1 34.56 248 GLU B CA 1
ATOM 3874 C C . GLU B 1 248 ? -3.984 5.52 31 1 34.56 248 GLU B C 1
ATOM 3876 O O . GLU B 1 248 ? -4.195 6.016 32.094 1 34.56 248 GLU B O 1
ATOM 3881 N N . GLY B 1 249 ? -4.777 6.203 30.141 1 28.06 249 GLY B N 1
ATOM 3882 C CA . GLY B 1 249 ? -6.145 6.195 30.641 1 28.06 249 GLY B CA 1
ATOM 3883 C C . GLY B 1 249 ? -6.594 4.832 31.125 1 28.06 249 GLY B C 1
ATOM 3884 O O . GLY B 1 249 ? -6.004 3.812 30.766 1 28.06 249 GLY B O 1
#

Secondary structure (DSSP, 8-state):
--HHHHHHHHHSPPPPPEE-TTSPPPP----SEE--GGGEEE-TTHHHHHHHHHHHHH-PPPPGGGSPPPPPP-SEE-SHHHHHHHHIIIIIHHHHHHH--SS-SEEEE-GGGS---TT-SS--SEEEEEEETTEEEEEEEEEE--TTT--TT-TTSHHHHHHHHHHHHHHHHTTBSEEEEE-SSEEEEEEE-SSS-EEEPPPEETT---BTTTTB--HHHHHHHHHHHHHHT--B--S---SS--EE-/--HHHHHHHHHSPPPPPEE-TTSPPPP----S----GGGEEE-TTHHHHHHHHHHHHH-PPPPGGGSPPPPPP-SEE-SHHHHHHHHIIIIIHHHHHHS--SS-SEEEE-GGGS---TT-SS--SEEEEEEETTEEEEEEEEEE--TTT--TT-TTSHHHHHHHHHHHHHHHHTTBSEEEEE-SSEEEEEEE-SSS-EEEPPPEETT---BTTTTB--HHHHHHHHHHHHHHT--B--S---SS-----

Foldseek 3Di:
DDLVLLLLLLQAFFADAAEDPPDDEDFPDQFQFFADPVQEDAPVCLLVLLQVLLCVQRRAHDDPVPRDDDDHDDDYDDYQVSQLVSCCVRAQVSLQVSQDDPDGQKHKDFPVVADDDDDDPQGAPMFIWGADPNHTAGLEGEHEDAPNPDDCVPCVDRRNRSVVRSRVVNCQVRQWFWYWYYNLQWIKIWGHPDLRHIHIYPIAGSRHGADVVVGTGHSNSSVSSSRSCSSVVVTGHPDRRDDDDSGRD/DDLVLLLLLLQAFFADAAEDPPDDEDFPDFFLFFADPVQEDAPVCLLVLLQVQLCVQRHAHDDPVPRDDDDHDDDYDDYQVSQLVSCCVRAQVSLQVSQDDPDGQKHKDFPVVADDDPDDPQGAPMFIWGADPNHTAGLEGEHEDAPSVDDCVPCVDRRNRRVVRSRLVNCLVRQWFWYWYYNLQWIKIWGHDDLRHIHIYPIAGSRWGADVVVGTGHSNSSVSSSRSCSSVVVIGHPDRRDDDDSHSD

Organism: Aspergillus terreus (NCBI:txid33178)

Solvent-accessible surface area (backbone atoms only — not comparable to full-atom values): 25982 Å² total; per-residue (Å²): 132,55,71,68,57,34,41,36,52,26,29,18,39,44,58,66,82,32,65,43,86,87,41,77,61,78,81,68,86,79,55,41,19,35,46,53,74,92,29,50,42,79,34,86,58,41,58,60,56,39,46,62,54,38,32,73,72,63,44,71,63,62,61,70,87,73,38,63,77,65,66,82,53,54,54,32,34,30,41,55,67,42,44,48,17,50,44,43,47,63,37,48,42,42,35,29,61,57,57,58,53,98,74,48,32,38,34,42,27,26,60,35,41,26,89,65,75,88,80,68,82,82,68,62,68,30,25,32,31,22,41,56,96,87,39,52,40,60,21,28,38,31,40,73,45,40,58,88,83,45,59,78,86,44,58,86,37,68,69,40,19,19,53,48,12,41,49,51,49,50,24,47,75,50,32,20,28,32,35,35,41,28,30,67,56,38,33,35,47,35,33,58,76,49,59,56,29,31,28,33,38,66,81,26,41,26,71,28,45,22,38,77,80,72,70,38,56,6,51,28,39,53,51,38,29,54,44,50,34,24,47,71,64,73,13,69,33,90,64,71,78,36,63,85,64,66,42,65,105,132,54,72,67,55,34,40,36,52,25,29,18,40,44,58,67,81,32,64,44,85,88,43,77,62,77,81,70,84,80,57,56,19,45,46,52,74,92,28,52,43,80,33,86,60,42,58,61,56,39,46,62,54,39,32,73,72,65,44,71,63,62,60,71,88,73,37,65,78,62,67,83,54,55,55,32,33,33,41,56,67,43,44,49,18,50,45,43,46,64,36,47,40,45,34,28,62,57,55,58,55,97,74,47,33,39,37,41,26,25,61,32,41,25,87,65,73,91,79,68,83,83,67,61,68,30,24,32,33,21,39,55,96,89,40,53,41,62,21,27,38,30,38,73,46,39,58,88,83,45,59,77,86,45,59,85,37,68,68,40,18,19,54,49,13,41,49,50,48,51,22,45,76,50,32,18,28,31,33,35,41,28,30,68,55,38,33,35,46,35,33,57,76,49,59,52,30,31,27,34,37,66,81,26,41,26,72,27,45,22,36,80,81,72,69,38,56,6,51,28,39,53,51,39,30,54,43,49,33,24,46,71,65,72,12,69,32,89,63,72,76,37,59,81,66,66,43,70,116

pLDDT: mean 87.35, std 13.56, range [28.06, 98.88]